Protein AF-A0A2V3HZC6-F1 (afdb_monomer_lite)

Foldseek 3Di:
DLVVLVPDDLVVLQVVCVVVVHDSDDDSVVSSVVVVVVVVPDDDDDDDDDDDDDDDDDDDDDDDDDDDDDDDDDDDDDDDDDPQDPFQWEFEWEDEVQWTKWFFFDLPDLFLHRAIGGQIDGDGPVPVVVVLVSNCQAWVQDSVQKDWDDKFAWDFADRPPDTGTYIYTYIYGPDPHTDGHDRTDDMDIDRLLCPQFDDVVNPPDDDPPPPTHTGRHRPCRNLNVLRGAKFKWKWFFAFPCLVVVQVLLVVLLPDDDPLVVLNVFWDDKADFPVDTRIIITIGSDQLSVCVSQVNNPDPDDHDPGIDDTDPTTDGVVVVVVRVDDQQLCHQPDQQFWKAFCDDPRHRFIWGWHDADRVVQKTWTFTPPDPDTDTDIDHSNRIGTPGHPVD

Structure (mmCIF, N/CA/C/O backbone):
data_AF-A0A2V3HZC6-F1
#
_entry.id   AF-A0A2V3HZC6-F1
#
loop_
_atom_site.group_PDB
_atom_site.id
_atom_site.type_symbol
_atom_site.label_atom_id
_atom_site.label_alt_id
_atom_site.label_comp_id
_atom_site.label_asym_id
_atom_site.label_entity_id
_atom_site.label_seq_id
_atom_site.pdbx_PDB_ins_code
_atom_site.Cartn_x
_atom_site.Cartn_y
_atom_site.Cartn_z
_atom_site.occupancy
_atom_site.B_iso_or_equiv
_atom_site.auth_seq_id
_atom_site.auth_comp_id
_atom_site.auth_asym_id
_atom_site.auth_atom_id
_atom_site.pdbx_PDB_model_num
ATOM 1 N N . MET A 1 1 ? 25.829 60.039 -6.344 1.00 55.97 1 MET A N 1
ATOM 2 C CA . MET A 1 1 ? 25.149 59.001 -5.540 1.00 55.97 1 MET A CA 1
ATOM 3 C C . MET A 1 1 ? 26.104 57.878 -5.127 1.00 55.97 1 MET A C 1
ATOM 5 O O . MET A 1 1 ? 26.099 57.526 -3.957 1.00 55.97 1 MET A O 1
ATOM 9 N N . SER A 1 2 ? 26.960 57.356 -6.019 1.00 55.59 2 SER A N 1
ATOM 10 C CA . SER A 1 2 ? 27.860 56.224 -5.706 1.00 55.59 2 SER A CA 1
ATOM 11 C C . SER A 1 2 ? 29.000 56.514 -4.712 1.00 55.59 2 SER A C 1
ATOM 13 O O . SER A 1 2 ? 29.394 55.615 -3.973 1.00 55.59 2 SER A O 1
ATOM 15 N N . ASP A 1 3 ? 29.514 57.749 -4.634 1.00 59.78 3 ASP A N 1
ATOM 16 C CA . ASP A 1 3 ? 30.631 58.075 -3.723 1.00 59.78 3 ASP A CA 1
ATOM 17 C C . ASP A 1 3 ? 30.206 58.171 -2.244 1.00 59.78 3 ASP A C 1
ATOM 19 O O . ASP A 1 3 ? 30.951 57.747 -1.367 1.00 59.78 3 ASP A O 1
ATOM 23 N N . GLU A 1 4 ? 28.977 58.608 -1.941 1.00 71.00 4 GLU A N 1
ATOM 24 C CA . GLU A 1 4 ? 28.473 58.713 -0.555 1.00 71.00 4 GLU A CA 1
ATOM 25 C C . GLU A 1 4 ? 28.238 57.339 0.100 1.00 71.00 4 GLU A C 1
ATOM 27 O O . GLU A 1 4 ? 28.298 57.187 1.320 1.00 71.00 4 GLU A O 1
ATOM 32 N N . ARG A 1 5 ? 28.021 56.294 -0.708 1.00 72.56 5 ARG A N 1
ATOM 33 C CA . ARG A 1 5 ? 27.761 54.921 -0.236 1.00 72.56 5 ARG A CA 1
ATOM 34 C C . ARG A 1 5 ? 29.026 54.182 0.181 1.00 72.56 5 ARG A C 1
ATOM 36 O O . ARG A 1 5 ? 28.946 53.169 0.881 1.00 72.56 5 ARG A O 1
ATOM 43 N N . GLN A 1 6 ? 30.194 54.692 -0.211 1.00 75.38 6 GLN A N 1
ATOM 44 C CA . GLN A 1 6 ? 31.481 54.127 0.188 1.00 75.38 6 GLN A CA 1
ATOM 45 C C . GLN A 1 6 ? 31.804 54.405 1.660 1.00 75.38 6 GLN A C 1
ATOM 47 O O . GLN A 1 6 ? 32.481 53.583 2.287 1.00 75.38 6 GLN A O 1
ATOM 52 N N . ASP A 1 7 ? 31.245 55.467 2.240 1.00 78.88 7 ASP A N 1
ATOM 53 C CA . ASP A 1 7 ? 31.491 55.862 3.631 1.00 78.88 7 ASP A CA 1
ATOM 54 C C . ASP A 1 7 ? 30.534 55.200 4.639 1.00 78.88 7 ASP A C 1
ATOM 56 O O . ASP A 1 7 ? 30.841 55.134 5.830 1.00 78.88 7 ASP A O 1
ATOM 60 N N . LEU A 1 8 ? 29.431 54.599 4.174 1.00 85.19 8 LEU A N 1
ATOM 61 C CA . LEU A 1 8 ? 28.469 53.880 5.020 1.00 85.19 8 LEU A CA 1
ATOM 62 C C . LEU A 1 8 ? 29.030 52.562 5.569 1.00 85.19 8 LEU A C 1
ATOM 64 O O . LEU A 1 8 ? 29.811 51.849 4.927 1.00 85.19 8 LEU A O 1
ATOM 68 N N . THR A 1 9 ? 28.611 52.184 6.772 1.00 85.81 9 THR A N 1
ATOM 69 C CA . THR A 1 9 ? 28.956 50.884 7.359 1.00 85.81 9 THR A CA 1
ATOM 70 C C . THR A 1 9 ? 28.160 49.747 6.709 1.00 85.81 9 THR A C 1
ATOM 72 O O . THR A 1 9 ? 27.102 49.937 6.114 1.00 85.81 9 THR A O 1
ATOM 75 N N . VAL A 1 10 ? 28.661 48.510 6.821 1.00 81.56 10 VAL A N 1
ATOM 76 C CA . VAL A 1 10 ? 27.986 47.326 6.246 1.00 81.56 10 VAL A CA 1
ATOM 77 C C . VAL A 1 10 ? 26.601 47.096 6.864 1.00 81.56 10 VAL A C 1
ATOM 79 O O . VAL A 1 10 ? 25.725 46.568 6.186 1.00 81.56 10 VAL A O 1
ATOM 82 N N . SER A 1 11 ? 26.392 47.478 8.127 1.00 83.94 11 SER A N 1
ATOM 83 C CA . SER A 1 11 ? 25.078 47.424 8.781 1.00 83.94 11 SER A CA 1
ATOM 84 C C . SER A 1 11 ? 24.091 48.395 8.144 1.00 83.94 11 SER A C 1
ATOM 86 O O . SER A 1 11 ? 23.009 47.970 7.759 1.00 83.94 11 SER A O 1
ATOM 88 N N . GLU A 1 12 ? 24.497 49.647 7.935 1.00 86.31 12 GLU A N 1
ATOM 89 C CA . GLU A 1 12 ? 23.635 50.683 7.352 1.00 86.31 12 GLU A CA 1
ATOM 90 C C . GLU A 1 12 ? 23.250 50.336 5.908 1.00 86.31 12 GLU A C 1
ATOM 92 O O . GLU A 1 12 ? 22.083 50.417 5.541 1.00 86.31 12 GLU A O 1
ATOM 97 N N . LEU A 1 13 ? 24.194 49.828 5.107 1.00 86.50 13 LEU A N 1
ATOM 98 C CA . LEU A 1 13 ? 23.907 49.365 3.743 1.00 86.50 13 LEU A CA 1
ATOM 99 C C . LEU A 1 13 ? 22.909 48.195 3.714 1.00 86.50 13 LEU A C 1
ATOM 101 O O . LEU A 1 13 ? 22.081 48.107 2.809 1.00 86.50 13 LEU A O 1
ATOM 105 N N . LYS A 1 14 ? 22.967 47.290 4.699 1.00 86.31 14 LYS A N 1
ATOM 106 C CA . LYS A 1 14 ? 22.017 46.172 4.805 1.00 86.31 14 LYS A CA 1
ATOM 107 C C . LYS A 1 14 ? 20.638 46.618 5.265 1.00 86.31 14 LYS A C 1
ATOM 109 O O . LYS A 1 14 ? 19.660 46.011 4.842 1.00 86.31 14 LYS A O 1
ATOM 114 N N . ASP A 1 15 ? 20.548 47.634 6.112 1.00 88.31 15 ASP A N 1
ATOM 115 C CA . ASP A 1 15 ? 19.255 48.153 6.548 1.00 88.31 15 ASP A CA 1
ATOM 116 C C . ASP A 1 15 ? 18.537 48.860 5.385 1.00 88.31 15 ASP A C 1
ATOM 118 O O . ASP A 1 15 ? 17.369 48.564 5.142 1.00 88.31 15 ASP A O 1
ATOM 122 N N . ILE A 1 16 ? 19.257 49.630 4.557 1.00 85.38 16 ILE A N 1
ATOM 123 C CA . ILE A 1 16 ? 18.692 50.246 3.340 1.00 85.38 16 ILE A CA 1
ATOM 124 C C . ILE A 1 16 ? 18.259 49.175 2.321 1.00 85.38 16 ILE A C 1
ATOM 126 O O . ILE A 1 16 ? 17.175 49.256 1.744 1.00 85.38 16 ILE A O 1
ATOM 130 N N . LEU A 1 17 ? 19.069 48.130 2.108 1.00 86.25 17 LEU A N 1
ATOM 131 C CA . LEU A 1 17 ? 18.684 47.015 1.231 1.00 86.25 17 LEU A CA 1
ATOM 132 C C . LEU A 1 17 ? 17.466 46.250 1.771 1.00 86.25 17 LEU A C 1
ATOM 134 O O . LEU A 1 17 ? 16.641 45.800 0.980 1.00 86.25 17 LEU A O 1
ATOM 138 N N . ARG A 1 18 ? 17.323 46.125 3.098 1.00 86.31 18 ARG A N 1
ATOM 139 C CA . ARG A 1 18 ? 16.176 45.459 3.730 1.00 86.31 18 ARG A CA 1
ATOM 140 C C . ARG A 1 18 ? 14.891 46.257 3.527 1.00 86.31 18 ARG A C 1
ATOM 142 O O . ARG A 1 18 ? 13.873 45.652 3.212 1.00 86.31 18 ARG A O 1
ATOM 149 N N . GLU A 1 19 ? 14.940 47.580 3.671 1.00 86.38 19 GLU A N 1
ATOM 150 C CA . GLU A 1 19 ? 13.788 48.457 3.408 1.00 86.38 19 GLU A CA 1
ATOM 151 C C . GLU A 1 19 ? 13.340 48.401 1.943 1.00 86.38 19 GLU A C 1
ATOM 153 O O . GLU A 1 19 ? 12.148 48.465 1.661 1.00 86.38 19 GLU A O 1
ATOM 158 N N . ARG A 1 20 ? 14.281 48.190 1.015 1.00 83.31 20 ARG A N 1
ATOM 159 C CA . ARG A 1 20 ? 14.004 48.022 -0.421 1.00 83.31 20 ARG A CA 1
ATOM 160 C C . ARG A 1 20 ? 13.690 46.579 -0.840 1.00 83.31 20 ARG A C 1
ATOM 162 O O . ARG A 1 20 ? 13.508 46.321 -2.024 1.00 83.31 20 ARG A O 1
ATOM 169 N N . GLY A 1 21 ? 13.645 45.631 0.101 1.00 83.50 21 GLY A N 1
ATOM 170 C CA . GLY A 1 21 ? 13.351 44.219 -0.180 1.00 83.50 21 GLY A CA 1
ATOM 171 C C . GLY A 1 21 ? 14.438 43.475 -0.971 1.00 83.50 21 GLY A C 1
ATOM 172 O O . GLY A 1 21 ? 14.168 42.424 -1.547 1.00 83.50 21 GLY A O 1
ATOM 173 N N . LEU A 1 22 ? 15.666 44.001 -1.006 1.00 87.31 22 LEU A N 1
ATOM 174 C CA . LEU A 1 22 ? 16.789 43.473 -1.783 1.00 87.31 22 LEU A CA 1
ATOM 175 C C . LEU A 1 22 ? 17.681 42.523 -0.960 1.00 87.31 22 LEU A C 1
ATOM 177 O O . LEU A 1 22 ? 17.701 42.526 0.273 1.00 87.31 22 LEU A O 1
ATOM 181 N N . ASN A 1 23 ? 18.464 41.689 -1.652 1.00 86.19 23 ASN A N 1
ATOM 182 C CA . ASN A 1 23 ? 19.292 40.653 -1.027 1.00 86.19 23 ASN A CA 1
ATOM 183 C C . ASN A 1 23 ? 20.463 41.230 -0.193 1.00 86.19 23 ASN A C 1
ATOM 185 O O . ASN A 1 23 ? 21.278 42.017 -0.682 1.00 86.19 23 ASN A O 1
ATOM 189 N N . LEU A 1 24 ? 20.589 40.756 1.056 1.00 87.62 24 LEU A N 1
ATOM 190 C CA . LEU A 1 24 ? 21.539 41.221 2.082 1.00 87.62 24 LEU A CA 1
ATOM 191 C C . LEU A 1 24 ? 22.892 40.475 2.103 1.00 87.62 24 LEU A C 1
ATOM 193 O O . LEU A 1 24 ? 23.738 40.739 2.968 1.00 87.62 24 LEU A O 1
ATOM 197 N N . GLY A 1 25 ? 23.091 39.499 1.214 1.00 74.50 25 GLY A N 1
ATOM 198 C CA . GLY A 1 25 ? 24.303 38.679 1.142 1.00 74.50 25 GLY A CA 1
ATOM 199 C C . GLY A 1 25 ? 25.440 39.336 0.351 1.00 74.50 25 GLY A C 1
ATOM 200 O O . GLY A 1 25 ? 25.208 39.941 -0.692 1.00 74.50 25 GLY A O 1
ATOM 201 N N . GLY A 1 26 ? 26.684 39.195 0.815 1.00 85.62 26 GLY A N 1
ATOM 202 C CA . GLY A 1 26 ? 27.879 39.658 0.091 1.00 85.62 26 GLY A CA 1
ATOM 203 C C . GLY A 1 26 ? 28.803 40.563 0.905 1.00 85.62 26 GLY A C 1
ATOM 204 O O . GLY A 1 26 ? 28.544 40.873 2.073 1.00 85.62 26 GLY A O 1
ATOM 205 N N . LYS A 1 27 ? 29.919 40.955 0.285 1.00 86.56 27 LYS A N 1
ATOM 206 C CA . LYS A 1 27 ? 30.865 41.935 0.835 1.00 86.56 27 LYS A CA 1
ATOM 207 C C . LYS A 1 27 ? 30.329 43.353 0.608 1.00 86.56 27 LYS A C 1
ATOM 209 O O . LYS A 1 27 ? 29.418 43.564 -0.182 1.00 86.56 27 LYS A O 1
ATOM 214 N N . LYS A 1 28 ? 30.924 44.345 1.281 1.00 84.38 28 LYS A N 1
ATOM 215 C CA . LYS A 1 28 ? 30.508 45.759 1.202 1.00 84.38 28 LYS A CA 1
ATOM 216 C C . LYS A 1 28 ? 30.363 46.267 -0.244 1.00 84.38 28 LYS A C 1
ATOM 218 O O . LYS A 1 28 ? 29.392 46.949 -0.537 1.00 84.38 28 LYS A O 1
ATOM 223 N N . ALA A 1 29 ? 31.278 45.885 -1.137 1.00 83.69 29 ALA A N 1
ATOM 224 C CA . ALA A 1 29 ? 31.230 46.266 -2.551 1.00 83.69 29 ALA A CA 1
ATOM 225 C C . ALA A 1 29 ? 29.988 45.719 -3.282 1.00 83.69 29 ALA A C 1
ATOM 227 O O . ALA A 1 29 ? 29.374 46.445 -4.056 1.00 83.69 29 ALA A O 1
ATOM 228 N N . ASP A 1 30 ? 29.575 44.485 -2.977 1.00 84.12 30 ASP A N 1
ATOM 229 C CA . ASP A 1 30 ? 28.419 43.839 -3.615 1.00 84.12 30 ASP A CA 1
ATOM 230 C C . ASP A 1 30 ? 27.096 44.489 -3.177 1.00 84.12 30 ASP A C 1
ATOM 232 O O . ASP A 1 30 ? 26.145 44.568 -3.951 1.00 84.12 30 ASP A O 1
ATOM 236 N N . LEU A 1 31 ? 27.034 44.965 -1.926 1.00 86.81 31 LEU A N 1
ATOM 237 C CA . LEU A 1 31 ? 25.872 45.678 -1.387 1.00 86.81 31 LEU A CA 1
ATOM 238 C C . LEU A 1 31 ? 25.720 47.059 -2.034 1.00 86.81 31 LEU A C 1
ATOM 240 O O . LEU A 1 31 ? 24.610 47.445 -2.385 1.00 86.81 31 LEU A O 1
ATOM 244 N N . ILE A 1 32 ? 26.834 47.777 -2.218 1.00 87.50 32 ILE A N 1
ATOM 245 C CA . ILE A 1 32 ? 26.848 49.093 -2.873 1.00 87.50 32 ILE A CA 1
ATOM 246 C C . ILE A 1 32 ? 26.440 48.960 -4.343 1.00 87.50 32 ILE A C 1
ATOM 248 O O . ILE A 1 32 ? 25.582 49.710 -4.792 1.00 87.50 32 ILE A O 1
ATOM 252 N N . ALA A 1 33 ? 26.976 47.969 -5.064 1.00 86.06 33 ALA A N 1
ATOM 253 C CA . ALA A 1 33 ? 26.630 47.739 -6.466 1.00 86.06 33 ALA A CA 1
ATOM 254 C C . ALA A 1 33 ? 25.125 47.485 -6.666 1.00 86.06 33 ALA A C 1
ATOM 256 O O . ALA A 1 33 ? 24.529 48.063 -7.567 1.00 86.06 33 ALA A O 1
ATOM 257 N N . ARG A 1 34 ? 24.487 46.699 -5.784 1.00 89.50 34 ARG A N 1
ATOM 258 C CA . ARG A 1 34 ? 23.032 46.454 -5.850 1.00 89.50 34 ARG A CA 1
ATOM 259 C C . ARG A 1 34 ? 22.189 47.678 -5.536 1.00 89.50 34 ARG A C 1
ATOM 261 O O . ARG A 1 34 ? 21.112 47.833 -6.096 1.00 89.50 34 ARG A O 1
ATOM 268 N N . LEU A 1 35 ? 22.649 48.519 -4.616 1.00 84.56 35 LEU A N 1
ATOM 269 C CA . LEU A 1 35 ? 21.993 49.791 -4.330 1.00 84.56 35 LEU A CA 1
ATOM 270 C C . LEU A 1 35 ? 22.087 50.726 -5.539 1.00 84.56 35 LEU A C 1
ATOM 272 O O . LEU A 1 35 ? 21.094 51.343 -5.900 1.00 84.56 35 LEU A O 1
ATOM 276 N N . ASP A 1 36 ? 23.251 50.8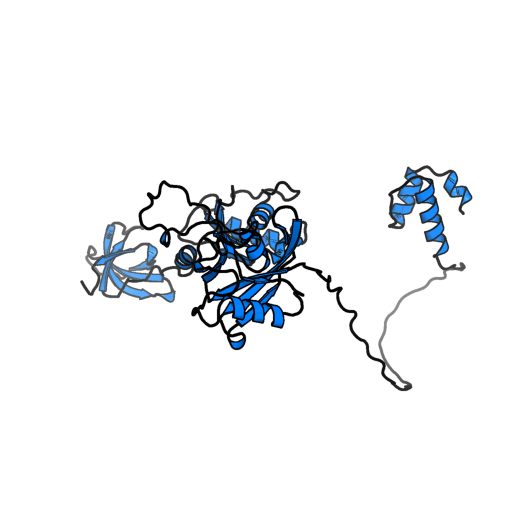04 -6.179 1.00 84.56 36 ASP A N 1
ATOM 277 C CA . ASP A 1 36 ? 23.466 51.654 -7.354 1.00 84.56 36 ASP A CA 1
ATOM 278 C C . ASP A 1 36 ? 22.667 51.176 -8.576 1.00 84.56 36 ASP A C 1
ATOM 280 O O . ASP A 1 36 ? 22.104 51.999 -9.292 1.00 84.56 36 ASP A O 1
ATOM 284 N N . GLU A 1 37 ? 22.556 49.863 -8.776 1.00 81.94 37 GLU A N 1
ATOM 285 C CA . GLU A 1 37 ? 21.741 49.262 -9.838 1.00 81.94 37 GLU A CA 1
ATOM 286 C C . GLU A 1 37 ? 20.239 49.501 -9.607 1.00 81.94 37 GLU A C 1
ATOM 288 O O . GLU A 1 37 ? 19.526 49.879 -10.531 1.00 81.94 37 GLU A O 1
ATOM 293 N N . ALA A 1 38 ? 19.772 49.393 -8.359 1.00 79.19 38 ALA A N 1
ATOM 294 C CA . ALA A 1 38 ? 18.374 49.643 -8.008 1.00 79.19 38 ALA A CA 1
ATOM 295 C C . ALA A 1 38 ? 17.951 51.118 -8.145 1.00 79.19 38 ALA A C 1
ATOM 297 O O . ALA A 1 38 ? 16.779 51.391 -8.381 1.00 79.19 38 ALA A O 1
ATOM 298 N N . ASP A 1 39 ? 18.872 52.076 -7.990 1.00 74.31 39 ASP A N 1
ATOM 299 C CA . ASP A 1 39 ? 18.571 53.498 -8.221 1.00 74.31 39 ASP A CA 1
ATOM 300 C C . ASP A 1 39 ? 18.709 53.912 -9.690 1.00 74.31 39 ASP A C 1
ATOM 302 O O . ASP A 1 39 ? 18.158 54.939 -10.080 1.00 74.31 39 ASP A O 1
ATOM 306 N N . ALA A 1 40 ? 19.423 53.134 -10.509 1.00 68.31 40 ALA A N 1
ATOM 307 C CA . ALA A 1 40 ? 19.499 53.364 -11.950 1.00 68.31 40 ALA A CA 1
ATOM 308 C C . ALA A 1 40 ? 18.182 53.020 -12.670 1.00 68.31 40 ALA A C 1
ATOM 310 O O . ALA A 1 40 ? 17.929 53.557 -13.746 1.00 68.31 40 ALA A O 1
ATOM 311 N N . ASP A 1 41 ? 17.352 52.164 -12.064 1.00 58.62 41 ASP A N 1
ATOM 312 C CA . ASP A 1 41 ? 16.101 51.648 -12.639 1.00 58.62 41 ASP A CA 1
ATOM 313 C C . ASP A 1 41 ? 14.839 52.394 -12.148 1.00 58.62 41 ASP A C 1
ATOM 315 O O . ASP A 1 41 ? 13.708 52.025 -12.465 1.00 58.62 41 ASP A O 1
ATOM 319 N N . ALA A 1 42 ? 15.005 53.468 -11.367 1.00 48.50 42 ALA A N 1
ATOM 320 C CA . ALA A 1 42 ? 13.894 54.310 -10.929 1.00 48.50 42 ALA A CA 1
ATOM 321 C C . ALA A 1 42 ? 13.564 55.385 -11.992 1.00 48.50 42 ALA A C 1
ATOM 323 O O . ALA A 1 42 ? 14.450 56.162 -12.362 1.00 48.50 42 ALA A O 1
ATOM 324 N N . PRO A 1 43 ? 12.309 55.503 -12.477 1.00 38.34 43 PRO A N 1
ATOM 325 C CA . PRO A 1 43 ? 11.927 56.595 -13.368 1.00 38.34 43 PRO A CA 1
ATOM 326 C C . PRO A 1 43 ? 11.962 57.938 -12.620 1.00 38.34 43 PRO A C 1
ATOM 328 O O . PRO A 1 43 ? 11.490 58.050 -11.488 1.00 38.34 43 PRO A O 1
ATOM 331 N N . ALA A 1 44 ? 12.529 58.963 -13.260 1.00 33.22 44 ALA A N 1
ATOM 332 C CA . ALA A 1 44 ? 12.619 60.315 -12.716 1.00 33.22 44 ALA A CA 1
ATOM 333 C C . ALA A 1 44 ? 11.220 60.934 -12.546 1.00 33.22 44 ALA A C 1
ATOM 335 O O . ALA A 1 44 ? 10.465 61.032 -13.511 1.00 33.22 44 ALA A O 1
ATOM 336 N N . ILE A 1 45 ? 10.895 61.375 -11.329 1.00 31.98 45 ILE A N 1
ATOM 337 C CA . ILE A 1 45 ? 9.696 62.166 -11.031 1.00 31.98 45 ILE A CA 1
ATOM 338 C C . ILE A 1 45 ? 10.168 63.577 -10.668 1.00 31.98 45 ILE A C 1
ATOM 340 O O . ILE A 1 45 ? 10.882 63.759 -9.682 1.00 31.98 45 ILE A O 1
ATOM 344 N N . GLU A 1 46 ? 9.805 64.557 -11.498 1.00 31.11 46 GLU A N 1
ATOM 345 C CA . GLU A 1 46 ? 9.931 65.987 -11.201 1.00 31.11 46 GLU A CA 1
ATOM 346 C C . GLU A 1 46 ? 8.849 66.395 -10.181 1.00 31.11 46 GLU A C 1
ATOM 348 O O . GLU A 1 46 ? 7.690 65.993 -10.291 1.00 31.11 46 GLU A O 1
ATOM 353 N N . GLU A 1 47 ? 9.247 67.161 -9.161 1.00 28.39 47 GLU A N 1
ATOM 354 C CA . GLU A 1 47 ? 8.368 67.755 -8.147 1.00 28.39 47 GLU A CA 1
ATOM 355 C C . GLU A 1 47 ? 7.461 68.843 -8.754 1.00 28.39 47 GLU A C 1
ATOM 357 O O . GLU A 1 47 ? 7.962 69.677 -9.497 1.00 28.39 47 GLU A O 1
ATOM 362 N N . GLU A 1 48 ? 6.183 68.923 -8.353 1.00 26.95 48 GLU A N 1
ATOM 363 C CA . GLU A 1 48 ? 5.568 70.176 -7.867 1.00 26.95 48 GLU A CA 1
ATOM 364 C C . GLU A 1 48 ? 4.180 69.960 -7.209 1.00 26.95 48 GLU A C 1
ATOM 366 O O . GLU A 1 48 ? 3.264 69.386 -7.787 1.00 26.95 48 GLU A O 1
ATOM 371 N N . VAL A 1 49 ? 4.093 70.484 -5.979 1.00 26.12 49 VAL A N 1
ATOM 372 C CA . VAL A 1 49 ? 3.002 71.204 -5.281 1.00 26.12 49 VAL A CA 1
ATOM 373 C C . VAL A 1 49 ? 1.596 70.589 -5.130 1.00 26.12 49 VAL A C 1
ATOM 375 O O . VAL A 1 49 ? 0.857 70.320 -6.068 1.00 26.12 49 VAL A O 1
ATOM 378 N N . VAL A 1 50 ? 1.205 70.517 -3.854 1.00 27.05 50 VAL A N 1
ATOM 379 C CA . VAL A 1 50 ? -0.112 70.189 -3.295 1.00 27.05 50 VAL A CA 1
ATOM 380 C C . VAL A 1 50 ? -1.004 71.440 -3.252 1.00 27.05 50 VAL A C 1
ATOM 382 O O . VAL A 1 50 ? -0.571 72.456 -2.715 1.00 27.05 50 VAL A O 1
ATOM 385 N N . GLU A 1 51 ? -2.266 71.338 -3.680 1.00 26.31 51 GLU A N 1
ATOM 386 C CA . GLU A 1 51 ? -3.378 72.095 -3.078 1.00 26.31 51 GLU A CA 1
ATOM 387 C C . GLU A 1 51 ? -4.609 71.190 -2.881 1.00 26.31 51 GLU A C 1
ATOM 389 O O . GLU A 1 51 ? -4.872 70.273 -3.658 1.00 26.31 51 GLU A O 1
ATOM 394 N N . GLU A 1 52 ? -5.292 71.428 -1.762 1.00 26.59 52 GLU A N 1
ATOM 395 C CA . GLU A 1 52 ? -6.380 70.651 -1.157 1.00 26.59 52 GLU A CA 1
ATOM 396 C C . GLU A 1 52 ? -7.748 70.828 -1.860 1.00 26.59 52 GLU A C 1
ATOM 398 O O . GLU A 1 52 ? -7.970 71.819 -2.552 1.00 26.59 52 GLU A O 1
ATOM 403 N N . VAL A 1 53 ? -8.695 69.915 -1.571 1.00 25.73 53 VAL A N 1
ATOM 404 C CA . VAL A 1 53 ? -10.058 70.165 -1.016 1.00 25.73 53 VAL A CA 1
ATOM 405 C C . VAL A 1 53 ? -11.132 69.179 -1.547 1.00 25.73 53 VAL A C 1
ATOM 407 O O . VAL A 1 53 ? -11.463 69.169 -2.725 1.00 25.73 53 VAL A O 1
ATOM 410 N N . GLU A 1 54 ? -11.680 68.423 -0.584 1.00 25.58 54 GLU A N 1
ATOM 411 C CA . GLU A 1 54 ? -13.060 67.927 -0.347 1.00 25.58 54 GLU A CA 1
ATOM 412 C C . GLU A 1 54 ? -13.873 67.037 -1.319 1.00 25.58 54 GLU A C 1
ATOM 414 O O . GLU A 1 54 ? -13.720 66.987 -2.533 1.00 25.58 54 GLU A O 1
ATOM 419 N N . GLU A 1 55 ? -14.759 66.301 -0.636 1.00 27.30 55 GLU A N 1
ATOM 420 C CA . GLU A 1 55 ? -15.666 65.207 -0.985 1.00 27.30 55 GLU A CA 1
ATOM 421 C C . GLU A 1 55 ? -16.728 65.506 -2.061 1.00 27.30 55 GLU A C 1
ATOM 423 O O . GLU A 1 55 ? -17.234 66.621 -2.155 1.00 27.30 55 GLU A O 1
ATOM 428 N N . ALA A 1 56 ? -17.190 64.459 -2.761 1.00 27.36 56 ALA A N 1
ATOM 429 C CA . ALA A 1 56 ? -18.532 63.864 -2.588 1.00 27.36 56 ALA A CA 1
ATOM 430 C C . ALA A 1 56 ? -18.959 63.004 -3.800 1.00 27.36 56 ALA A C 1
ATOM 432 O O . ALA A 1 56 ? -18.516 63.218 -4.925 1.00 27.36 56 ALA A O 1
ATOM 433 N N . ASP A 1 57 ? -19.834 62.034 -3.512 1.00 27.12 57 ASP A N 1
ATOM 434 C CA . ASP A 1 57 ? -20.573 61.114 -4.395 1.00 27.12 57 ASP A CA 1
ATOM 435 C C . ASP A 1 57 ? -21.097 61.724 -5.720 1.00 27.12 57 ASP A C 1
ATOM 437 O O . ASP A 1 57 ? -21.383 62.914 -5.769 1.00 27.12 57 ASP A O 1
ATOM 441 N N . VAL A 1 58 ? -21.294 60.926 -6.787 1.00 27.08 58 VAL A N 1
ATOM 442 C CA . VAL A 1 58 ? -22.565 60.275 -7.222 1.00 27.08 58 VAL A CA 1
ATOM 443 C C . VAL A 1 58 ? -22.410 59.705 -8.659 1.00 27.08 58 VAL A C 1
ATOM 445 O O . VAL A 1 58 ? -21.886 60.377 -9.536 1.00 27.08 58 VAL A O 1
ATOM 448 N N . ASP A 1 59 ? -22.942 58.494 -8.864 1.00 24.89 59 ASP A N 1
ATOM 449 C CA . ASP A 1 59 ? -23.552 57.884 -10.070 1.00 24.89 59 ASP A CA 1
ATOM 450 C C . ASP A 1 59 ? -22.877 57.828 -11.463 1.00 24.89 59 ASP A C 1
ATOM 452 O O . ASP A 1 59 ? -22.232 58.739 -11.965 1.00 24.89 59 ASP A O 1
ATOM 456 N N . ALA A 1 60 ? -23.167 56.694 -12.108 1.00 26.98 60 ALA A N 1
ATOM 457 C CA . ALA A 1 60 ? -22.849 56.240 -13.466 1.00 26.98 60 ALA A CA 1
ATOM 458 C C . ALA A 1 60 ? -23.621 57.012 -14.579 1.00 26.98 60 ALA A C 1
ATOM 460 O O . ALA A 1 60 ? -24.323 57.972 -14.266 1.00 26.98 60 ALA A O 1
ATOM 461 N N . PRO A 1 61 ? -23.735 56.523 -15.840 1.00 48.03 61 PRO A N 1
ATOM 462 C CA . PRO A 1 61 ? -22.832 55.796 -16.756 1.00 48.03 61 PRO A CA 1
ATOM 463 C C . PRO A 1 61 ? -22.724 56.529 -18.134 1.00 48.03 61 PRO A C 1
ATOM 465 O O . PRO A 1 61 ? -23.159 57.670 -18.255 1.00 48.03 61 PRO A O 1
ATOM 468 N N . ALA A 1 62 ? -22.270 55.805 -19.178 1.00 26.95 62 ALA A N 1
ATOM 469 C CA . ALA A 1 62 ? -22.459 56.063 -20.625 1.00 26.95 62 ALA A CA 1
ATOM 470 C C . ALA A 1 62 ? -21.449 57.054 -21.257 1.00 26.95 62 ALA A C 1
ATOM 472 O O . ALA A 1 62 ? -21.112 58.062 -20.656 1.00 26.95 62 ALA A O 1
ATOM 473 N N . THR A 1 63 ? -20.887 56.856 -22.454 1.00 24.88 63 THR A N 1
ATOM 474 C CA . THR A 1 63 ? -21.179 55.949 -23.580 1.00 24.88 63 THR A CA 1
ATOM 475 C C . THR A 1 63 ? -20.066 56.104 -24.627 1.00 24.88 63 THR A C 1
ATOM 477 O O . THR A 1 63 ? -19.469 57.174 -24.693 1.00 24.88 63 THR A O 1
ATOM 480 N N . GLU A 1 64 ? -19.918 55.066 -25.463 1.00 28.38 64 GLU A N 1
ATOM 481 C CA . GLU A 1 64 ? -19.606 55.119 -26.912 1.00 28.38 64 GLU A CA 1
ATOM 482 C C . GLU A 1 64 ? -18.197 55.596 -27.289 1.00 28.38 64 GLU A C 1
ATOM 484 O O . GLU A 1 64 ? -17.774 56.701 -26.981 1.00 28.38 64 GLU A O 1
ATOM 489 N N . GLU A 1 65 ? -17.338 54.743 -27.841 1.00 29.94 65 GLU A N 1
ATOM 490 C CA . GLU A 1 65 ? -17.297 54.154 -29.200 1.00 29.94 65 GLU A CA 1
ATOM 491 C C . GLU A 1 65 ? -15.848 54.474 -29.641 1.00 29.94 65 GLU A C 1
ATOM 493 O O . GLU A 1 65 ? -15.290 55.497 -29.261 1.00 29.94 65 GLU A O 1
ATOM 498 N N . GLU A 1 66 ? -15.076 53.616 -30.289 1.00 26.28 66 GLU A N 1
ATOM 499 C CA . GLU A 1 66 ? -15.317 53.090 -31.622 1.00 26.28 66 GLU A CA 1
ATOM 500 C C . GLU A 1 66 ? -14.246 52.016 -31.901 1.00 26.28 66 GLU A C 1
ATOM 502 O O . GLU A 1 66 ? -13.119 52.075 -31.402 1.00 26.28 66 GLU A O 1
ATOM 507 N N . ALA A 1 67 ? -14.634 51.013 -32.679 1.00 30.30 67 ALA A N 1
ATOM 508 C CA . ALA A 1 67 ? -13.882 49.806 -32.987 1.00 30.30 67 ALA A CA 1
ATOM 509 C C . ALA A 1 67 ? -12.783 50.011 -34.042 1.00 30.30 67 ALA A C 1
ATOM 511 O O . ALA A 1 67 ? -12.996 50.762 -34.989 1.00 30.30 67 ALA A O 1
ATOM 512 N N . VAL A 1 68 ? -11.700 49.221 -33.967 1.00 27.06 68 VAL A N 1
ATOM 513 C CA . VAL A 1 68 ? -10.969 48.740 -35.156 1.00 27.06 68 VAL A CA 1
ATOM 514 C C . VAL A 1 68 ? -10.434 47.316 -34.921 1.00 27.06 68 VAL A C 1
ATOM 516 O O . VAL A 1 68 ? -9.534 47.106 -34.117 1.00 27.06 68 VAL A O 1
ATOM 519 N N . GLU A 1 69 ? -11.073 46.389 -35.637 1.00 27.42 69 GLU A N 1
ATOM 520 C CA . GLU A 1 69 ? -10.630 45.126 -36.260 1.00 27.42 69 GLU A CA 1
ATOM 521 C C . GLU A 1 69 ? -9.583 44.209 -35.590 1.00 27.42 69 GLU A C 1
ATOM 523 O O . GLU A 1 69 ? -8.398 44.516 -35.483 1.00 27.42 69 GLU A O 1
ATOM 528 N N . GLU A 1 70 ? -10.064 42.997 -35.286 1.00 28.34 70 GLU A N 1
ATOM 529 C CA . GLU A 1 70 ? -9.317 41.754 -35.077 1.00 28.34 70 GLU A CA 1
ATOM 530 C C . GLU A 1 70 ? -8.559 41.314 -36.343 1.00 28.34 70 GLU A C 1
ATOM 532 O O . GLU A 1 70 ? -9.144 41.254 -37.427 1.00 28.34 70 GLU A O 1
ATOM 537 N N . ILE A 1 71 ? -7.297 40.901 -36.172 1.00 28.53 71 ILE A N 1
ATOM 538 C CA . ILE A 1 71 ? -6.690 39.776 -36.900 1.00 28.53 71 ILE A CA 1
ATOM 539 C C . ILE A 1 71 ? -5.862 38.973 -35.886 1.00 28.53 71 ILE A C 1
ATOM 541 O O . ILE A 1 71 ? -5.005 39.528 -35.200 1.00 28.53 71 ILE A O 1
ATOM 5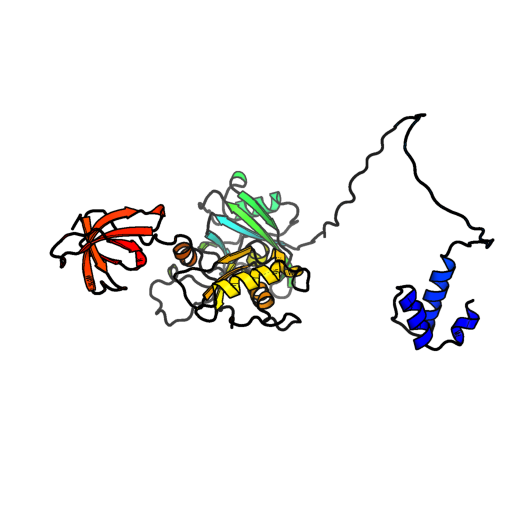45 N N . ASP A 1 72 ? -6.177 37.682 -35.815 1.00 32.78 72 ASP A N 1
ATOM 546 C CA . ASP A 1 72 ? -5.648 36.645 -34.931 1.00 32.78 72 ASP A CA 1
ATOM 547 C C . ASP A 1 72 ? -4.129 36.422 -35.043 1.00 32.78 72 ASP A C 1
ATOM 549 O O . ASP A 1 72 ? -3.625 36.204 -36.144 1.00 32.78 72 ASP A O 1
ATOM 553 N N . GLU A 1 73 ? -3.439 36.326 -33.900 1.00 30.44 73 GLU A N 1
ATOM 554 C CA . GLU A 1 73 ? -2.408 35.304 -33.665 1.00 30.44 73 GLU A CA 1
ATOM 555 C C . GLU A 1 73 ? -2.545 34.781 -32.223 1.00 30.44 73 GLU A C 1
ATOM 557 O O . GLU A 1 73 ? -2.744 35.534 -31.272 1.00 30.44 73 GLU A O 1
ATOM 562 N N . GLU A 1 74 ? -2.528 33.457 -32.118 1.00 30.03 74 GLU A N 1
ATOM 563 C CA . GLU A 1 74 ? -2.955 32.629 -30.995 1.00 30.03 74 GLU A CA 1
ATOM 564 C C . GLU A 1 74 ? -2.074 32.787 -29.740 1.00 30.03 74 GLU A C 1
ATOM 566 O O . GLU A 1 74 ? -0.855 32.618 -29.792 1.00 30.03 74 GLU A O 1
ATOM 571 N N . ASP A 1 75 ? -2.713 32.998 -28.584 1.00 30.41 75 ASP A N 1
ATOM 572 C CA . ASP A 1 75 ? -2.142 32.687 -27.269 1.00 30.41 75 ASP A CA 1
ATOM 573 C C . ASP A 1 75 ? -1.998 31.161 -27.144 1.00 30.41 75 ASP A C 1
ATOM 575 O O . ASP A 1 75 ? -2.940 30.447 -26.785 1.00 30.41 75 ASP A O 1
ATOM 579 N N . VAL A 1 76 ? -0.804 30.648 -27.445 1.00 37.53 76 VAL A N 1
ATOM 580 C CA . VAL A 1 76 ? -0.405 29.295 -27.049 1.00 37.53 76 VAL A CA 1
ATOM 581 C C . VAL A 1 76 ? 0.290 29.378 -25.697 1.00 37.53 76 VAL A C 1
ATOM 583 O O . VAL A 1 76 ? 1.420 29.849 -25.571 1.00 37.53 76 VAL A O 1
ATOM 586 N N . ASP A 1 77 ? -0.460 28.907 -24.707 1.00 33.50 77 ASP A N 1
ATOM 587 C CA . ASP A 1 77 ? -0.068 28.456 -23.376 1.00 33.50 77 ASP A CA 1
ATOM 588 C C . ASP A 1 77 ? 1.422 28.075 -23.292 1.00 33.50 77 ASP A C 1
ATOM 590 O O . ASP A 1 77 ? 1.902 27.170 -23.983 1.00 33.50 77 ASP A O 1
ATOM 594 N N . ALA A 1 78 ? 2.171 28.790 -22.453 1.00 34.16 78 ALA A N 1
ATOM 595 C CA . ALA A 1 78 ? 3.569 28.482 -22.199 1.00 34.16 78 ALA A CA 1
ATOM 596 C C . ALA A 1 78 ? 3.646 27.083 -21.560 1.00 34.16 78 ALA A C 1
ATOM 598 O O . ALA A 1 78 ? 3.093 26.888 -20.474 1.00 34.16 78 ALA A O 1
ATOM 599 N N . PRO A 1 79 ? 4.317 26.097 -22.183 1.00 35.09 79 PRO A N 1
ATOM 600 C CA . PRO A 1 79 ? 4.353 24.758 -21.628 1.00 35.09 79 PRO A CA 1
ATOM 601 C C . PRO A 1 79 ? 5.100 24.790 -20.295 1.00 35.09 79 PRO A C 1
ATOM 603 O O . PRO A 1 79 ? 6.233 25.274 -20.199 1.00 35.09 79 PRO A O 1
ATOM 606 N N . ALA A 1 80 ? 4.449 24.254 -19.261 1.00 37.22 80 ALA A N 1
ATOM 607 C CA . ALA A 1 80 ? 5.113 23.834 -18.040 1.00 37.22 80 ALA A CA 1
ATOM 608 C C . ALA A 1 80 ? 6.344 23.010 -18.434 1.00 37.22 80 ALA A C 1
ATOM 610 O O . ALA A 1 80 ? 6.237 22.092 -19.246 1.00 37.22 80 ALA A O 1
ATOM 611 N N . ALA A 1 81 ? 7.510 23.379 -17.904 1.00 31.61 81 ALA A N 1
ATOM 612 C CA . ALA A 1 81 ? 8.768 22.721 -18.210 1.00 31.61 81 ALA A CA 1
ATOM 613 C C . ALA A 1 81 ? 8.649 21.212 -17.946 1.00 31.61 81 ALA A C 1
ATOM 615 O O . ALA A 1 81 ? 8.652 20.770 -16.797 1.00 31.61 81 ALA A O 1
ATOM 616 N N . VAL A 1 82 ? 8.530 20.434 -19.021 1.00 40.44 82 VAL A N 1
ATOM 617 C CA . VAL A 1 82 ? 8.719 18.988 -18.997 1.00 40.44 82 VAL A CA 1
ATOM 618 C C . VAL A 1 82 ? 10.203 18.790 -18.712 1.00 40.44 82 VAL A C 1
ATOM 620 O O . VAL A 1 82 ? 11.052 19.196 -19.505 1.00 40.44 82 VAL A O 1
ATOM 623 N N . GLN A 1 83 ? 10.534 18.270 -17.532 1.00 36.34 83 GLN A N 1
ATOM 624 C CA . GLN A 1 83 ? 11.886 17.787 -17.277 1.00 36.34 83 GLN A CA 1
ATOM 625 C C . GLN A 1 83 ? 12.097 16.573 -18.184 1.00 36.34 83 GLN A C 1
ATOM 627 O O . GLN A 1 83 ? 11.508 15.525 -17.946 1.00 36.34 83 GLN A O 1
ATOM 632 N N . GLU A 1 84 ? 12.875 16.738 -19.252 1.00 34.19 84 GLU A N 1
ATOM 633 C CA . GLU A 1 84 ? 13.324 15.629 -20.096 1.00 34.19 84 GLU A CA 1
ATOM 634 C C . GLU A 1 84 ? 14.249 14.729 -19.263 1.00 34.19 84 GLU A C 1
ATOM 636 O O . GLU A 1 84 ? 15.352 15.128 -18.879 1.00 34.19 84 GLU A O 1
ATOM 641 N N . PHE A 1 85 ? 13.782 13.521 -18.948 1.00 39.00 85 PHE A N 1
ATOM 642 C CA . PHE A 1 85 ? 14.568 12.491 -18.275 1.00 39.00 85 PHE A CA 1
ATOM 643 C C . PHE A 1 85 ? 15.223 11.606 -19.339 1.00 39.00 85 PHE A C 1
ATOM 645 O O . PHE A 1 85 ? 14.564 10.784 -19.967 1.00 39.00 85 PHE A O 1
ATOM 652 N N . HIS A 1 86 ? 16.533 11.739 -19.548 1.00 48.34 86 HIS A N 1
ATOM 653 C CA . HIS A 1 86 ? 17.286 10.785 -20.366 1.00 48.34 86 HIS A CA 1
ATOM 654 C C . HIS A 1 86 ? 17.639 9.551 -19.528 1.00 48.34 86 HIS A C 1
ATOM 656 O O . HIS A 1 86 ? 18.769 9.410 -19.071 1.00 48.34 86 HIS A O 1
ATOM 662 N N . SER A 1 87 ? 16.666 8.673 -19.292 1.00 56.91 87 SER A N 1
ATOM 663 C CA . SER A 1 87 ? 16.920 7.382 -18.650 1.00 56.91 87 SER A CA 1
ATOM 664 C C . SER A 1 87 ? 17.659 6.440 -19.604 1.00 56.91 87 SER A C 1
ATOM 666 O O . SER A 1 87 ? 17.281 6.318 -20.771 1.00 56.91 87 SER A O 1
ATOM 668 N N . ASP A 1 88 ? 18.659 5.713 -19.105 1.00 72.94 88 ASP A N 1
ATOM 669 C CA . ASP A 1 88 ? 19.365 4.681 -19.879 1.00 72.94 88 ASP A CA 1
ATOM 670 C C . ASP A 1 88 ? 18.495 3.420 -20.076 1.00 72.94 88 ASP A C 1
ATOM 672 O O . ASP A 1 88 ? 18.740 2.612 -20.978 1.00 72.94 88 ASP A O 1
ATOM 676 N N . GLY A 1 89 ? 17.457 3.250 -19.252 1.00 87.38 89 GLY A N 1
ATOM 677 C CA . GLY A 1 89 ? 16.479 2.174 -19.362 1.00 87.38 89 GLY A CA 1
ATOM 678 C C . GLY A 1 89 ? 15.299 2.334 -18.409 1.00 87.38 89 GLY A C 1
ATOM 679 O O . GLY A 1 89 ? 15.183 3.308 -17.670 1.00 87.38 89 GLY A O 1
ATOM 680 N N . PHE A 1 90 ? 14.413 1.346 -18.410 1.00 92.81 90 PHE A N 1
ATOM 681 C CA . PHE A 1 90 ? 13.206 1.342 -17.593 1.00 92.81 90 PHE A CA 1
ATOM 682 C C . PHE A 1 90 ? 12.955 -0.026 -16.970 1.00 92.81 90 PHE A C 1
ATOM 684 O O . PHE A 1 90 ? 13.416 -1.057 -17.471 1.00 92.81 90 PHE A O 1
ATOM 691 N N . ILE A 1 91 ? 12.175 -0.030 -15.891 1.00 94.62 91 ILE A N 1
ATOM 692 C CA . ILE A 1 91 ? 11.578 -1.239 -15.323 1.00 94.62 91 ILE A CA 1
ATOM 693 C C . ILE A 1 91 ? 10.064 -1.059 -15.317 1.00 94.62 91 ILE A C 1
ATOM 695 O O . ILE A 1 91 ? 9.520 -0.223 -14.598 1.00 94.62 91 ILE A O 1
ATOM 699 N N . ALA A 1 92 ? 9.378 -1.856 -16.130 1.00 95.75 92 ALA A N 1
ATOM 700 C CA . ALA A 1 92 ? 7.929 -1.885 -16.191 1.00 95.75 92 ALA A CA 1
ATOM 701 C C . ALA A 1 92 ? 7.371 -2.925 -15.207 1.00 95.75 92 ALA A C 1
ATOM 703 O O . ALA A 1 92 ? 7.638 -4.125 -15.300 1.00 95.75 92 ALA A O 1
ATOM 704 N N . PHE A 1 93 ? 6.576 -2.448 -14.261 1.00 97.12 93 PHE A N 1
ATOM 705 C CA . PHE A 1 93 ? 5.767 -3.235 -13.348 1.00 97.12 93 PHE A CA 1
ATOM 706 C C . PHE A 1 93 ? 4.410 -3.511 -13.985 1.00 97.12 93 PHE A C 1
ATOM 708 O O . PHE A 1 93 ? 3.772 -2.599 -14.507 1.00 97.12 93 PHE A O 1
ATOM 715 N N . VAL A 1 94 ? 3.948 -4.757 -13.905 1.00 97.06 94 VAL A N 1
ATOM 716 C CA . VAL A 1 94 ? 2.625 -5.151 -14.401 1.00 97.06 94 VAL A CA 1
ATOM 717 C C . VAL A 1 94 ? 1.778 -5.600 -13.224 1.00 97.06 94 VAL A C 1
ATOM 719 O O . VAL A 1 94 ? 2.148 -6.530 -12.508 1.00 97.06 94 VAL A O 1
ATOM 722 N N . ARG A 1 95 ? 0.639 -4.946 -13.020 1.00 96.19 95 ARG A N 1
ATOM 723 C CA . ARG A 1 95 ? -0.355 -5.337 -12.022 1.00 96.19 95 ARG A CA 1
ATOM 724 C C . ARG A 1 95 ? -1.578 -5.944 -12.675 1.00 96.19 95 ARG A C 1
ATOM 726 O O . ARG A 1 95 ? -1.973 -5.537 -13.757 1.00 96.19 95 ARG A O 1
ATOM 733 N N . HIS A 1 96 ? -2.208 -6.865 -11.967 1.00 95.38 96 HIS A N 1
ATOM 734 C CA . HIS A 1 96 ? -3.550 -7.335 -12.265 1.00 95.38 96 HIS A CA 1
ATOM 735 C C . HIS A 1 96 ? -4.322 -7.332 -10.947 1.00 95.38 96 HIS A C 1
ATOM 737 O O . HIS A 1 96 ? -4.002 -8.097 -10.033 1.00 95.38 96 HIS A O 1
ATOM 743 N N . ALA A 1 97 ? -5.303 -6.435 -10.827 1.00 91.25 97 ALA A N 1
ATOM 744 C CA . ALA A 1 97 ? -6.011 -6.164 -9.577 1.00 91.25 97 ALA A CA 1
ATOM 745 C C . ALA A 1 97 ? -5.050 -5.854 -8.399 1.00 91.25 97 ALA A C 1
ATOM 747 O O . ALA A 1 97 ? -4.310 -4.863 -8.407 1.00 91.25 97 ALA A O 1
ATOM 748 N N . ASP A 1 98 ? -5.057 -6.679 -7.355 1.00 89.88 98 ASP A N 1
ATOM 749 C CA . ASP A 1 98 ? -4.248 -6.524 -6.145 1.00 89.88 98 ASP A CA 1
ATOM 750 C C . ASP A 1 98 ? -2.868 -7.191 -6.218 1.00 89.88 98 ASP A C 1
ATOM 752 O O . ASP A 1 98 ? -2.071 -7.032 -5.293 1.00 89.88 98 ASP A O 1
ATOM 756 N N . GLN A 1 99 ? -2.550 -7.875 -7.319 1.00 93.25 99 GLN A N 1
ATOM 757 C CA . GLN A 1 99 ? -1.290 -8.592 -7.483 1.00 93.25 99 GLN A CA 1
ATOM 758 C C . GLN A 1 99 ? -0.325 -7.871 -8.427 1.00 93.25 99 GLN A C 1
ATOM 760 O O . GLN A 1 99 ? -0.724 -7.209 -9.388 1.00 93.25 99 GLN A O 1
ATOM 765 N N . LEU A 1 100 ? 0.965 -8.029 -8.144 1.00 95.44 100 LEU A N 1
ATOM 766 C CA . LEU A 1 100 ? 2.094 -7.551 -8.927 1.00 95.44 100 LEU A CA 1
ATOM 767 C C . LEU A 1 100 ? 2.831 -8.740 -9.550 1.00 95.44 100 LEU A C 1
ATOM 769 O O . LEU A 1 100 ? 3.147 -9.710 -8.860 1.00 95.44 100 LEU A O 1
ATOM 773 N N . LEU A 1 101 ? 3.134 -8.646 -10.842 1.00 96.50 101 LEU A N 1
ATOM 774 C CA . LEU A 1 101 ? 3.948 -9.622 -11.553 1.00 96.50 101 LEU A CA 1
ATOM 775 C C . LEU A 1 101 ? 5.431 -9.374 -11.279 1.00 96.50 101 LEU A C 1
ATOM 777 O O . LEU A 1 101 ? 5.952 -8.293 -11.554 1.00 96.50 101 LEU A O 1
ATOM 781 N N . LEU A 1 102 ? 6.117 -10.407 -10.802 1.00 96.44 102 LEU A N 1
ATOM 782 C CA . LEU A 1 102 ? 7.569 -10.471 -10.732 1.00 96.44 102 LEU A CA 1
ATOM 783 C C . LEU A 1 102 ? 8.086 -11.504 -11.726 1.00 96.44 102 LEU A C 1
ATOM 785 O O . LEU A 1 102 ? 7.519 -12.588 -11.865 1.00 96.44 102 LEU A O 1
ATOM 789 N N . LEU A 1 103 ? 9.200 -11.185 -12.375 1.00 96.25 103 LEU A N 1
ATOM 790 C CA . LEU A 1 103 ? 9.887 -12.057 -13.318 1.00 96.25 103 LEU A CA 1
ATOM 791 C C . LEU A 1 103 ? 11.290 -12.361 -12.803 1.00 96.25 103 LEU A C 1
ATOM 793 O O . LEU A 1 103 ? 12.026 -11.464 -12.395 1.00 96.25 103 LEU A O 1
ATOM 797 N N . ARG A 1 104 ? 11.681 -13.632 -12.813 1.00 95.56 104 ARG A N 1
ATOM 798 C CA . ARG A 1 104 ? 13.017 -14.049 -12.389 1.00 95.56 104 ARG A CA 1
ATOM 799 C C . ARG A 1 104 ? 13.964 -14.029 -13.575 1.00 95.56 104 ARG A C 1
ATOM 801 O O . ARG A 1 104 ? 13.721 -14.708 -14.574 1.00 95.56 104 ARG A O 1
ATOM 808 N N . ARG A 1 105 ? 15.048 -13.264 -13.465 1.00 94.38 105 ARG A N 1
ATOM 809 C CA . ARG A 1 105 ? 16.109 -13.203 -14.478 1.00 94.38 105 ARG A CA 1
ATOM 810 C C . ARG A 1 105 ? 16.824 -14.553 -14.549 1.00 94.38 105 ARG A C 1
ATOM 812 O O . ARG A 1 105 ? 17.100 -15.163 -13.515 1.00 94.38 105 ARG A O 1
ATOM 819 N N . SER A 1 106 ? 17.154 -15.005 -15.758 1.00 92.81 106 SER A N 1
ATOM 820 C CA . SER A 1 106 ? 17.950 -16.220 -15.961 1.00 92.81 106 SER A CA 1
ATOM 821 C C . SER A 1 106 ? 19.302 -16.108 -15.252 1.00 92.81 106 SER A C 1
ATOM 823 O O . SER A 1 106 ? 19.939 -15.054 -15.272 1.00 92.81 106 SER A O 1
ATOM 825 N N . ASP A 1 107 ? 19.802 -17.220 -14.712 1.00 91.44 107 ASP A N 1
ATOM 826 C CA . ASP A 1 107 ? 21.141 -17.296 -14.109 1.00 91.44 107 ASP A CA 1
ATOM 827 C C . ASP A 1 107 ? 22.268 -16.997 -15.122 1.00 91.44 107 ASP A C 1
ATOM 829 O O . ASP A 1 107 ? 23.409 -16.743 -14.742 1.00 91.44 107 ASP A O 1
ATOM 833 N N . SER A 1 108 ? 21.962 -17.030 -16.426 1.00 87.75 108 SER A N 1
ATOM 834 C CA . SER A 1 108 ? 22.895 -16.694 -17.506 1.00 87.75 108 SER A CA 1
ATOM 835 C C . SER A 1 108 ? 23.020 -15.192 -17.789 1.00 87.75 108 SER A C 1
ATOM 837 O O . SER A 1 108 ? 23.865 -14.804 -18.597 1.00 87.75 108 SER A O 1
ATOM 839 N N . VAL A 1 109 ? 22.163 -14.350 -17.203 1.00 87.69 109 VAL A N 1
ATOM 840 C CA . VAL A 1 109 ? 22.206 -12.892 -17.387 1.00 87.69 109 VAL A CA 1
ATOM 841 C C . VAL A 1 109 ? 23.361 -12.321 -16.567 1.00 87.69 109 VAL A C 1
ATOM 843 O O . VAL A 1 109 ? 23.563 -12.703 -15.420 1.00 87.69 109 VAL A O 1
ATOM 846 N N . LEU A 1 110 ? 24.135 -11.405 -17.156 1.00 84.12 110 LEU A N 1
ATOM 847 C CA . LEU A 1 110 ? 25.279 -10.788 -16.473 1.00 84.12 110 LEU A CA 1
ATOM 848 C C . LEU A 1 110 ? 24.838 -9.936 -15.277 1.00 84.12 110 LEU A C 1
ATOM 850 O O . LEU A 1 110 ? 25.464 -9.976 -14.220 1.00 84.12 110 LEU A O 1
ATOM 854 N N . ASP A 1 111 ? 23.748 -9.196 -15.455 1.00 83.88 111 ASP A N 1
ATOM 855 C CA . ASP A 1 111 ? 23.211 -8.279 -14.461 1.00 83.88 111 ASP A CA 1
ATOM 856 C C . ASP A 1 111 ? 22.119 -8.948 -13.625 1.00 83.88 111 ASP A C 1
ATOM 858 O O . ASP A 1 111 ? 21.076 -9.344 -14.157 1.00 83.88 111 ASP A O 1
ATOM 862 N N . PHE A 1 112 ? 22.357 -9.030 -12.313 1.00 86.69 112 PHE A N 1
ATOM 863 C CA . PHE A 1 112 ? 21.443 -9.603 -11.317 1.00 86.69 112 PHE A CA 1
ATOM 864 C C . PHE A 1 112 ? 20.959 -11.032 -11.662 1.00 86.69 112 PHE A C 1
ATOM 866 O O . PHE A 1 112 ? 19.750 -11.265 -11.764 1.00 86.69 112 PHE A O 1
ATOM 873 N N . PRO A 1 113 ? 21.875 -12.005 -11.854 1.00 90.88 113 PRO A N 1
ATOM 874 C CA . PRO A 1 113 ? 21.505 -13.380 -12.189 1.00 90.88 113 PRO A CA 1
ATOM 875 C C . PRO A 1 113 ? 20.630 -13.999 -11.094 1.00 90.88 113 PRO A C 1
ATOM 877 O O . PRO A 1 113 ? 20.971 -13.948 -9.911 1.00 90.88 113 PRO A O 1
ATOM 880 N N . GLY A 1 114 ? 19.502 -14.587 -11.491 1.00 90.94 114 GLY A N 1
ATOM 881 C CA . GLY A 1 114 ? 18.582 -15.268 -10.580 1.00 90.94 114 GLY A CA 1
ATOM 882 C C . GLY A 1 114 ? 17.735 -14.347 -9.692 1.00 90.94 114 GLY A C 1
ATOM 883 O O . GLY A 1 114 ? 16.930 -14.869 -8.916 1.00 90.94 114 GLY A O 1
ATOM 884 N N . CYS A 1 115 ? 17.883 -13.020 -9.797 1.00 93.31 115 CYS A N 1
ATOM 885 C CA . CYS A 1 115 ? 17.061 -12.052 -9.071 1.00 93.31 115 CYS A CA 1
ATOM 886 C C . CYS A 1 115 ? 15.678 -11.870 -9.712 1.00 93.31 115 CYS A C 1
ATOM 888 O O . CYS A 1 115 ? 15.511 -11.974 -10.928 1.00 93.31 115 CYS A O 1
ATOM 890 N N . TRP A 1 116 ? 14.698 -11.548 -8.873 1.00 95.25 116 TRP A N 1
ATOM 891 C CA . TRP A 1 116 ? 13.365 -11.107 -9.259 1.00 95.25 116 TRP A CA 1
ATOM 892 C C . TRP A 1 116 ? 13.369 -9.628 -9.642 1.00 95.25 116 TRP A C 1
ATOM 894 O O . TRP A 1 116 ? 14.051 -8.810 -9.023 1.00 95.25 116 TRP A O 1
ATOM 904 N N . ASP A 1 117 ? 12.595 -9.301 -10.662 1.00 94.38 117 ASP A N 1
ATOM 905 C CA . ASP A 1 117 ? 12.571 -8.001 -11.317 1.00 94.38 117 ASP A CA 1
ATOM 906 C C . ASP A 1 117 ? 11.162 -7.712 -11.864 1.00 94.38 117 ASP A C 1
ATOM 908 O O . ASP A 1 117 ? 10.300 -8.597 -11.885 1.00 94.38 117 ASP A O 1
ATOM 912 N N . GLY A 1 118 ? 10.941 -6.484 -12.327 1.00 93.62 118 GLY A N 1
ATOM 913 C CA . GLY A 1 118 ? 9.908 -6.195 -13.322 1.00 93.62 118 GLY A CA 1
ATOM 914 C C . GLY A 1 118 ? 10.411 -6.518 -14.733 1.00 93.62 118 GLY A C 1
ATOM 915 O O . GLY A 1 118 ? 11.398 -7.236 -14.909 1.00 93.62 118 GLY A O 1
ATOM 916 N N . VAL A 1 119 ? 9.754 -5.969 -15.753 1.00 94.81 119 VAL A N 1
ATOM 917 C CA . VAL A 1 119 ? 10.227 -6.042 -17.141 1.00 94.81 119 VAL A CA 1
ATOM 918 C C . VAL A 1 119 ? 11.256 -4.943 -17.383 1.00 94.81 119 VAL A C 1
ATOM 920 O O . VAL A 1 119 ? 10.917 -3.768 -17.474 1.00 94.81 119 VAL A O 1
ATOM 923 N N . PHE A 1 120 ? 12.513 -5.333 -17.522 1.00 93.00 120 PHE A N 1
ATOM 924 C CA . PHE A 1 120 ? 13.626 -4.453 -17.825 1.00 93.00 120 PHE A CA 1
ATOM 925 C C . PHE A 1 120 ? 13.731 -4.225 -19.333 1.00 93.00 120 PHE A C 1
ATOM 927 O O . PHE A 1 120 ? 13.732 -5.178 -20.119 1.00 93.00 120 PHE A O 1
ATOM 934 N N . GLY A 1 121 ? 13.891 -2.968 -19.731 1.00 90.00 121 GLY A N 1
ATOM 935 C CA . GLY A 1 121 ? 14.133 -2.588 -21.114 1.00 90.00 121 GLY A CA 1
ATOM 936 C C . GLY A 1 121 ? 15.086 -1.407 -21.229 1.00 90.00 121 GLY A C 1
ATOM 937 O O . GLY A 1 121 ? 15.286 -0.644 -20.289 1.00 90.00 121 GLY A O 1
ATOM 938 N N . LEU A 1 122 ? 15.690 -1.279 -22.408 1.00 86.94 122 LEU A N 1
ATOM 939 C CA . LEU A 1 122 ? 16.493 -0.124 -22.798 1.00 86.94 122 LEU A CA 1
ATOM 940 C C . LEU A 1 122 ? 15.728 0.645 -23.869 1.00 86.94 122 LEU A C 1
ATOM 942 O O . LEU A 1 122 ? 15.164 0.031 -24.785 1.00 86.94 122 LEU A O 1
ATOM 946 N N . GLY A 1 123 ? 15.755 1.968 -23.792 1.00 79.62 123 GLY A N 1
ATOM 947 C CA . GLY A 1 123 ? 15.110 2.828 -24.772 1.00 79.62 123 GLY A CA 1
ATOM 948 C C . GLY A 1 123 ? 14.536 4.086 -24.148 1.00 79.62 123 GLY A C 1
ATOM 949 O O . GLY A 1 123 ? 14.634 4.294 -22.943 1.00 79.62 123 GLY A O 1
ATOM 950 N N . ASP A 1 124 ? 13.943 4.898 -25.014 1.00 77.56 124 ASP A N 1
ATOM 951 C CA . ASP A 1 124 ? 13.252 6.117 -24.625 1.00 77.56 124 ASP A CA 1
ATOM 952 C C . ASP A 1 124 ? 11.973 5.778 -23.848 1.00 77.56 124 ASP A C 1
ATOM 954 O O . ASP A 1 124 ? 11.151 4.976 -24.303 1.00 77.56 124 ASP A O 1
ATOM 958 N N . ILE A 1 125 ? 11.839 6.368 -22.663 1.00 77.06 125 ILE A N 1
ATOM 959 C CA . ILE A 1 125 ? 10.705 6.169 -21.763 1.00 77.06 125 ILE A CA 1
ATOM 960 C C . ILE A 1 125 ? 9.450 6.896 -22.246 1.00 77.06 125 ILE A C 1
ATOM 962 O O . ILE A 1 125 ? 8.336 6.468 -21.934 1.00 77.06 125 ILE A O 1
ATOM 966 N N . ASP A 1 126 ? 9.627 7.950 -23.046 1.00 80.31 126 ASP A N 1
ATOM 967 C CA . ASP A 1 126 ? 8.524 8.729 -23.603 1.00 80.31 126 ASP A CA 1
ATOM 968 C C . ASP A 1 126 ? 7.772 7.941 -24.693 1.00 80.31 126 ASP A C 1
ATOM 970 O O . ASP A 1 126 ? 6.594 8.195 -24.966 1.00 80.31 126 ASP A O 1
ATOM 974 N N . ASP A 1 127 ? 8.396 6.900 -25.258 1.00 86.62 127 ASP A N 1
ATOM 975 C CA . ASP A 1 127 ? 7.735 5.928 -26.128 1.00 86.62 127 ASP A CA 1
ATOM 976 C C . ASP A 1 127 ? 7.101 4.788 -25.309 1.00 86.62 127 ASP A C 1
ATOM 978 O O . ASP A 1 127 ? 7.592 3.656 -25.235 1.00 86.62 127 ASP A O 1
ATOM 982 N N . ILE A 1 128 ? 5.936 5.072 -24.720 1.00 88.00 128 ILE A N 1
ATOM 983 C CA . ILE A 1 128 ? 5.139 4.080 -23.974 1.00 88.00 128 ILE A CA 1
ATOM 984 C C . ILE A 1 128 ? 4.809 2.853 -24.848 1.00 88.00 128 ILE A C 1
ATOM 986 O O . ILE A 1 128 ? 4.705 1.736 -24.335 1.00 88.00 128 ILE A O 1
ATOM 990 N N . GLY A 1 129 ? 4.688 3.018 -26.170 1.00 87.81 129 GLY A N 1
ATOM 991 C CA . GLY A 1 129 ? 4.457 1.914 -27.105 1.00 87.81 129 GLY A CA 1
ATOM 992 C C . GLY A 1 129 ? 5.639 0.944 -27.159 1.00 87.81 129 GLY A C 1
ATOM 993 O O . GLY A 1 129 ? 5.455 -0.279 -27.127 1.00 87.81 129 GLY A O 1
ATOM 994 N N . ARG A 1 130 ? 6.866 1.471 -27.157 1.00 89.88 130 ARG A N 1
ATOM 995 C CA . ARG A 1 130 ? 8.095 0.674 -27.057 1.00 89.88 130 ARG A CA 1
ATOM 996 C C . ARG A 1 130 ? 8.188 -0.067 -25.727 1.00 89.88 130 ARG A C 1
ATOM 998 O O . ARG A 1 130 ? 8.585 -1.239 -25.732 1.00 89.88 130 ARG A O 1
ATOM 1005 N N . VAL A 1 131 ? 7.811 0.582 -24.624 1.00 91.81 131 VAL A N 1
ATOM 1006 C CA . VAL A 1 131 ? 7.759 -0.029 -23.285 1.00 91.81 131 VAL A CA 1
ATOM 1007 C C . VAL A 1 131 ? 6.743 -1.174 -23.258 1.00 91.81 131 VAL A C 1
ATOM 1009 O O . VAL A 1 131 ? 7.088 -2.286 -22.862 1.00 91.81 131 VAL A O 1
ATOM 1012 N N . ALA A 1 132 ? 5.526 -0.951 -23.762 1.00 93.06 132 ALA A N 1
ATOM 1013 C CA . ALA A 1 132 ? 4.483 -1.974 -23.836 1.00 93.06 132 ALA A CA 1
ATOM 1014 C C . ALA A 1 132 ? 4.899 -3.167 -24.714 1.00 93.06 132 ALA A C 1
ATOM 1016 O O . ALA A 1 132 ? 4.654 -4.314 -24.350 1.00 93.06 132 ALA A O 1
ATOM 1017 N N . THR A 1 133 ? 5.608 -2.912 -25.818 1.00 93.81 133 THR A N 1
ATOM 1018 C CA . THR A 1 133 ? 6.183 -3.973 -26.664 1.00 93.81 133 THR A CA 1
ATOM 1019 C C . THR A 1 133 ? 7.195 -4.819 -25.884 1.00 93.81 133 THR A C 1
ATOM 1021 O O . THR A 1 133 ? 7.173 -6.042 -25.965 1.00 93.81 133 THR A O 1
ATOM 1024 N N . CYS A 1 134 ? 8.052 -4.195 -25.066 1.00 93.19 134 CYS A N 1
ATOM 1025 C CA . CYS A 1 134 ? 8.965 -4.922 -24.175 1.00 93.19 134 CYS A CA 1
ATOM 1026 C C . CYS A 1 134 ? 8.215 -5.793 -23.157 1.00 93.19 134 CYS A C 1
ATOM 1028 O O . CYS A 1 134 ? 8.641 -6.915 -22.880 1.00 93.19 134 CYS A O 1
ATOM 1030 N N . VAL A 1 135 ? 7.113 -5.283 -22.598 1.00 94.44 135 VAL A N 1
ATOM 1031 C CA . VAL A 1 135 ? 6.261 -6.044 -21.674 1.00 94.44 135 VAL A CA 1
ATOM 1032 C C . VAL A 1 135 ? 5.641 -7.245 -22.382 1.00 94.44 135 VAL A C 1
ATOM 1034 O O . VAL A 1 135 ? 5.722 -8.353 -21.852 1.00 94.44 135 VAL A O 1
ATOM 1037 N N . GLU A 1 136 ? 5.102 -7.071 -23.587 1.00 95.62 136 GLU A N 1
ATOM 1038 C CA . GLU A 1 136 ? 4.553 -8.164 -24.399 1.00 95.62 136 GLU A CA 1
ATOM 1039 C C . GLU A 1 136 ? 5.621 -9.218 -24.733 1.00 95.62 136 GLU A C 1
ATOM 1041 O O . GLU A 1 136 ? 5.392 -10.409 -24.538 1.00 95.62 136 GLU A O 1
ATOM 1046 N N . GLU A 1 137 ? 6.825 -8.812 -25.144 1.00 94.44 137 GLU A N 1
ATOM 1047 C CA . GLU A 1 137 ? 7.932 -9.734 -25.442 1.00 94.44 137 GLU A CA 1
ATOM 1048 C C . GLU A 1 137 ? 8.401 -10.537 -24.214 1.00 94.44 137 GLU A C 1
ATOM 1050 O O . GLU A 1 137 ? 8.825 -11.691 -24.343 1.00 94.44 137 GLU A O 1
ATOM 1055 N N . ALA A 1 138 ? 8.354 -9.936 -23.022 1.00 94.38 138 ALA A N 1
ATOM 1056 C CA . ALA A 1 138 ? 8.799 -10.567 -21.781 1.00 94.38 138 ALA A CA 1
ATOM 1057 C C . ALA A 1 138 ? 7.720 -11.434 -21.110 1.00 94.38 138 ALA A C 1
ATOM 1059 O O . ALA A 1 138 ? 8.063 -12.397 -20.421 1.00 94.38 138 ALA A O 1
ATOM 1060 N N . THR A 1 139 ? 6.440 -1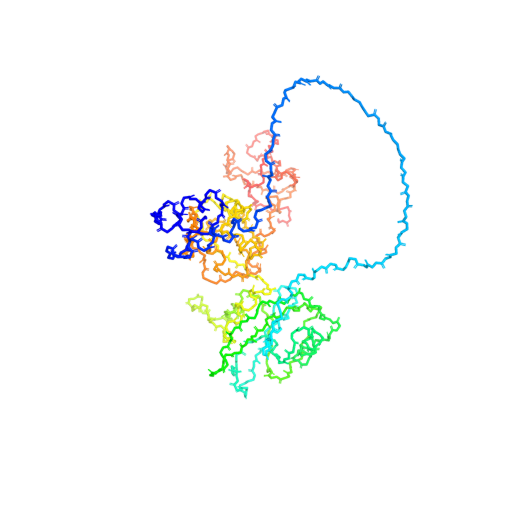1.091 -21.281 1.00 95.12 139 THR A N 1
ATOM 1061 C CA . THR A 1 139 ? 5.322 -11.691 -20.528 1.00 95.12 139 THR A CA 1
ATOM 1062 C C . THR A 1 139 ? 4.292 -12.403 -21.395 1.00 95.12 139 THR A C 1
ATOM 1064 O O . THR A 1 139 ? 3.478 -13.151 -20.861 1.00 95.12 139 THR A O 1
ATOM 1067 N N . GLY A 1 140 ? 4.282 -12.175 -22.708 1.00 94.19 140 GLY A N 1
ATOM 1068 C CA . GLY A 1 140 ? 3.251 -12.666 -23.622 1.00 94.19 140 GLY A CA 1
ATOM 1069 C C . GLY A 1 140 ? 1.879 -12.003 -23.455 1.00 94.19 140 GLY A C 1
ATOM 1070 O O . GLY A 1 140 ? 0.937 -12.414 -24.132 1.00 94.19 140 GLY A O 1
ATOM 1071 N N . ILE A 1 141 ? 1.743 -11.007 -22.571 1.00 94.88 141 ILE A N 1
ATOM 1072 C CA . ILE A 1 141 ? 0.500 -10.251 -22.394 1.00 94.88 141 ILE A CA 1
ATOM 1073 C C . ILE A 1 141 ? 0.340 -9.311 -23.594 1.00 94.88 141 ILE A C 1
ATOM 1075 O O . ILE A 1 141 ? 1.244 -8.511 -23.848 1.00 94.88 141 ILE A O 1
ATOM 1079 N N . PRO A 1 142 ? -0.783 -9.374 -24.332 1.00 94.88 142 PRO A N 1
ATOM 1080 C CA . PRO A 1 142 ? -0.953 -8.559 -25.521 1.00 94.88 142 PRO A CA 1
ATOM 1081 C C . PRO A 1 142 ? -1.032 -7.079 -25.155 1.00 94.88 142 PRO A C 1
ATOM 1083 O O . PRO A 1 142 ? -1.687 -6.714 -24.178 1.00 94.88 142 PRO A O 1
ATOM 1086 N N . ILE A 1 143 ? -0.458 -6.213 -25.993 1.00 94.00 143 ILE A N 1
ATOM 1087 C CA . ILE A 1 143 ? -0.473 -4.753 -25.773 1.00 94.00 143 ILE A CA 1
ATOM 1088 C C . ILE A 1 143 ? -1.902 -4.221 -25.585 1.00 94.00 143 ILE A C 1
ATOM 1090 O O . ILE A 1 143 ? -2.130 -3.317 -24.791 1.00 94.00 143 ILE A O 1
ATOM 1094 N N . SER A 1 144 ? -2.891 -4.810 -26.265 1.00 95.12 144 SER A N 1
ATOM 1095 C CA . SER A 1 144 ? -4.300 -4.417 -26.130 1.00 95.12 144 SER A CA 1
ATOM 1096 C C . SER A 1 144 ? -4.903 -4.673 -24.745 1.00 95.12 144 SER A C 1
ATOM 1098 O O . SER A 1 144 ? -5.955 -4.119 -24.456 1.00 95.12 144 SER A O 1
ATOM 1100 N N . ALA A 1 145 ? -4.288 -5.538 -23.935 1.00 94.56 145 ALA A N 1
ATOM 1101 C CA . ALA A 1 145 ? -4.701 -5.830 -22.563 1.00 94.56 145 ALA A CA 1
ATOM 1102 C C . ALA A 1 145 ? -3.872 -5.059 -21.522 1.00 94.56 145 ALA A C 1
ATOM 1104 O O . ALA A 1 145 ? -4.080 -5.264 -20.328 1.00 94.56 145 ALA A O 1
ATOM 1105 N N . LEU A 1 146 ? -2.927 -4.215 -21.959 1.00 95.31 146 LEU A N 1
ATOM 1106 C CA . LEU A 1 146 ? -2.074 -3.400 -21.100 1.00 95.31 146 LEU A CA 1
ATOM 1107 C C . LEU A 1 146 ? -2.521 -1.940 -21.146 1.00 95.31 146 LEU A C 1
ATOM 1109 O O . LEU A 1 146 ? -2.578 -1.321 -22.207 1.00 95.31 146 LEU A O 1
ATOM 1113 N N . THR A 1 147 ? -2.760 -1.367 -19.974 1.00 96.00 147 THR A N 1
ATOM 1114 C CA . THR A 1 147 ? -3.037 0.060 -19.805 1.00 96.00 147 THR A CA 1
ATOM 1115 C C . THR A 1 147 ? -1.901 0.696 -19.021 1.00 96.00 147 THR A C 1
ATOM 1117 O O . THR A 1 147 ? -1.578 0.255 -17.921 1.00 96.00 147 THR A O 1
ATOM 1120 N N . HIS A 1 148 ? -1.275 1.732 -19.577 1.00 95.56 148 HIS A N 1
ATOM 1121 C CA . HIS A 1 148 ? -0.307 2.539 -18.833 1.00 95.56 148 HIS A CA 1
ATOM 1122 C C . HIS A 1 148 ? -1.024 3.331 -17.735 1.00 95.56 148 HIS A C 1
ATOM 1124 O O . HIS A 1 148 ? -2.049 3.960 -17.990 1.00 95.56 148 HIS A O 1
ATOM 1130 N N . VAL A 1 149 ? -0.486 3.285 -16.515 1.00 94.38 149 VAL A N 1
ATOM 1131 C CA . VAL A 1 149 ? -1.074 3.945 -15.340 1.00 94.38 149 VAL A CA 1
ATOM 1132 C C . VAL A 1 149 ? -0.231 5.135 -14.897 1.00 94.38 149 VAL A C 1
ATOM 1134 O O . VAL A 1 149 ? -0.763 6.217 -14.644 1.00 94.38 149 VAL A O 1
ATOM 1137 N N . ARG A 1 150 ? 1.082 4.934 -14.735 1.00 91.88 150 ARG A N 1
ATOM 1138 C CA . ARG A 1 150 ? 1.995 5.953 -14.200 1.00 91.88 150 ARG A CA 1
ATOM 1139 C C . ARG A 1 150 ? 3.441 5.678 -14.610 1.00 91.88 150 ARG A C 1
ATOM 1141 O O . ARG A 1 150 ? 3.849 4.524 -14.695 1.00 91.88 150 ARG A O 1
ATOM 1148 N N . THR A 1 151 ? 4.217 6.744 -14.769 1.00 92.88 151 THR A N 1
ATOM 1149 C CA . THR A 1 151 ? 5.685 6.720 -14.857 1.00 92.88 151 THR A CA 1
ATOM 1150 C C . THR A 1 151 ? 6.251 7.484 -13.658 1.00 92.88 151 THR A C 1
ATOM 1152 O O . THR A 1 151 ? 5.725 8.544 -13.315 1.00 92.88 151 THR A O 1
ATOM 1155 N N . GLY A 1 152 ? 7.240 6.912 -12.969 1.00 89.19 152 GLY A N 1
ATOM 1156 C CA . GLY A 1 152 ? 7.869 7.512 -11.787 1.00 89.19 152 GLY A CA 1
ATOM 1157 C C . GLY A 1 152 ? 9.140 8.289 -12.126 1.00 89.19 152 GLY A C 1
ATOM 1158 O O . GLY A 1 152 ? 9.506 8.410 -13.292 1.00 89.19 152 GLY A O 1
ATOM 1159 N N . ALA A 1 153 ? 9.813 8.810 -11.100 1.00 88.06 153 ALA A N 1
ATOM 1160 C CA . ALA A 1 153 ? 11.127 9.432 -11.256 1.00 88.06 153 ALA A CA 1
ATOM 1161 C C . ALA A 1 153 ? 12.211 8.371 -11.490 1.00 88.06 153 ALA A C 1
ATOM 1163 O O . ALA A 1 153 ? 12.110 7.243 -11.002 1.00 88.06 153 ALA A O 1
ATOM 1164 N N . ASP A 1 154 ? 13.257 8.742 -12.218 1.00 88.44 154 ASP A N 1
ATOM 1165 C CA . ASP A 1 154 ? 14.412 7.891 -12.446 1.00 88.44 154 ASP A CA 1
ATOM 1166 C C . ASP A 1 154 ? 15.183 7.624 -11.145 1.00 88.44 154 ASP A C 1
ATOM 1168 O O . ASP A 1 154 ? 15.304 8.464 -10.247 1.00 88.44 154 ASP A O 1
ATOM 1172 N N . ARG A 1 155 ? 15.714 6.406 -11.032 1.00 89.25 155 ARG A N 1
ATOM 1173 C CA . ARG A 1 155 ? 16.597 6.007 -9.939 1.00 89.25 155 ARG A CA 1
ATOM 1174 C C . ARG A 1 155 ? 17.915 5.493 -10.484 1.00 89.25 155 ARG A C 1
ATOM 1176 O O . ARG A 1 155 ? 17.942 4.588 -11.314 1.00 89.25 155 ARG A O 1
ATOM 1183 N N . GLY A 1 156 ? 19.009 5.999 -9.922 1.00 88.12 156 GLY A N 1
ATOM 1184 C CA . GLY A 1 156 ? 20.345 5.472 -10.169 1.00 88.12 156 GLY A CA 1
ATOM 1185 C C . GLY A 1 156 ? 20.510 4.076 -9.561 1.00 88.12 156 GLY A C 1
ATOM 1186 O O . GLY A 1 156 ? 20.538 3.912 -8.335 1.00 88.12 156 GLY A O 1
ATOM 1187 N N . ILE A 1 157 ? 20.643 3.068 -10.419 1.00 86.00 157 ILE A N 1
ATOM 1188 C CA . ILE A 1 157 ? 20.856 1.667 -10.051 1.00 86.00 157 ILE A CA 1
ATOM 1189 C C . ILE A 1 157 ? 22.253 1.236 -10.473 1.00 86.00 157 ILE A C 1
ATOM 1191 O O . ILE A 1 157 ? 22.690 1.454 -11.600 1.00 86.00 157 ILE A O 1
ATOM 1195 N N . GLU A 1 158 ? 22.960 0.585 -9.554 1.00 82.25 158 GLU A N 1
ATOM 1196 C CA . GLU A 1 158 ? 24.292 0.056 -9.815 1.00 82.25 158 GLU A CA 1
ATOM 1197 C C . GLU A 1 158 ? 24.208 -1.314 -10.505 1.00 82.25 158 GLU A C 1
ATOM 1199 O O . GLU A 1 158 ? 23.933 -2.338 -9.878 1.00 82.25 158 GLU A O 1
ATOM 1204 N N . PHE A 1 159 ? 24.476 -1.332 -11.808 1.00 76.94 159 PHE A N 1
ATOM 1205 C CA . PHE A 1 159 ? 24.673 -2.536 -12.609 1.00 76.94 159 PHE A CA 1
ATOM 1206 C C . PHE A 1 159 ? 26.166 -2.880 -12.629 1.00 76.94 159 PHE A C 1
ATOM 1208 O O . PHE A 1 159 ? 26.948 -2.403 -13.461 1.00 76.94 159 PHE A O 1
ATOM 1215 N N . GLY A 1 160 ? 26.596 -3.681 -11.653 1.00 74.06 160 GLY A N 1
ATOM 1216 C CA . GLY A 1 160 ? 27.999 -4.062 -11.495 1.00 74.06 160 GLY A CA 1
ATOM 1217 C C . GLY A 1 160 ? 28.874 -2.872 -11.097 1.00 74.06 160 GLY A C 1
ATOM 1218 O O . GLY A 1 160 ? 28.949 -2.546 -9.925 1.00 74.06 160 GLY A O 1
ATOM 1219 N N . ASN A 1 161 ? 29.545 -2.244 -12.069 1.00 72.19 161 ASN A N 1
ATOM 1220 C CA . ASN A 1 161 ? 30.413 -1.072 -11.853 1.00 72.19 161 ASN A CA 1
ATOM 1221 C C . ASN A 1 161 ? 29.896 0.192 -12.570 1.00 72.19 161 ASN A C 1
ATOM 1223 O O . ASN A 1 161 ? 30.651 1.152 -12.749 1.00 72.19 161 ASN A O 1
ATOM 1227 N N . ARG A 1 162 ? 28.662 0.166 -13.083 1.00 80.50 162 ARG A N 1
ATOM 1228 C CA . ARG A 1 162 ? 28.036 1.286 -13.793 1.00 80.50 162 ARG A CA 1
ATOM 1229 C C . ARG A 1 162 ? 26.783 1.712 -13.052 1.00 80.50 162 ARG A C 1
ATOM 1231 O O . ARG A 1 162 ? 26.023 0.859 -12.609 1.00 80.50 162 ARG A O 1
ATOM 1238 N N . LEU A 1 163 ? 26.592 3.017 -12.932 1.00 84.06 163 LEU A N 1
ATOM 1239 C CA . LEU A 1 163 ? 25.347 3.594 -12.452 1.00 84.06 163 LEU A CA 1
ATOM 1240 C C . LEU A 1 163 ? 24.492 3.886 -13.682 1.00 84.06 163 LEU A C 1
ATOM 1242 O O . LEU A 1 163 ? 24.960 4.598 -14.567 1.00 84.06 163 LEU A O 1
ATOM 1246 N N . ASN A 1 164 ? 23.309 3.288 -13.740 1.00 86.12 164 ASN A N 1
ATOM 1247 C CA . ASN A 1 164 ? 22.343 3.504 -14.808 1.00 86.12 164 ASN A CA 1
ATOM 1248 C C . ASN A 1 164 ? 21.106 4.162 -14.204 1.00 86.12 164 ASN A C 1
ATOM 1250 O O . ASN A 1 164 ? 20.630 3.706 -13.161 1.00 86.12 164 ASN A O 1
ATOM 1254 N N . ASP A 1 165 ? 20.570 5.170 -14.877 1.00 89.31 165 ASP A N 1
ATOM 1255 C CA . ASP A 1 165 ? 19.320 5.806 -14.473 1.00 89.31 165 ASP A CA 1
ATOM 1256 C C . ASP A 1 165 ? 18.149 5.008 -15.047 1.00 89.31 165 ASP A C 1
ATOM 1258 O O . ASP A 1 165 ? 17.995 4.877 -16.266 1.00 89.31 165 ASP A O 1
ATOM 1262 N N . ILE A 1 166 ? 17.375 4.398 -14.148 1.00 91.44 166 ILE A N 1
ATOM 1263 C CA . ILE A 1 166 ? 16.270 3.505 -14.482 1.00 91.44 166 ILE A CA 1
ATOM 1264 C C . ILE A 1 166 ? 14.950 4.131 -14.064 1.00 91.44 166 ILE A C 1
ATOM 1266 O O . ILE A 1 166 ? 14.744 4.425 -12.886 1.00 91.44 166 ILE A O 1
ATOM 1270 N N . THR A 1 167 ? 14.034 4.255 -15.019 1.00 93.00 167 THR A N 1
ATOM 1271 C CA . THR A 1 167 ? 12.704 4.807 -14.760 1.00 93.00 167 THR A CA 1
ATOM 1272 C C . THR A 1 167 ? 11.675 3.699 -14.513 1.00 93.00 167 THR A C 1
ATOM 1274 O O . THR A 1 167 ? 11.516 2.805 -15.351 1.00 93.00 167 THR A O 1
ATOM 1277 N N . PRO A 1 168 ? 10.948 3.718 -13.382 1.00 94.69 168 PRO A N 1
ATOM 1278 C CA . PRO A 1 168 ? 9.866 2.781 -13.137 1.00 94.69 168 PRO A CA 1
ATOM 1279 C C . PRO A 1 168 ? 8.602 3.184 -13.908 1.00 94.69 168 PRO A C 1
ATOM 1281 O O . PRO A 1 168 ? 8.202 4.349 -13.925 1.00 94.69 168 PRO A O 1
ATOM 1284 N N . VAL A 1 169 ? 7.931 2.200 -14.503 1.00 95.38 169 VAL A N 1
ATOM 1285 C CA . VAL A 1 169 ? 6.654 2.375 -15.216 1.00 95.38 169 VAL A CA 1
ATOM 1286 C C . VAL A 1 169 ? 5.647 1.373 -14.684 1.00 95.38 169 VAL A C 1
ATOM 1288 O O . VAL A 1 169 ? 5.998 0.222 -14.455 1.00 95.38 169 VAL A O 1
ATOM 1291 N N . LEU A 1 170 ? 4.395 1.773 -14.503 1.00 96.25 170 LEU A N 1
ATOM 1292 C CA . LEU A 1 170 ? 3.318 0.886 -14.079 1.00 96.25 170 LEU A CA 1
ATOM 1293 C C . LEU A 1 170 ? 2.313 0.669 -15.209 1.00 96.25 170 LEU A C 1
ATOM 1295 O O . LEU A 1 170 ? 1.755 1.625 -15.750 1.00 96.25 170 LEU A O 1
ATOM 1299 N N . PHE A 1 171 ? 2.041 -0.603 -15.485 1.00 96.75 171 PHE A N 1
ATOM 1300 C CA . PHE A 1 171 ? 0.954 -1.065 -16.334 1.00 96.75 171 PHE A CA 1
ATOM 1301 C C . PHE A 1 171 ? -0.067 -1.856 -15.522 1.00 96.75 171 PHE A C 1
ATOM 1303 O O . PHE A 1 171 ? 0.282 -2.628 -14.627 1.00 96.75 171 PHE A O 1
ATOM 1310 N N . GLU A 1 172 ? -1.330 -1.696 -15.885 1.00 96.81 172 GLU A N 1
ATOM 1311 C CA . GLU A 1 172 ? -2.427 -2.561 -15.475 1.00 96.81 172 GLU A CA 1
ATOM 1312 C C . GLU A 1 172 ? -2.738 -3.543 -16.608 1.00 96.81 172 GLU A C 1
ATOM 1314 O O . GLU A 1 172 ? -2.822 -3.155 -17.772 1.00 96.81 172 GLU A O 1
ATOM 1319 N N . SER A 1 173 ? -2.868 -4.819 -16.261 1.00 96.69 173 SER A N 1
ATOM 1320 C CA . SER A 1 173 ? -3.212 -5.912 -17.161 1.00 96.69 173 SER A CA 1
ATOM 1321 C C . SER A 1 173 ? -4.636 -6.380 -16.893 1.00 96.69 173 SER A C 1
ATOM 1323 O O . SER A 1 173 ? -5.023 -6.567 -15.740 1.00 96.69 173 SER A O 1
ATOM 1325 N N . GLU A 1 174 ? -5.388 -6.657 -17.956 1.00 96.06 174 GLU A N 1
ATOM 1326 C CA . GLU A 1 174 ? -6.709 -7.300 -17.881 1.00 96.06 174 GLU A CA 1
ATOM 1327 C C . GLU A 1 174 ? -6.636 -8.836 -17.767 1.00 96.06 174 GLU A C 1
ATOM 1329 O O . GLU A 1 174 ? -7.656 -9.502 -17.590 1.00 96.06 174 GLU A O 1
ATOM 1334 N N . THR A 1 175 ? -5.439 -9.420 -17.892 1.00 94.56 175 THR A N 1
ATOM 1335 C CA . THR A 1 175 ? -5.213 -10.872 -17.827 1.00 94.56 175 THR A CA 1
ATOM 1336 C C . THR A 1 175 ? -4.086 -11.251 -16.866 1.00 94.56 175 THR A C 1
ATOM 1338 O O . THR A 1 175 ? -3.161 -10.473 -16.619 1.00 94.56 175 THR A O 1
ATOM 1341 N N . MET A 1 176 ? -4.153 -12.477 -16.346 1.00 93.88 176 MET A N 1
ATOM 1342 C CA . MET A 1 176 ? -3.098 -13.111 -15.547 1.00 93.88 176 MET A CA 1
ATOM 1343 C C . MET A 1 176 ? -2.295 -14.149 -16.340 1.00 93.88 176 MET A C 1
ATOM 1345 O O . MET A 1 176 ? -1.310 -14.682 -15.821 1.00 93.88 176 MET A O 1
ATOM 1349 N N . ASP A 1 177 ? -2.725 -14.457 -17.567 1.00 93.56 177 ASP A N 1
ATOM 1350 C CA . ASP A 1 177 ? -2.071 -15.438 -18.424 1.00 93.56 177 ASP A CA 1
ATOM 1351 C C . ASP A 1 177 ? -0.726 -14.896 -18.898 1.00 93.56 177 ASP A C 1
ATOM 1353 O O . ASP A 1 177 ? -0.642 -13.844 -19.530 1.00 93.56 177 ASP A O 1
ATOM 1357 N N . ILE A 1 178 ? 0.329 -15.644 -18.595 1.00 94.31 178 ILE A N 1
ATOM 1358 C CA . ILE A 1 178 ? 1.705 -15.242 -18.859 1.00 94.31 178 ILE A CA 1
ATOM 1359 C C . ILE A 1 178 ? 2.459 -16.328 -19.623 1.00 94.31 178 ILE A C 1
ATOM 1361 O O . ILE A 1 178 ? 2.349 -17.524 -19.349 1.00 94.31 178 ILE A O 1
ATOM 1365 N N . THR A 1 179 ? 3.280 -15.895 -20.569 1.00 94.31 179 THR A N 1
ATOM 1366 C CA . THR A 1 179 ? 4.298 -16.699 -21.241 1.00 94.31 179 THR A CA 1
ATOM 1367 C C . THR A 1 179 ? 5.636 -15.999 -21.065 1.00 94.31 179 THR A C 1
ATOM 1369 O O . THR A 1 179 ? 5.896 -14.972 -21.683 1.00 94.31 179 THR A O 1
ATOM 1372 N N . VAL A 1 180 ? 6.480 -16.549 -20.194 1.00 93.56 180 VAL A N 1
ATOM 1373 C CA . VAL A 1 180 ? 7.777 -15.951 -19.858 1.00 93.56 180 VAL A CA 1
ATOM 1374 C C . VAL A 1 180 ? 8.703 -15.964 -21.076 1.00 93.56 180 VAL A C 1
ATOM 1376 O O . VAL A 1 180 ? 8.886 -17.006 -21.710 1.00 93.56 180 VAL A O 1
ATOM 1379 N N . GLY A 1 181 ? 9.294 -14.811 -21.382 1.00 92.25 181 GLY A N 1
ATOM 1380 C CA . GLY A 1 181 ? 10.194 -14.607 -22.514 1.00 92.25 181 GLY A CA 1
ATOM 1381 C C . GLY A 1 181 ? 11.411 -13.742 -22.181 1.00 92.25 181 GLY A C 1
ATOM 1382 O O . GLY A 1 181 ? 11.718 -13.456 -21.022 1.00 92.25 181 GLY A O 1
ATOM 1383 N N . SER A 1 182 ? 12.113 -13.300 -23.228 1.00 90.44 182 SER A N 1
ATOM 1384 C CA . SER A 1 182 ? 13.294 -12.432 -23.129 1.00 90.44 182 SER A CA 1
ATOM 1385 C C . SER A 1 182 ? 14.398 -13.022 -22.227 1.00 90.44 182 SER A C 1
ATOM 1387 O O . SER A 1 182 ? 14.908 -14.110 -22.495 1.00 90.44 182 SER A O 1
ATOM 1389 N N . ILE A 1 183 ? 14.800 -12.302 -21.179 1.00 92.00 183 ILE A N 1
ATOM 1390 C CA . ILE A 1 183 ? 15.868 -12.674 -20.243 1.00 92.00 183 ILE A CA 1
ATOM 1391 C C . ILE A 1 183 ? 15.366 -13.447 -19.014 1.00 92.00 183 ILE A C 1
ATOM 1393 O O . ILE A 1 183 ? 16.160 -13.748 -18.118 1.00 92.00 183 ILE A O 1
ATOM 1397 N N . TYR A 1 184 ? 14.069 -13.748 -18.947 1.00 95.56 184 TYR A N 1
ATOM 1398 C CA . TYR A 1 184 ? 13.413 -14.310 -17.769 1.00 95.56 184 TYR A CA 1
ATOM 1399 C C . TYR A 1 184 ? 13.182 -15.817 -17.896 1.00 95.56 184 TYR A C 1
ATOM 1401 O O . TYR A 1 184 ? 13.041 -16.354 -18.994 1.00 95.56 184 TYR A O 1
ATOM 1409 N N . THR A 1 185 ? 13.149 -16.512 -16.761 1.00 94.94 185 THR A N 1
ATOM 1410 C CA . THR A 1 185 ? 12.947 -17.972 -16.693 1.00 94.94 185 THR A CA 1
ATOM 1411 C C . THR A 1 185 ? 11.713 -18.374 -15.904 1.00 94.94 185 THR A C 1
ATOM 1413 O O . THR A 1 185 ? 11.125 -19.417 -16.181 1.00 94.94 185 THR A O 1
ATOM 1416 N N . GLU A 1 186 ? 11.317 -17.566 -14.924 1.00 94.31 186 GLU A N 1
ATOM 1417 C CA . GLU A 1 186 ? 10.179 -17.826 -14.047 1.00 94.31 186 GLU A CA 1
ATOM 1418 C C . GLU A 1 186 ? 9.378 -16.541 -13.858 1.00 94.31 186 GLU A C 1
ATOM 1420 O O . GLU A 1 186 ? 9.890 -15.435 -14.043 1.00 94.31 186 GLU A O 1
ATOM 1425 N N . ALA A 1 187 ? 8.121 -16.695 -13.466 1.00 94.94 187 ALA A N 1
ATOM 1426 C CA . ALA A 1 187 ? 7.221 -15.593 -13.199 1.00 94.94 187 ALA A CA 1
ATOM 1427 C C . ALA A 1 187 ? 6.313 -15.932 -12.023 1.00 94.94 187 ALA A C 1
ATOM 1429 O O . ALA A 1 187 ? 5.973 -17.098 -11.806 1.00 94.94 187 ALA A O 1
ATOM 1430 N N . LEU A 1 188 ? 5.942 -14.910 -11.260 1.00 94.38 188 LEU A N 1
ATOM 1431 C CA . LEU A 1 188 ? 5.170 -15.058 -10.040 1.00 94.38 188 LEU A CA 1
ATOM 1432 C C . LEU A 1 188 ? 4.299 -13.826 -9.810 1.00 94.38 188 LEU A C 1
ATOM 1434 O O . LEU A 1 188 ? 4.791 -12.702 -9.841 1.00 94.38 188 LEU A O 1
ATOM 1438 N N . TRP A 1 189 ? 3.025 -14.054 -9.514 1.00 94.56 189 TRP A N 1
ATOM 1439 C CA . TRP A 1 189 ? 2.123 -13.022 -9.018 1.00 94.56 189 TRP A CA 1
ATOM 1440 C C . TRP A 1 189 ? 2.209 -12.955 -7.492 1.00 94.56 189 TRP A C 1
ATOM 1442 O O . TRP A 1 189 ? 2.048 -13.973 -6.819 1.00 94.56 189 TRP A O 1
ATOM 1452 N N . VAL A 1 190 ? 2.477 -11.769 -6.948 1.00 93.12 190 VAL A N 1
ATOM 1453 C CA . VAL A 1 190 ? 2.625 -11.540 -5.503 1.00 93.12 190 VAL A CA 1
ATOM 1454 C C . VAL A 1 190 ? 1.816 -10.337 -5.044 1.00 93.12 190 VAL A C 1
ATOM 1456 O O . VAL A 1 190 ? 1.585 -9.405 -5.807 1.00 93.12 190 VAL A O 1
ATOM 1459 N N . ASP A 1 191 ? 1.431 -10.312 -3.770 1.00 92.31 191 ASP A N 1
ATOM 1460 C CA . ASP A 1 191 ? 0.986 -9.067 -3.137 1.00 92.31 191 ASP A CA 1
ATOM 1461 C C . ASP A 1 191 ? 2.182 -8.089 -3.075 1.00 92.31 191 ASP A C 1
ATOM 1463 O O . ASP A 1 191 ? 3.285 -8.508 -2.694 1.00 92.31 191 ASP A O 1
ATOM 1467 N N . PRO A 1 192 ? 2.003 -6.800 -3.422 1.00 91.62 192 PRO A N 1
ATOM 1468 C CA . PRO A 1 192 ? 3.066 -5.798 -3.362 1.00 91.62 192 PRO A CA 1
ATOM 1469 C C . PRO A 1 192 ? 3.802 -5.739 -2.015 1.00 91.62 192 PRO A C 1
ATOM 1471 O O . PRO A 1 192 ? 5.007 -5.498 -1.982 1.00 91.62 192 PRO A O 1
ATOM 1474 N N . GLY A 1 193 ? 3.127 -6.035 -0.899 1.00 88.94 193 GLY A N 1
ATOM 1475 C CA . GLY A 1 193 ? 3.743 -6.113 0.427 1.00 88.94 193 GLY A CA 1
ATOM 1476 C C . GLY A 1 193 ? 4.820 -7.202 0.573 1.00 88.94 193 GLY A C 1
ATOM 1477 O O . GLY A 1 193 ? 5.594 -7.183 1.530 1.00 88.94 193 GLY A O 1
ATOM 1478 N N . PHE A 1 194 ? 4.913 -8.127 -0.387 1.00 90.50 194 PHE A N 1
ATOM 1479 C CA . PHE A 1 194 ? 5.908 -9.200 -0.469 1.00 90.50 194 PHE A CA 1
ATOM 1480 C C . PHE A 1 194 ? 6.851 -9.051 -1.679 1.00 90.50 194 PHE A C 1
ATOM 1482 O O . PHE A 1 194 ? 7.468 -10.018 -2.131 1.00 90.50 194 PHE A O 1
ATOM 1489 N N . ILE A 1 195 ? 7.035 -7.831 -2.197 1.00 91.50 195 ILE A N 1
ATOM 1490 C CA . ILE A 1 195 ? 8.041 -7.592 -3.241 1.00 91.50 195 ILE A CA 1
ATOM 1491 C C . ILE A 1 195 ? 9.460 -7.872 -2.723 1.00 91.50 195 ILE A C 1
ATOM 1493 O O . ILE A 1 195 ? 10.213 -8.631 -3.322 1.00 91.50 195 ILE A O 1
ATOM 1497 N N . ASN A 1 196 ? 9.800 -7.339 -1.547 1.00 89.38 196 ASN A N 1
ATOM 1498 C CA . ASN A 1 196 ? 11.133 -7.466 -0.950 1.00 89.38 196 ASN A CA 1
ATOM 1499 C C . ASN A 1 196 ? 11.281 -8.705 -0.055 1.00 89.38 196 ASN A C 1
ATOM 1501 O O . ASN A 1 196 ? 12.387 -9.038 0.376 1.00 89.38 196 ASN A O 1
ATOM 1505 N N . LYS A 1 197 ? 10.177 -9.385 0.270 1.00 88.94 197 LYS A N 1
ATOM 1506 C CA . LYS A 1 197 ? 10.133 -10.484 1.241 1.00 88.94 197 LYS A CA 1
ATOM 1507 C C . LYS A 1 197 ? 9.371 -11.665 0.672 1.00 88.94 197 LYS A C 1
ATOM 1509 O O . LYS A 1 197 ? 8.401 -11.480 -0.042 1.00 88.94 197 LYS A O 1
ATOM 1514 N N . ILE A 1 198 ? 9.779 -12.875 1.011 1.00 85.69 198 ILE A N 1
ATOM 1515 C CA . ILE A 1 198 ? 9.059 -14.076 0.583 1.00 85.69 198 ILE A CA 1
ATOM 1516 C C . ILE A 1 198 ? 7.733 -14.151 1.350 1.00 85.69 198 ILE A C 1
ATOM 1518 O O . ILE A 1 198 ? 7.722 -13.964 2.572 1.00 85.69 198 ILE A O 1
ATOM 1522 N N . SER A 1 199 ? 6.623 -14.383 0.645 1.00 82.38 199 SER A N 1
ATOM 1523 C CA . SER A 1 199 ? 5.317 -14.498 1.293 1.00 82.38 199 SER A CA 1
ATOM 1524 C C . SER A 1 199 ? 5.228 -15.790 2.124 1.00 82.38 199 SER A C 1
ATOM 1526 O O . SER A 1 199 ? 5.889 -16.784 1.808 1.00 82.38 199 SER A O 1
ATOM 1528 N N . PRO A 1 200 ? 4.397 -15.830 3.182 1.00 78.44 200 PRO A N 1
ATOM 1529 C CA . PRO A 1 200 ? 4.188 -17.054 3.957 1.00 78.44 200 PRO A CA 1
ATOM 1530 C C . PRO A 1 200 ? 3.654 -18.230 3.122 1.00 78.44 200 PRO A C 1
ATOM 1532 O O . PRO A 1 200 ? 3.923 -19.384 3.446 1.00 78.44 200 PRO A O 1
ATOM 1535 N N . GLU A 1 201 ? 2.917 -17.948 2.045 1.00 75.62 201 GLU A N 1
ATOM 1536 C CA . GLU A 1 201 ? 2.341 -18.963 1.153 1.00 75.62 201 GLU A CA 1
ATOM 1537 C C . GLU A 1 201 ? 3.400 -19.660 0.293 1.00 75.62 201 GLU A C 1
ATOM 1539 O O . GLU A 1 201 ? 3.269 -20.844 -0.013 1.00 75.62 201 GLU A O 1
ATOM 1544 N N . GLU A 1 202 ? 4.483 -18.956 -0.044 1.00 75.06 202 GLU A N 1
ATOM 1545 C CA . GLU A 1 202 ? 5.623 -19.505 -0.786 1.00 75.06 202 GLU A CA 1
ATOM 1546 C C . GLU A 1 202 ? 6.503 -20.429 0.072 1.00 75.06 202 GLU A C 1
ATOM 1548 O O . GLU A 1 202 ? 7.291 -21.206 -0.467 1.00 75.06 202 GLU A O 1
ATOM 1553 N N . MET A 1 203 ? 6.362 -20.381 1.402 1.00 72.44 203 MET A N 1
ATOM 1554 C CA . MET A 1 203 ? 7.139 -21.187 2.352 1.00 72.44 203 MET A CA 1
ATOM 1555 C C . MET A 1 203 ? 6.237 -22.039 3.263 1.00 72.44 203 MET A C 1
ATOM 1557 O O . MET A 1 203 ? 6.248 -21.878 4.489 1.00 72.44 203 MET A O 1
ATOM 1561 N N . PRO A 1 204 ? 5.471 -23.000 2.710 1.00 59.47 204 PRO A N 1
ATOM 1562 C CA . PRO A 1 204 ? 4.644 -23.885 3.517 1.00 59.47 204 PRO A CA 1
ATOM 1563 C C . PRO A 1 204 ? 5.539 -24.830 4.338 1.00 59.47 204 PRO A C 1
ATOM 1565 O O . PRO A 1 204 ? 6.089 -25.800 3.821 1.00 59.47 204 PRO A O 1
ATOM 1568 N N . GLY A 1 205 ? 5.687 -24.549 5.637 1.00 58.81 205 GLY A N 1
ATOM 1569 C CA . GLY A 1 205 ? 6.403 -25.409 6.589 1.00 58.81 205 GLY A CA 1
ATOM 1570 C C . GLY A 1 205 ? 7.696 -24.839 7.179 1.00 58.81 205 GLY A C 1
ATOM 1571 O O . GLY A 1 205 ? 8.370 -25.549 7.923 1.00 58.81 205 GLY A O 1
ATOM 1572 N N . SER A 1 206 ? 8.052 -23.581 6.900 1.00 57.22 206 SER A N 1
ATOM 1573 C CA . SER A 1 206 ? 9.057 -22.889 7.714 1.00 57.22 206 SER A CA 1
ATOM 1574 C C . SER A 1 206 ? 8.443 -22.508 9.062 1.00 57.22 206 SER A C 1
ATOM 1576 O O . SER A 1 206 ? 7.412 -21.838 9.083 1.00 57.22 206 SER A O 1
ATOM 1578 N N . ASP A 1 207 ? 9.060 -22.917 10.175 1.00 51.84 207 ASP A N 1
ATOM 1579 C CA . ASP A 1 207 ? 8.654 -22.485 11.519 1.00 51.84 207 ASP A CA 1
ATOM 1580 C C . ASP A 1 207 ? 8.475 -20.958 11.546 1.00 51.84 207 ASP A C 1
ATOM 1582 O O . ASP A 1 207 ? 9.375 -20.238 11.111 1.00 51.84 207 ASP A O 1
ATOM 1586 N N . GLU A 1 208 ? 7.366 -20.460 12.111 1.00 51.31 208 GLU A N 1
ATOM 1587 C CA . GLU A 1 208 ? 7.013 -19.025 12.236 1.00 51.31 208 GLU A CA 1
ATOM 1588 C C . GLU A 1 208 ? 8.114 -18.163 12.905 1.00 51.31 208 GLU A C 1
ATOM 1590 O O . GLU A 1 208 ? 8.060 -16.934 12.912 1.00 51.31 208 GLU A O 1
ATOM 1595 N N . VAL A 1 209 ? 9.126 -18.816 13.484 1.00 44.66 209 VAL A N 1
ATOM 1596 C CA . VAL A 1 209 ? 10.295 -18.236 14.157 1.00 44.66 209 VAL A CA 1
ATOM 1597 C C . VAL A 1 209 ? 11.452 -17.939 13.190 1.00 44.66 209 VAL A C 1
ATOM 1599 O O . VAL A 1 209 ? 12.317 -17.117 13.502 1.00 44.66 209 VAL A O 1
ATOM 1602 N N . SER A 1 210 ? 11.488 -18.564 12.010 1.00 45.84 210 SER A N 1
ATOM 1603 C CA . SER A 1 210 ? 12.444 -18.210 10.958 1.00 45.84 210 SER A CA 1
ATOM 1604 C C . SER A 1 210 ? 11.997 -16.888 10.343 1.00 45.84 210 SER A C 1
ATOM 1606 O O . SER A 1 210 ? 11.023 -16.844 9.602 1.00 45.84 210 SER A O 1
ATOM 1608 N N . GLY A 1 211 ? 12.669 -15.796 10.716 1.00 56.19 211 GLY A N 1
ATOM 1609 C CA . GLY A 1 211 ? 12.323 -14.443 10.274 1.00 56.19 211 GLY A CA 1
ATOM 1610 C C . GLY A 1 211 ? 12.088 -14.353 8.763 1.00 56.19 211 GLY A C 1
ATOM 1611 O O . GLY A 1 211 ? 12.744 -15.052 7.992 1.00 56.19 211 GLY A O 1
ATOM 1612 N N . MET A 1 212 ? 11.145 -13.490 8.366 1.00 65.69 212 MET A N 1
ATOM 1613 C CA . MET A 1 212 ? 10.760 -13.257 6.971 1.00 65.69 212 MET A CA 1
ATOM 1614 C C . MET A 1 212 ? 12.012 -13.135 6.090 1.00 65.69 212 MET A C 1
ATOM 1616 O O . MET A 1 212 ? 12.816 -12.220 6.281 1.00 65.69 212 MET A O 1
ATOM 1620 N N . GLN A 1 213 ? 12.206 -14.085 5.178 1.00 80.12 213 GLN A N 1
ATOM 1621 C CA . GLN A 1 213 ? 13.376 -14.105 4.306 1.00 80.12 213 GLN A CA 1
ATOM 1622 C C . GLN A 1 213 ? 13.237 -13.021 3.237 1.00 80.12 213 GLN A C 1
ATOM 1624 O O . GLN A 1 213 ? 12.147 -12.801 2.703 1.00 80.12 213 GLN A O 1
ATOM 1629 N N . ASN A 1 214 ? 14.340 -12.347 2.919 1.00 86.62 214 ASN A N 1
ATOM 1630 C CA . ASN A 1 214 ? 14.351 -11.368 1.838 1.00 86.62 214 ASN A CA 1
ATOM 1631 C C . ASN A 1 214 ? 14.306 -12.092 0.491 1.00 86.62 214 ASN A C 1
ATOM 1633 O O . ASN A 1 214 ? 15.044 -13.057 0.274 1.00 86.62 214 ASN A O 1
ATOM 1637 N N . ARG A 1 215 ? 13.464 -11.601 -0.418 1.00 89.25 215 ARG A N 1
ATOM 1638 C CA . ARG A 1 215 ? 13.447 -12.050 -1.808 1.00 89.25 215 ARG A CA 1
ATOM 1639 C C . ARG A 1 215 ? 14.700 -11.500 -2.502 1.00 89.25 215 ARG A C 1
ATOM 1641 O O . ARG A 1 215 ? 14.999 -10.317 -2.334 1.00 89.25 215 ARG A O 1
ATOM 1648 N N . PRO A 1 216 ? 15.445 -12.309 -3.275 1.00 90.94 216 PRO A N 1
ATOM 1649 C CA . PRO A 1 216 ? 16.540 -11.792 -4.081 1.00 90.94 216 PRO A CA 1
ATOM 1650 C C . PRO A 1 216 ? 15.941 -10.975 -5.227 1.00 90.94 216 PRO A C 1
ATOM 1652 O O . PRO A 1 216 ? 15.521 -11.542 -6.228 1.00 90.94 216 PRO A O 1
ATOM 1655 N N . VAL A 1 217 ? 15.837 -9.662 -5.051 1.00 92.06 217 VAL A N 1
ATOM 1656 C CA . VAL A 1 217 ? 15.342 -8.720 -6.063 1.00 92.06 217 VAL A CA 1
ATOM 1657 C C . VAL A 1 217 ? 16.491 -7.912 -6.657 1.00 92.06 217 VAL A C 1
ATOM 1659 O O . VAL A 1 217 ? 17.581 -7.853 -6.080 1.00 92.06 217 VAL A O 1
ATOM 1662 N N . VAL A 1 218 ? 16.254 -7.285 -7.808 1.00 90.19 218 VAL A N 1
ATOM 1663 C CA . VAL A 1 218 ? 17.116 -6.202 -8.303 1.00 90.19 218 VAL A CA 1
ATOM 1664 C C . VAL A 1 218 ? 17.204 -5.102 -7.240 1.00 90.19 218 VAL A C 1
ATOM 1666 O O . VAL A 1 218 ? 16.264 -4.869 -6.474 1.00 90.19 218 VAL A O 1
ATOM 1669 N N . SER A 1 219 ? 18.365 -4.456 -7.133 1.00 87.75 219 SER A N 1
ATOM 1670 C CA . SER A 1 219 ? 18.574 -3.416 -6.128 1.00 87.75 219 SER A CA 1
ATOM 1671 C C . SER A 1 219 ? 17.548 -2.291 -6.287 1.00 87.75 219 SER A C 1
ATOM 1673 O O . SER A 1 219 ? 17.257 -1.841 -7.389 1.00 87.75 219 SER A O 1
ATOM 1675 N N . GLN A 1 220 ? 16.995 -1.844 -5.159 1.00 89.44 220 GLN A N 1
ATOM 1676 C CA . GLN A 1 220 ? 15.984 -0.784 -5.092 1.00 89.44 220 GLN A CA 1
ATOM 1677 C C . GLN A 1 220 ? 14.641 -1.084 -5.800 1.00 89.44 220 GLN A C 1
ATOM 1679 O O . GLN A 1 220 ? 13.871 -0.161 -6.063 1.00 89.44 220 GLN A O 1
ATOM 1684 N N . LEU A 1 221 ? 14.321 -2.352 -6.111 1.00 92.25 221 LEU A N 1
ATOM 1685 C CA . LEU A 1 221 ? 13.071 -2.708 -6.805 1.00 92.25 221 LEU A CA 1
ATOM 1686 C C . LEU A 1 221 ? 11.812 -2.272 -6.040 1.00 92.25 221 LEU A C 1
ATOM 1688 O O . LEU A 1 221 ? 10.880 -1.737 -6.637 1.00 92.25 221 LEU A O 1
ATOM 1692 N N . GLY A 1 222 ? 11.788 -2.468 -4.719 1.00 92.06 222 GLY A N 1
ATOM 1693 C CA . GLY A 1 222 ? 10.674 -2.023 -3.882 1.00 92.06 222 GLY A CA 1
ATOM 1694 C C . GLY A 1 222 ? 10.517 -0.505 -3.879 1.00 92.06 222 GLY A C 1
ATOM 1695 O O . GLY A 1 222 ? 9.408 0.001 -4.009 1.00 92.06 222 GLY A O 1
ATOM 1696 N N . GLU A 1 223 ? 11.622 0.229 -3.780 1.00 92.12 223 GLU A N 1
ATOM 1697 C CA . GLU A 1 223 ? 11.637 1.689 -3.806 1.00 92.12 223 GLU A CA 1
ATOM 1698 C C . GLU A 1 223 ? 11.204 2.260 -5.163 1.00 92.12 223 GLU A C 1
ATOM 1700 O O . GLU A 1 223 ? 10.537 3.292 -5.187 1.00 92.12 223 GLU A O 1
ATOM 1705 N N . MET A 1 224 ? 11.541 1.586 -6.267 1.00 93.06 224 MET A N 1
ATOM 1706 C CA . MET A 1 224 ? 11.059 1.911 -7.614 1.00 93.06 224 MET A CA 1
ATOM 1707 C C . MET A 1 224 ? 9.555 1.690 -7.757 1.00 93.06 224 MET A C 1
ATOM 1709 O O . MET A 1 224 ? 8.847 2.551 -8.275 1.00 93.06 224 MET A O 1
ATOM 1713 N N . TYR A 1 225 ? 9.049 0.552 -7.274 1.00 94.44 225 TYR A N 1
ATOM 1714 C CA . TYR A 1 225 ? 7.609 0.302 -7.269 1.00 94.44 225 TYR A CA 1
ATOM 1715 C C . TYR A 1 225 ? 6.867 1.342 -6.415 1.00 94.44 225 TYR A C 1
ATOM 1717 O O . TYR A 1 225 ? 5.781 1.786 -6.783 1.00 94.44 225 TYR A O 1
ATOM 1725 N N . GLY A 1 226 ? 7.476 1.771 -5.306 1.00 92.75 226 GLY A N 1
ATOM 1726 C CA . GLY A 1 226 ? 6.967 2.845 -4.459 1.00 92.75 226 GLY A CA 1
ATOM 1727 C C . GLY A 1 226 ? 6.787 4.184 -5.180 1.00 92.75 226 GLY A C 1
ATOM 1728 O O . GLY A 1 226 ? 5.864 4.907 -4.843 1.00 92.75 226 GLY A O 1
ATOM 1729 N N . ASP A 1 227 ? 7.590 4.507 -6.198 1.00 91.75 227 ASP A N 1
ATOM 1730 C CA . ASP A 1 227 ? 7.437 5.773 -6.940 1.00 91.75 227 ASP A CA 1
ATOM 1731 C C . ASP A 1 227 ? 6.249 5.754 -7.909 1.00 91.75 227 ASP A C 1
ATOM 1733 O O . ASP A 1 227 ? 5.618 6.781 -8.174 1.00 91.75 227 ASP A O 1
ATOM 1737 N N . VAL A 1 228 ? 5.925 4.580 -8.456 1.00 92.38 228 VAL A N 1
ATOM 1738 C CA . VAL A 1 228 ? 4.794 4.420 -9.382 1.00 92.38 228 VAL A CA 1
ATOM 1739 C C . VAL A 1 228 ? 3.497 4.014 -8.687 1.00 92.38 228 VAL A C 1
ATOM 1741 O O . VAL A 1 228 ? 2.415 4.183 -9.252 1.00 92.38 228 VAL A O 1
ATOM 1744 N N . CYS A 1 229 ? 3.580 3.481 -7.472 1.00 93.12 229 CYS A N 1
ATOM 1745 C CA . CYS A 1 229 ? 2.445 2.940 -6.741 1.00 93.12 229 CYS A CA 1
ATOM 1746 C C . CYS A 1 229 ? 2.534 3.254 -5.239 1.00 93.12 229 CYS A C 1
ATOM 1748 O O . CYS A 1 229 ? 3.077 4.275 -4.836 1.00 93.12 229 CYS A O 1
ATOM 1750 N N . SER A 1 230 ? 1.923 2.424 -4.398 1.00 93.00 230 SER A N 1
ATOM 1751 C CA . SER A 1 230 ? 1.857 2.631 -2.957 1.00 93.00 230 SER A CA 1
ATOM 1752 C C . SER A 1 230 ? 2.048 1.325 -2.194 1.00 93.00 230 SER A C 1
ATOM 1754 O O . SER A 1 230 ? 1.804 0.226 -2.701 1.00 93.00 230 SER A O 1
ATOM 1756 N N . PHE A 1 231 ? 2.470 1.462 -0.940 1.00 94.69 231 PHE A N 1
ATOM 1757 C CA . PHE A 1 231 ? 2.511 0.389 0.042 1.00 94.69 231 PHE A CA 1
ATOM 1758 C C . PHE A 1 231 ? 1.685 0.756 1.270 1.00 94.69 231 PHE A C 1
ATOM 1760 O O . PHE A 1 231 ? 1.514 1.926 1.618 1.00 94.69 231 PHE A O 1
ATOM 1767 N N . LEU A 1 232 ? 1.220 -0.270 1.979 1.00 93.88 232 LEU A N 1
ATOM 1768 C CA . LEU A 1 232 ? 0.534 -0.120 3.256 1.00 93.88 232 LEU A CA 1
ATOM 1769 C C . LEU A 1 232 ? 1.540 -0.282 4.393 1.00 93.88 232 LEU A C 1
ATOM 1771 O O . LEU A 1 232 ? 2.112 -1.350 4.596 1.00 93.88 232 LEU A O 1
ATOM 1775 N N . TYR A 1 233 ? 1.734 0.767 5.181 1.00 94.50 233 TYR A N 1
ATOM 1776 C CA . TYR A 1 233 ? 2.620 0.759 6.339 1.00 94.50 233 TYR A CA 1
ATOM 1777 C C . TYR A 1 233 ? 1.828 0.699 7.638 1.00 94.50 233 TYR A C 1
ATOM 1779 O O . TYR A 1 233 ? 0.811 1.371 7.808 1.00 94.50 233 TYR A O 1
ATOM 1787 N N . MET A 1 234 ? 2.326 -0.072 8.605 1.00 93.38 234 MET A N 1
ATOM 1788 C CA . MET A 1 234 ? 1.711 -0.165 9.926 1.00 93.38 234 MET A CA 1
ATOM 1789 C C . MET A 1 234 ? 2.398 0.788 10.909 1.00 93.38 234 MET A C 1
ATOM 1791 O O . MET A 1 234 ? 3.566 0.619 11.271 1.00 93.38 234 MET A O 1
ATOM 1795 N N . LEU A 1 235 ? 1.662 1.793 11.376 1.00 94.19 235 LEU A N 1
ATOM 1796 C CA . LEU A 1 235 ? 2.128 2.773 12.348 1.00 94.19 235 LEU A CA 1
ATOM 1797 C C . LEU A 1 235 ? 1.745 2.341 13.765 1.00 94.19 235 LEU A C 1
ATOM 1799 O O . LEU A 1 235 ? 0.565 2.191 14.080 1.00 94.19 235 LEU A O 1
ATOM 1803 N N . LYS A 1 236 ? 2.738 2.198 14.650 1.00 94.06 236 LYS A N 1
ATOM 1804 C CA . LYS A 1 236 ? 2.501 1.913 16.069 1.00 94.06 236 LYS A CA 1
ATOM 1805 C C . LYS A 1 236 ? 2.055 3.167 16.812 1.00 94.06 236 LYS A C 1
ATOM 1807 O O . LYS A 1 236 ? 2.772 4.176 16.843 1.00 94.06 236 LYS A O 1
ATOM 1812 N N . THR A 1 237 ? 0.915 3.060 17.480 1.00 93.44 237 THR A N 1
ATOM 1813 C CA . THR A 1 237 ? 0.267 4.141 18.216 1.00 93.44 237 THR A CA 1
ATOM 1814 C C . THR A 1 237 ? -0.003 3.777 19.678 1.00 93.44 237 THR A C 1
ATOM 1816 O O . THR A 1 237 ? 0.064 2.620 20.099 1.00 93.44 237 THR A O 1
ATOM 1819 N N . THR A 1 238 ? -0.283 4.788 20.496 1.00 93.56 238 THR A N 1
ATOM 1820 C CA . THR A 1 238 ? -0.795 4.616 21.852 1.00 93.56 238 THR A CA 1
ATOM 1821 C C . THR A 1 238 ? -2.228 4.115 21.770 1.00 93.56 238 THR A C 1
ATOM 1823 O O . THR A 1 238 ? -3.064 4.716 21.096 1.00 93.56 238 THR A O 1
ATOM 1826 N N . ILE A 1 239 ? -2.512 3.046 22.511 1.00 92.25 239 ILE A N 1
ATOM 1827 C CA . ILE A 1 239 ? -3.844 2.448 22.603 1.00 92.25 239 ILE A CA 1
ATOM 1828 C C . ILE A 1 239 ? -4.875 3.517 22.997 1.00 92.25 239 ILE A C 1
ATOM 1830 O O . ILE A 1 239 ? -4.713 4.199 24.011 1.00 92.25 239 ILE A O 1
ATOM 1834 N N . GLY A 1 240 ? -5.937 3.648 22.202 1.00 89.38 240 GLY A N 1
ATOM 1835 C CA . GLY A 1 240 ? -7.021 4.614 22.405 1.00 89.38 240 GLY A CA 1
ATOM 1836 C C . GLY A 1 240 ? -6.765 6.013 21.831 1.00 89.38 240 GLY A C 1
ATOM 1837 O O . GLY A 1 240 ? -7.601 6.896 22.016 1.00 89.38 240 GLY A O 1
ATOM 1838 N N . GLN A 1 241 ? -5.627 6.250 21.169 1.00 91.44 241 GLN A N 1
ATOM 1839 C CA . GLN A 1 241 ? -5.312 7.519 20.494 1.00 91.44 241 GLN A CA 1
ATOM 1840 C C . GLN A 1 241 ? -5.264 7.395 18.964 1.00 91.44 241 GLN A C 1
ATOM 1842 O O . GLN A 1 241 ? -4.906 8.355 18.288 1.00 91.44 241 GLN A O 1
ATOM 1847 N N . GLU A 1 242 ? -5.642 6.249 18.403 1.00 93.19 242 GLU A N 1
ATOM 1848 C CA . GLU A 1 242 ? -5.528 5.916 16.981 1.00 93.19 242 GLU A CA 1
ATOM 1849 C C . GLU A 1 242 ? -6.275 6.925 16.096 1.00 93.19 242 GLU A C 1
ATOM 1851 O O . GLU A 1 242 ? -5.685 7.514 15.191 1.00 93.19 242 GLU A O 1
ATOM 1856 N N . GLN A 1 243 ? -7.544 7.204 16.415 1.00 92.31 243 GLN A N 1
ATOM 1857 C CA . GLN A 1 243 ? -8.364 8.169 15.676 1.00 92.31 243 GLN A CA 1
ATOM 1858 C C . GLN A 1 243 ? -7.792 9.591 15.754 1.00 92.31 243 GLN A C 1
ATOM 1860 O O . GLN A 1 243 ? -7.779 10.315 14.759 1.00 92.31 243 GLN A O 1
ATOM 1865 N N . LYS A 1 244 ? -7.281 9.987 16.926 1.00 93.00 244 LYS A N 1
ATOM 1866 C CA . LYS A 1 244 ? -6.646 11.297 17.115 1.00 93.00 244 LYS A CA 1
ATOM 1867 C C . LYS A 1 244 ? -5.381 11.420 16.264 1.00 93.00 244 LYS A C 1
ATOM 1869 O O . LYS A 1 244 ? -5.152 12.463 15.666 1.00 93.00 244 LYS A O 1
ATOM 1874 N N . ILE A 1 245 ? -4.583 10.357 16.192 1.00 93.38 245 ILE A N 1
ATOM 1875 C CA . ILE A 1 245 ? -3.359 10.309 15.386 1.00 93.38 245 ILE A CA 1
ATOM 1876 C C . ILE A 1 245 ? -3.695 10.371 13.898 1.00 93.38 245 ILE A C 1
ATOM 1878 O O . ILE A 1 245 ? -3.068 11.142 13.184 1.00 93.38 245 ILE A O 1
ATOM 1882 N N . ALA A 1 246 ? -4.716 9.644 13.440 1.00 93.31 246 ALA A N 1
ATOM 1883 C CA . ALA A 1 246 ? -5.176 9.726 12.055 1.00 93.31 246 ALA A CA 1
ATOM 1884 C C . ALA A 1 246 ? -5.636 11.150 11.682 1.00 93.31 246 ALA A C 1
ATOM 1886 O O . ALA A 1 246 ? -5.273 11.670 10.627 1.00 93.31 246 ALA A O 1
ATOM 1887 N N . GLN A 1 247 ? -6.373 11.822 12.573 1.00 92.12 247 GLN A N 1
ATOM 1888 C CA . GLN A 1 247 ? -6.773 13.221 12.385 1.00 92.12 247 GLN A CA 1
ATOM 1889 C C . GLN A 1 247 ? -5.580 14.183 12.394 1.00 92.12 247 GLN A C 1
ATOM 1891 O O . GLN A 1 247 ? -5.554 15.118 11.601 1.00 92.12 247 GLN A O 1
ATOM 1896 N N . GLU A 1 248 ? -4.588 13.962 13.260 1.00 91.31 248 GLU A N 1
ATOM 1897 C CA . GLU A 1 248 ? -3.381 14.791 13.301 1.00 91.31 248 GLU A CA 1
ATOM 1898 C C . GLU A 1 248 ? -2.513 14.595 12.048 1.00 91.31 248 GLU A C 1
ATOM 1900 O O . GLU A 1 248 ? -2.007 15.582 11.519 1.00 91.31 248 GLU A O 1
ATOM 1905 N N . ILE A 1 249 ? -2.399 13.369 11.519 1.00 91.75 249 ILE A N 1
ATOM 1906 C CA . ILE A 1 249 ? -1.748 13.104 10.224 1.00 91.75 249 ILE A CA 1
ATOM 1907 C C . ILE A 1 249 ? -2.451 13.896 9.119 1.00 91.75 249 ILE A C 1
ATOM 1909 O O . ILE A 1 249 ? -1.801 14.644 8.392 1.00 91.75 249 ILE A O 1
ATOM 1913 N N . ARG A 1 250 ? -3.785 13.808 9.041 1.00 90.19 250 ARG A N 1
ATOM 1914 C CA . ARG A 1 250 ? -4.570 14.582 8.072 1.00 90.19 250 ARG A CA 1
ATOM 1915 C C . ARG A 1 250 ? -4.344 16.088 8.228 1.00 90.19 250 ARG A C 1
ATOM 1917 O O . ARG A 1 250 ? -4.131 16.768 7.233 1.00 90.19 250 ARG A O 1
ATOM 1924 N N . ALA A 1 251 ? -4.363 16.603 9.458 1.00 88.88 251 ALA A N 1
ATOM 1925 C CA . ALA A 1 251 ? -4.154 18.023 9.734 1.00 88.88 251 ALA A CA 1
ATOM 1926 C C . ALA A 1 251 ? -2.764 18.503 9.283 1.00 88.88 251 ALA A C 1
ATOM 1928 O O . ALA A 1 251 ? -2.639 19.591 8.722 1.00 88.88 251 ALA A O 1
ATOM 1929 N N . ARG A 1 252 ? -1.729 17.677 9.485 1.00 87.94 252 ARG A N 1
ATOM 1930 C CA . ARG A 1 252 ? -0.358 17.952 9.034 1.00 87.94 252 ARG A CA 1
ATOM 1931 C C . ARG A 1 252 ? -0.235 17.991 7.515 1.00 87.94 252 ARG A C 1
ATOM 1933 O O . ARG A 1 252 ? 0.460 18.864 7.012 1.00 87.94 252 ARG A O 1
ATOM 1940 N N . LEU A 1 253 ? -0.918 17.086 6.815 1.00 87.75 253 LEU A N 1
ATOM 1941 C CA . LEU A 1 253 ? -0.925 17.032 5.348 1.00 87.75 253 LEU A CA 1
ATOM 1942 C C . LEU A 1 253 ? -1.771 18.145 4.715 1.00 87.75 253 LEU A C 1
ATOM 1944 O O . LEU A 1 253 ? -1.502 18.546 3.594 1.00 87.75 253 LEU A O 1
ATOM 1948 N N . SER A 1 254 ? -2.773 18.667 5.430 1.00 84.62 254 SER A N 1
ATOM 1949 C CA . SER A 1 254 ? -3.593 19.798 4.966 1.00 84.62 254 SER A CA 1
ATOM 1950 C C . SER A 1 254 ? -2.987 21.181 5.233 1.00 84.62 254 SER A C 1
ATOM 1952 O O . SER A 1 254 ? -3.562 22.188 4.829 1.00 84.62 254 SER A O 1
ATOM 1954 N N . GLY A 1 255 ? -1.891 21.257 5.991 1.00 76.31 255 GLY A N 1
ATOM 1955 C CA . GLY A 1 255 ? -1.278 22.524 6.379 1.00 76.31 255 GLY A CA 1
ATOM 1956 C C . GLY A 1 255 ? -0.324 23.063 5.314 1.00 76.31 255 GLY A C 1
ATOM 1957 O O . GLY A 1 255 ? 0.413 22.308 4.693 1.00 76.31 255 GLY A O 1
ATOM 1958 N N . THR A 1 256 ? -0.261 24.386 5.167 1.00 61.28 256 THR A N 1
ATOM 1959 C CA . THR A 1 256 ? 0.763 25.055 4.353 1.00 61.28 256 THR A CA 1
ATOM 1960 C C . THR A 1 256 ? 2.079 25.087 5.136 1.00 61.28 256 THR A C 1
ATOM 1962 O O . THR A 1 256 ? 2.198 25.830 6.116 1.00 61.28 256 THR A O 1
ATOM 1965 N N . GLY A 1 257 ? 3.062 24.261 4.777 1.00 70.62 257 GLY A N 1
ATOM 1966 C CA . GLY A 1 257 ? 4.319 24.200 5.527 1.00 70.62 257 GLY A CA 1
ATOM 1967 C C . GLY A 1 257 ? 5.352 23.219 4.979 1.00 70.62 257 GLY A C 1
ATOM 1968 O O . GLY A 1 257 ? 5.288 22.786 3.836 1.00 70.62 257 GLY A O 1
ATOM 1969 N N . SER A 1 258 ? 6.308 22.838 5.830 1.00 68.94 258 SER A N 1
ATOM 1970 C CA . SER A 1 258 ? 7.461 21.973 5.513 1.00 68.94 258 SER A CA 1
ATOM 1971 C C . SER A 1 258 ? 7.130 20.518 5.142 1.00 68.94 258 SER A C 1
ATOM 1973 O O . SER A 1 258 ? 8.039 19.697 5.043 1.00 68.94 258 SER A O 1
ATOM 1975 N N . LEU A 1 259 ? 5.843 20.195 4.996 1.00 79.38 259 LEU A N 1
ATOM 1976 C CA . LEU A 1 259 ? 5.319 18.881 4.619 1.00 79.38 259 LEU A CA 1
ATOM 1977 C C . LEU A 1 259 ? 4.600 18.912 3.258 1.00 79.38 259 LEU A C 1
ATOM 1979 O O . LEU A 1 259 ? 3.985 17.922 2.877 1.00 79.38 259 LEU A O 1
ATOM 1983 N N . GLN A 1 260 ? 4.659 20.036 2.535 1.00 78.88 260 GLN A N 1
ATOM 1984 C CA . GLN A 1 260 ? 4.031 20.188 1.220 1.00 78.88 260 GLN A CA 1
ATOM 1985 C C . GLN A 1 260 ? 4.587 19.192 0.195 1.00 78.88 260 GLN A C 1
ATOM 1987 O O . GLN A 1 260 ? 3.857 18.699 -0.658 1.00 78.88 260 GLN A O 1
ATOM 1992 N N . ASP A 1 261 ? 5.876 18.881 0.307 1.00 81.31 261 ASP A N 1
ATOM 1993 C CA . ASP A 1 261 ? 6.595 17.981 -0.589 1.00 81.31 261 ASP A CA 1
ATOM 1994 C C . ASP A 1 261 ? 6.171 16.515 -0.442 1.00 81.31 261 ASP A C 1
ATOM 1996 O O . ASP A 1 261 ? 6.273 15.755 -1.392 1.00 81.31 261 ASP A O 1
ATOM 2000 N N . ILE A 1 262 ? 5.645 16.123 0.721 1.00 85.25 262 ILE A N 1
ATOM 2001 C CA . ILE A 1 262 ? 5.154 14.758 0.963 1.00 85.25 262 ILE A CA 1
ATOM 2002 C C . ILE A 1 262 ? 3.634 14.634 0.866 1.00 85.25 262 ILE A C 1
ATOM 2004 O O . ILE A 1 262 ? 3.094 13.552 1.088 1.00 85.25 262 ILE A O 1
ATOM 2008 N N . GLN A 1 263 ? 2.919 15.728 0.588 1.00 85.25 263 GLN A N 1
ATOM 2009 C CA . GLN A 1 263 ? 1.457 15.714 0.562 1.00 85.25 263 GLN A CA 1
ATOM 2010 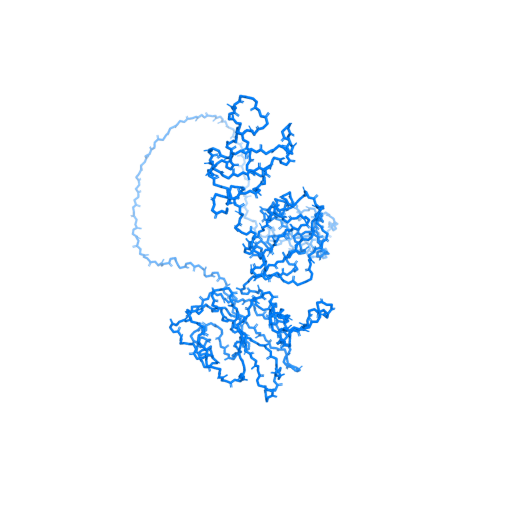C C . GLN A 1 263 ? 0.918 14.733 -0.486 1.00 85.25 263 GLN A C 1
ATOM 2012 O O . GLN A 1 263 ? -0.061 14.041 -0.225 1.00 85.25 263 GLN A O 1
ATOM 2017 N N . ASN A 1 264 ? 1.587 14.648 -1.636 1.00 87.75 264 ASN A N 1
ATOM 2018 C CA . ASN A 1 264 ? 1.193 13.775 -2.743 1.00 87.75 264 ASN A CA 1
ATOM 2019 C C . ASN A 1 264 ? 1.707 12.336 -2.593 1.00 87.75 264 ASN A C 1
ATOM 2021 O O . ASN A 1 264 ? 1.384 11.483 -3.411 1.00 87.75 264 ASN A O 1
ATOM 2025 N N . GLU A 1 265 ? 2.468 12.065 -1.533 1.00 91.50 265 GLU A N 1
ATOM 2026 C CA . GLU A 1 265 ? 3.123 10.780 -1.294 1.00 91.50 265 GLU A CA 1
ATOM 2027 C C . GLU A 1 265 ? 2.405 9.913 -0.252 1.00 91.50 265 GLU A C 1
ATOM 2029 O O . GLU A 1 265 ? 2.815 8.783 0.023 1.00 91.50 265 GLU A O 1
ATOM 2034 N N . ILE A 1 266 ? 1.365 10.456 0.387 1.00 93.38 266 ILE A N 1
ATOM 2035 C CA . ILE A 1 266 ? 0.524 9.754 1.358 1.00 93.38 266 ILE A CA 1
ATOM 2036 C C . ILE A 1 266 ? -0.906 9.787 0.856 1.00 93.38 266 ILE A C 1
ATOM 2038 O O . ILE A 1 266 ? -1.538 10.840 0.789 1.00 93.38 266 ILE A O 1
ATOM 2042 N N . PHE A 1 267 ? -1.420 8.607 0.539 1.00 93.38 267 PHE A N 1
ATOM 2043 C CA . PHE A 1 267 ? -2.684 8.450 -0.165 1.00 93.38 267 PHE A CA 1
ATOM 2044 C C . PHE A 1 267 ? -3.849 8.287 0.807 1.00 93.38 267 PHE A C 1
ATOM 2046 O O . PHE A 1 267 ? -4.896 8.917 0.652 1.00 93.38 267 PHE A O 1
ATOM 2053 N N . SER A 1 268 ? -3.668 7.476 1.853 1.00 93.31 268 SER A N 1
ATOM 2054 C CA . SER A 1 268 ? -4.737 7.188 2.805 1.00 93.31 268 SER A CA 1
ATOM 2055 C C . SER A 1 268 ? -4.223 6.855 4.207 1.00 93.31 268 SER A C 1
ATOM 2057 O O . SER A 1 268 ? -3.078 6.456 4.423 1.00 93.31 268 SER A O 1
ATOM 2059 N N . VAL A 1 269 ? -5.093 7.051 5.202 1.00 93.69 269 VAL A N 1
ATOM 2060 C CA . VAL A 1 269 ? -4.861 6.641 6.591 1.00 93.69 269 VAL A CA 1
ATOM 2061 C C . VAL A 1 269 ? -6.090 5.889 7.070 1.00 93.69 269 VAL A C 1
ATOM 2063 O O . VAL A 1 269 ? -7.170 6.468 7.194 1.00 93.69 269 VAL A O 1
ATOM 2066 N N . LEU A 1 270 ? -5.922 4.607 7.374 1.00 92.25 270 LEU A N 1
ATOM 2067 C CA . LEU A 1 270 ? -6.992 3.735 7.836 1.00 92.25 270 LEU A CA 1
ATOM 2068 C C . LEU A 1 270 ? -6.841 3.462 9.333 1.00 92.25 270 LEU A C 1
ATOM 2070 O O . LEU A 1 270 ? -5.866 2.866 9.798 1.00 92.25 270 LEU A O 1
ATOM 2074 N N . HIS A 1 271 ? -7.862 3.864 10.086 1.00 90.75 271 HIS A N 1
ATOM 2075 C CA . HIS A 1 271 ? -8.037 3.502 11.486 1.00 90.75 271 HIS A CA 1
ATOM 2076 C C . HIS A 1 271 ? -9.062 2.358 11.607 1.00 90.75 271 HIS A C 1
ATOM 2078 O O . HIS A 1 271 ? -10.265 2.619 11.591 1.00 90.75 271 HIS A O 1
ATOM 2084 N N . PRO A 1 272 ? -8.618 1.099 11.754 1.00 84.06 272 PRO A N 1
ATOM 2085 C CA . PRO A 1 272 ? -9.521 -0.020 12.006 1.00 84.06 272 PRO A CA 1
ATOM 2086 C C . PRO A 1 272 ? -10.064 0.010 13.446 1.00 84.06 272 PRO A C 1
ATOM 2088 O O . PRO A 1 272 ? -9.299 0.124 14.402 1.00 84.06 272 PRO A O 1
ATOM 2091 N N . HIS A 1 273 ? -11.378 -0.155 13.632 1.00 77.56 273 HIS A N 1
ATOM 2092 C CA . HIS A 1 273 ? -12.000 -0.147 14.970 1.00 77.56 273 HIS A CA 1
ATOM 2093 C C . HIS A 1 273 ? -11.610 -1.355 15.836 1.00 77.56 273 HIS A C 1
ATOM 2095 O O . HIS A 1 273 ? -11.563 -1.267 17.066 1.00 77.56 273 HIS A O 1
ATOM 2101 N N . THR A 1 274 ? -11.333 -2.489 15.196 1.00 81.12 274 THR A N 1
ATOM 2102 C CA . THR A 1 274 ? -11.036 -3.761 15.866 1.00 81.12 274 THR A CA 1
ATOM 2103 C C . THR A 1 274 ? -9.586 -3.842 16.350 1.00 81.12 274 THR A C 1
ATOM 2105 O O . THR A 1 274 ? -9.301 -4.547 17.319 1.00 81.12 274 THR A O 1
ATOM 2108 N N . MET A 1 275 ? -8.663 -3.116 15.709 1.00 83.75 275 MET A N 1
ATOM 2109 C CA . MET A 1 275 ? -7.238 -3.131 16.046 1.00 83.75 275 MET A CA 1
ATOM 2110 C C . MET A 1 275 ? -6.909 -1.969 16.985 1.00 83.75 275 MET A C 1
ATOM 2112 O O . MET A 1 275 ? -7.209 -0.814 16.698 1.00 83.75 275 MET A O 1
ATOM 2116 N N . ARG A 1 276 ? -6.265 -2.267 18.115 1.00 87.50 276 ARG A N 1
ATOM 2117 C CA . ARG A 1 276 ? -5.825 -1.249 19.079 1.00 87.50 276 ARG A CA 1
ATOM 2118 C C . ARG A 1 276 ? -4.313 -1.080 19.042 1.00 87.50 276 ARG A C 1
ATOM 2120 O O . ARG A 1 276 ? -3.584 -2.063 18.962 1.00 87.50 276 ARG A O 1
ATOM 2127 N N . GLY A 1 277 ? -3.851 0.160 19.158 1.00 90.06 277 GLY A N 1
ATOM 2128 C CA . GLY A 1 277 ? -2.438 0.539 19.162 1.00 90.06 277 GLY A CA 1
ATOM 2129 C C . GLY A 1 277 ? -1.777 0.569 17.783 1.00 90.06 277 GLY A C 1
ATOM 2130 O O . GLY A 1 277 ? -0.549 0.647 17.715 1.00 90.06 277 GLY A O 1
ATOM 2131 N N . TYR A 1 278 ? -2.562 0.506 16.701 1.00 92.38 278 TYR A N 1
ATOM 2132 C CA . TYR A 1 278 ? -2.059 0.537 15.329 1.00 92.38 278 TYR A CA 1
ATOM 2133 C C . TYR A 1 278 ? -2.988 1.309 14.389 1.00 92.38 278 TYR A C 1
ATOM 2135 O O . TYR A 1 278 ? -4.200 1.372 14.596 1.00 92.38 278 TYR A O 1
ATOM 2143 N N . VAL A 1 279 ? -2.393 1.903 13.358 1.00 93.75 279 VAL A N 1
ATOM 2144 C CA . VAL A 1 279 ? -3.061 2.588 12.242 1.00 93.75 279 VAL A CA 1
ATOM 2145 C C . VAL A 1 279 ? -2.335 2.183 10.959 1.00 93.75 279 VAL A C 1
ATOM 2147 O O . VAL A 1 279 ? -1.112 2.029 10.983 1.00 93.75 279 VAL A O 1
ATOM 2150 N N . PHE A 1 280 ? -3.059 2.013 9.857 1.00 94.38 280 PHE A N 1
ATOM 2151 C CA . PHE A 1 280 ? -2.456 1.793 8.544 1.00 94.38 280 PHE A CA 1
ATOM 2152 C C . PHE A 1 280 ? -2.307 3.123 7.810 1.00 94.38 280 PHE A C 1
ATOM 2154 O O . PHE A 1 280 ? -3.212 3.956 7.843 1.00 94.38 280 PHE A O 1
ATOM 2161 N N . VAL A 1 281 ? -1.161 3.327 7.172 1.00 95.00 281 VAL A N 1
ATOM 2162 C CA . VAL A 1 281 ? -0.872 4.503 6.349 1.00 95.00 281 VAL A CA 1
ATOM 2163 C C . VAL A 1 281 ? -0.434 4.012 4.982 1.00 95.00 281 VAL A C 1
ATOM 2165 O O . VAL A 1 281 ? 0.552 3.289 4.879 1.00 95.00 281 VAL A O 1
ATOM 2168 N N . GLU A 1 282 ? -1.171 4.396 3.953 1.00 95.19 282 GLU A N 1
ATOM 2169 C CA . GLU A 1 282 ? -0.827 4.121 2.567 1.00 95.19 282 GLU A CA 1
ATOM 2170 C C . GLU A 1 282 ? 0.074 5.237 2.039 1.00 95.19 282 GLU A C 1
ATOM 2172 O O . GLU A 1 282 ? -0.302 6.413 2.081 1.00 95.19 282 GLU A O 1
ATOM 2177 N N . ALA A 1 283 ? 1.268 4.881 1.576 1.00 95.25 283 ALA A N 1
ATOM 2178 C CA . ALA A 1 283 ? 2.254 5.844 1.105 1.00 95.25 283 ALA A CA 1
ATOM 2179 C C . ALA A 1 283 ? 3.183 5.233 0.054 1.00 95.25 283 ALA A C 1
ATOM 2181 O O . ALA A 1 283 ? 3.368 4.018 0.023 1.00 95.25 283 ALA A O 1
ATOM 2182 N N . SER A 1 284 ? 3.824 6.083 -0.744 1.00 93.88 284 SER A N 1
ATOM 2183 C CA . SER A 1 284 ? 4.827 5.685 -1.743 1.00 93.88 284 SER A CA 1
ATOM 2184 C C . SER A 1 284 ? 6.051 5.029 -1.094 1.00 93.88 284 SER A C 1
ATOM 2186 O O . SER A 1 284 ? 6.597 4.047 -1.586 1.00 93.88 284 SER A O 1
ATOM 2188 N N . ALA A 1 285 ? 6.472 5.543 0.068 1.00 92.62 285 ALA A N 1
ATOM 2189 C CA . ALA A 1 285 ? 7.652 5.055 0.770 1.00 92.62 285 ALA A CA 1
ATOM 2190 C C . ALA A 1 285 ? 7.553 5.219 2.291 1.00 92.62 285 ALA A C 1
ATOM 2192 O O . ALA A 1 285 ? 6.960 6.164 2.820 1.00 92.62 285 ALA A O 1
ATOM 2193 N N . LYS A 1 286 ? 8.240 4.332 3.021 1.00 92.94 286 LYS A N 1
ATOM 2194 C CA . LYS A 1 286 ? 8.275 4.323 4.494 1.00 92.94 286 LYS A CA 1
ATOM 2195 C C . LYS A 1 286 ? 8.743 5.658 5.080 1.00 92.94 286 LYS A C 1
ATOM 2197 O O . LYS A 1 286 ? 8.205 6.125 6.086 1.00 92.94 286 LYS A O 1
ATOM 2202 N N . HIS A 1 287 ? 9.739 6.282 4.454 1.00 91.12 287 HIS A N 1
ATOM 2203 C CA . HIS A 1 287 ? 10.337 7.518 4.953 1.00 91.12 287 HIS A CA 1
ATOM 2204 C C . HIS A 1 287 ? 9.377 8.720 4.860 1.00 91.12 287 HIS A C 1
ATOM 2206 O O . HIS A 1 287 ? 9.464 9.623 5.694 1.00 91.12 287 HIS A O 1
ATOM 2212 N N . HIS A 1 288 ? 8.401 8.708 3.941 1.00 92.31 288 HIS A N 1
ATOM 2213 C CA . HIS A 1 288 ? 7.327 9.708 3.900 1.00 92.31 288 HIS A CA 1
ATOM 2214 C C . HIS A 1 288 ? 6.456 9.633 5.159 1.00 92.31 288 HIS A C 1
ATOM 2216 O O . HIS A 1 288 ? 6.195 10.649 5.811 1.00 92.31 288 HIS A O 1
ATOM 2222 N N . VAL A 1 289 ? 6.100 8.414 5.581 1.00 93.25 289 VAL A N 1
ATOM 2223 C CA . VAL A 1 289 ? 5.346 8.184 6.822 1.00 93.25 289 VAL A CA 1
ATOM 2224 C C . VAL A 1 289 ? 6.161 8.621 8.037 1.00 93.25 289 VAL A C 1
ATOM 2226 O O . VAL A 1 289 ? 5.648 9.334 8.901 1.00 93.25 289 VAL A O 1
ATOM 2229 N N . GLU A 1 290 ? 7.446 8.252 8.098 1.00 92.19 290 GLU A N 1
ATOM 2230 C CA . GLU A 1 290 ? 8.357 8.660 9.177 1.00 92.19 290 GLU A CA 1
ATOM 2231 C C . GLU A 1 290 ? 8.532 10.184 9.255 1.00 92.19 290 GLU A C 1
ATOM 2233 O O . GLU A 1 290 ? 8.651 10.741 10.354 1.00 92.19 290 GLU A O 1
ATOM 2238 N N . LYS A 1 291 ? 8.501 10.878 8.115 1.00 90.81 291 LYS A N 1
ATOM 2239 C CA . LYS A 1 291 ? 8.564 12.338 8.048 1.00 90.81 291 LYS A CA 1
ATOM 2240 C C . LYS A 1 291 ? 7.285 12.992 8.567 1.00 90.81 291 LYS A C 1
ATOM 2242 O O . LYS A 1 291 ? 7.392 13.882 9.412 1.00 90.81 291 LYS A O 1
ATOM 2247 N N . VAL A 1 292 ? 6.093 12.507 8.195 1.00 90.56 292 VAL A N 1
ATOM 2248 C CA . VAL A 1 292 ? 4.817 13.020 8.749 1.00 90.56 292 VAL A CA 1
ATOM 2249 C C . VAL A 1 292 ? 4.788 12.967 10.268 1.00 90.56 292 VAL A C 1
ATOM 2251 O O . VAL A 1 292 ? 4.412 13.941 10.930 1.00 90.56 292 VAL A O 1
ATOM 2254 N N . ILE A 1 293 ? 5.211 11.840 10.843 1.00 91.00 293 ILE A N 1
ATOM 2255 C CA . ILE A 1 293 ? 5.186 11.648 12.297 1.00 91.00 293 ILE A CA 1
ATOM 2256 C C . ILE A 1 293 ? 6.330 12.375 13.024 1.00 91.00 293 ILE A C 1
ATOM 2258 O O . ILE A 1 293 ? 6.407 12.335 14.256 1.00 91.00 293 ILE A O 1
ATOM 2262 N N . GLY A 1 294 ? 7.217 13.049 12.286 1.00 88.19 294 GLY A N 1
ATOM 2263 C CA . GLY A 1 294 ? 8.368 13.774 12.817 1.00 88.19 294 GLY A CA 1
ATOM 2264 C C . GLY A 1 294 ? 9.447 12.861 13.399 1.00 88.19 294 GLY A C 1
ATOM 2265 O O . GLY A 1 294 ? 10.024 13.169 14.441 1.00 88.19 294 GLY A O 1
ATOM 2266 N N . ARG A 1 295 ? 9.690 11.705 12.771 1.00 87.44 295 ARG A N 1
ATOM 2267 C CA . ARG A 1 295 ? 10.738 10.738 13.150 1.00 87.44 295 ARG A CA 1
ATOM 2268 C C . ARG A 1 295 ? 11.905 10.676 12.163 1.00 87.44 295 ARG A C 1
ATOM 2270 O O . ARG A 1 295 ? 12.953 10.175 12.545 1.00 87.44 295 ARG A O 1
ATOM 2277 N N . ALA A 1 296 ? 11.776 11.264 10.974 1.00 80.25 296 ALA A N 1
ATOM 2278 C CA . ALA A 1 296 ? 12.821 11.300 9.942 1.00 80.25 296 ALA A CA 1
ATOM 2279 C C . ALA A 1 296 ? 13.989 12.289 10.209 1.00 80.25 296 ALA A C 1
ATOM 2281 O O . ALA A 1 296 ? 14.758 12.592 9.305 1.00 80.25 296 ALA A O 1
ATOM 2282 N N . GLY A 1 297 ? 14.141 12.823 11.430 1.00 65.94 297 GLY A N 1
ATOM 2283 C CA . GLY A 1 297 ? 15.314 13.634 11.809 1.00 65.94 297 GLY A CA 1
ATOM 2284 C C . GLY A 1 297 ? 15.362 15.082 11.287 1.00 65.94 297 GLY A C 1
ATOM 2285 O O . GLY A 1 297 ? 16.432 15.681 11.299 1.00 65.94 297 GLY A O 1
ATOM 2286 N N . GLY A 1 298 ? 14.232 15.656 10.853 1.00 68.62 298 GLY A N 1
ATOM 2287 C CA . GLY A 1 298 ? 14.140 17.026 10.318 1.00 68.62 298 GLY A CA 1
ATOM 2288 C C . GLY A 1 298 ? 13.489 18.069 11.247 1.00 68.62 298 GLY A C 1
ATOM 2289 O O . GLY A 1 298 ? 13.321 17.857 12.445 1.00 68.62 298 GLY A O 1
ATOM 2290 N N . VAL A 1 299 ? 13.072 19.204 10.663 1.00 67.94 299 VAL A N 1
ATOM 2291 C CA . VAL A 1 299 ? 12.427 20.360 11.346 1.00 67.94 299 VAL A CA 1
ATOM 2292 C C . VAL A 1 299 ? 11.003 20.046 11.845 1.00 67.94 299 VAL A C 1
ATOM 2294 O O . VAL A 1 299 ? 10.399 20.784 12.622 1.00 67.94 299 VAL A O 1
ATOM 2297 N N . THR A 1 300 ? 10.439 18.929 11.401 1.00 78.75 300 THR A N 1
ATOM 2298 C CA . THR A 1 300 ? 9.079 18.491 11.714 1.00 78.75 300 THR A CA 1
ATOM 2299 C C . THR A 1 300 ? 8.958 18.082 13.177 1.00 78.75 300 THR A C 1
ATOM 2301 O O . THR A 1 300 ? 9.656 17.178 13.637 1.00 78.75 300 THR A O 1
ATOM 2304 N N . THR A 1 301 ? 8.032 18.703 13.910 1.00 84.12 301 THR A N 1
ATOM 2305 C CA . THR A 1 301 ? 7.828 18.378 15.326 1.00 84.12 301 THR A CA 1
ATOM 2306 C C . THR A 1 301 ? 7.294 16.951 15.475 1.00 84.12 301 THR A C 1
ATOM 2308 O O . THR A 1 301 ? 6.262 16.623 14.879 1.00 84.12 301 THR A O 1
ATOM 2311 N N . PRO A 1 302 ? 7.926 16.107 16.305 1.00 87.75 302 PRO A N 1
ATOM 2312 C CA . PRO A 1 302 ? 7.421 14.781 16.601 1.00 87.75 302 PRO A CA 1
ATOM 2313 C C . PRO A 1 302 ? 5.965 14.735 17.061 1.00 87.75 302 PRO A C 1
ATOM 2315 O O . PRO A 1 302 ? 5.574 15.432 17.999 1.00 87.75 302 PRO A O 1
ATOM 2318 N N . MET A 1 303 ? 5.176 13.850 16.460 1.00 88.69 303 MET A N 1
ATOM 2319 C CA . MET A 1 303 ? 3.830 13.535 16.942 1.00 88.69 303 MET A CA 1
ATOM 2320 C C . MET A 1 303 ? 3.885 12.828 18.301 1.00 88.69 303 MET A C 1
ATOM 2322 O O . MET A 1 303 ? 4.753 11.982 18.559 1.00 88.69 303 MET A O 1
ATOM 2326 N N . ARG A 1 304 ? 2.935 13.155 19.185 1.00 87.69 304 ARG A N 1
ATOM 2327 C CA . ARG A 1 304 ? 2.730 12.407 20.433 1.00 87.69 304 ARG A CA 1
ATOM 2328 C C . ARG A 1 304 ? 1.804 11.229 20.172 1.00 87.69 304 ARG A C 1
ATOM 2330 O O . ARG A 1 304 ? 0.835 11.342 19.438 1.00 87.69 304 ARG A O 1
ATOM 2337 N N . GLY A 1 305 ? 2.088 10.110 20.824 1.00 84.50 305 GLY A N 1
ATOM 2338 C CA . GLY A 1 305 ? 1.241 8.927 20.733 1.00 84.50 305 GLY A CA 1
ATOM 2339 C C . GLY A 1 305 ? 1.519 8.031 19.530 1.00 84.50 305 GLY A C 1
ATOM 2340 O O . GLY A 1 305 ? 0.887 6.994 19.430 1.00 84.50 305 GLY A O 1
ATOM 2341 N N . CYS A 1 306 ? 2.488 8.344 18.667 1.00 86.88 306 CYS A N 1
ATOM 2342 C CA . CYS A 1 306 ? 3.021 7.389 17.694 1.00 86.88 306 CYS A CA 1
ATOM 2343 C C . CYS A 1 306 ? 4.535 7.224 17.866 1.00 86.88 306 CYS A C 1
ATOM 2345 O O . CYS A 1 306 ? 5.289 8.197 18.017 1.00 86.88 306 CYS A O 1
ATOM 2347 N N . SER A 1 307 ? 4.982 5.969 17.894 1.00 80.81 307 SER A N 1
ATOM 2348 C CA . SER A 1 307 ? 6.361 5.640 18.263 1.00 80.81 307 SER A CA 1
ATOM 2349 C C . SER A 1 307 ? 7.236 5.337 17.056 1.00 80.81 307 SER A C 1
ATOM 2351 O O . SER A 1 307 ? 8.330 5.883 16.958 1.00 80.81 307 SER A O 1
ATOM 2353 N N . LYS A 1 308 ? 6.774 4.451 16.169 1.00 89.88 308 LYS A N 1
ATOM 2354 C CA . LYS A 1 308 ? 7.579 3.865 15.094 1.00 89.88 308 LYS A CA 1
ATOM 2355 C C . LYS A 1 308 ? 6.666 3.300 13.999 1.00 89.88 308 LYS A C 1
ATOM 2357 O O . LYS A 1 308 ? 5.610 2.752 14.318 1.00 89.88 308 LYS A O 1
ATOM 2362 N N . VAL A 1 309 ? 7.103 3.405 12.747 1.00 92.38 309 VAL A N 1
ATOM 2363 C CA . VAL A 1 309 ? 6.563 2.630 11.622 1.00 92.38 309 VAL A CA 1
ATOM 2364 C C . VAL A 1 309 ? 7.194 1.239 11.670 1.00 92.38 309 VAL A C 1
ATOM 2366 O O . VAL A 1 309 ? 8.419 1.127 11.781 1.00 92.38 309 VAL A O 1
ATOM 2369 N N . LEU A 1 310 ? 6.377 0.185 11.688 1.00 91.25 310 LEU A N 1
ATOM 2370 C CA . LEU A 1 310 ? 6.893 -1.183 11.718 1.00 91.25 310 LEU A CA 1
ATOM 2371 C C . LEU A 1 310 ? 7.718 -1.481 10.463 1.00 91.25 310 LEU A C 1
ATOM 2373 O O . LEU A 1 310 ? 7.564 -0.844 9.424 1.00 91.25 310 LEU A O 1
ATOM 2377 N N . ASP A 1 311 ? 8.644 -2.426 10.598 1.00 86.12 311 ASP A N 1
ATOM 2378 C CA . ASP A 1 311 ? 9.509 -2.815 9.494 1.00 86.12 311 ASP A CA 1
ATOM 2379 C C . ASP A 1 311 ? 8.770 -3.810 8.595 1.00 86.12 311 ASP A C 1
ATOM 2381 O O . ASP A 1 311 ? 8.368 -4.888 9.039 1.00 86.12 311 ASP A O 1
ATOM 2385 N N . GLY A 1 312 ? 8.634 -3.460 7.320 1.00 84.38 312 GLY A N 1
ATOM 2386 C CA . GLY A 1 312 ? 7.849 -4.207 6.349 1.00 84.38 312 GLY A CA 1
ATOM 2387 C C . GLY A 1 312 ? 6.500 -3.582 6.036 1.00 84.38 312 GLY A C 1
ATOM 2388 O O . GLY A 1 312 ? 5.930 -2.808 6.805 1.00 84.38 312 GLY A O 1
ATOM 2389 N N . GLU A 1 313 ? 6.019 -3.977 4.877 1.00 89.94 313 GLU A N 1
ATOM 2390 C CA . GLU A 1 313 ? 4.766 -3.594 4.271 1.00 89.94 313 GLU A CA 1
ATOM 2391 C C . GLU A 1 313 ? 3.669 -4.581 4.704 1.00 89.94 313 GLU A C 1
ATOM 2393 O O . GLU A 1 313 ? 3.915 -5.769 4.931 1.00 89.94 313 GLU A O 1
ATOM 2398 N N . ALA A 1 314 ? 2.450 -4.082 4.882 1.00 89.62 314 ALA A N 1
ATOM 2399 C CA . ALA A 1 314 ? 1.283 -4.899 5.169 1.00 89.62 314 ALA A CA 1
ATOM 2400 C C . ALA A 1 314 ? 0.666 -5.392 3.856 1.00 89.62 314 ALA A C 1
ATOM 2402 O O . ALA A 1 314 ? 0.458 -4.605 2.937 1.00 89.62 314 ALA A O 1
ATOM 2403 N N . SER A 1 315 ? 0.327 -6.681 3.804 1.00 88.00 315 SER A N 1
ATOM 2404 C CA . SER A 1 315 ? -0.445 -7.247 2.696 1.00 88.00 315 SER A CA 1
ATOM 2405 C C . SER A 1 315 ? -1.863 -6.679 2.678 1.00 88.00 315 SER A C 1
ATOM 2407 O O . SER A 1 315 ? -2.485 -6.489 3.735 1.00 88.00 315 SER A O 1
ATOM 2409 N N . LEU A 1 316 ? -2.393 -6.464 1.475 1.00 85.75 316 LEU A N 1
ATOM 2410 C CA . LEU A 1 316 ? -3.748 -5.969 1.282 1.00 85.75 316 LEU A CA 1
ATOM 2411 C C . LEU A 1 316 ? -4.778 -6.934 1.875 1.00 85.75 316 LEU A C 1
ATOM 2413 O O . LEU A 1 316 ? -5.702 -6.487 2.545 1.00 85.75 316 LEU A O 1
ATOM 2417 N N . VAL A 1 317 ? -4.569 -8.248 1.747 1.00 84.38 317 VAL A N 1
ATOM 2418 C CA . VAL A 1 317 ? -5.456 -9.290 2.302 1.00 84.38 317 VAL A CA 1
ATOM 2419 C C . VAL A 1 317 ? -5.683 -9.098 3.805 1.00 84.38 317 VAL A C 1
ATOM 2421 O O . VAL A 1 317 ? -6.798 -9.244 4.312 1.00 84.38 317 VAL A O 1
ATOM 2424 N N . VAL A 1 318 ? -4.633 -8.719 4.540 1.00 82.56 318 VAL A N 1
ATOM 2425 C CA . VAL A 1 318 ? -4.728 -8.447 5.980 1.00 82.56 318 VAL A CA 1
ATOM 2426 C C . VAL A 1 318 ? -5.574 -7.203 6.240 1.00 82.56 318 VAL A C 1
ATOM 2428 O O . VAL A 1 318 ? -6.382 -7.203 7.169 1.00 82.56 318 VAL A O 1
ATOM 2431 N N . VAL A 1 319 ? -5.404 -6.157 5.431 1.00 84.75 319 VAL A N 1
ATOM 2432 C CA . VAL A 1 319 ? -6.101 -4.876 5.586 1.00 84.75 319 VAL A CA 1
ATOM 2433 C C . VAL A 1 319 ? -7.573 -4.966 5.172 1.00 84.75 319 VAL A C 1
ATOM 2435 O O . VAL A 1 319 ? -8.421 -4.406 5.867 1.00 84.75 319 VAL A O 1
ATOM 2438 N N . THR A 1 320 ? -7.906 -5.742 4.136 1.00 84.12 320 THR A N 1
ATOM 2439 C CA . THR A 1 320 ? -9.281 -5.961 3.651 1.00 84.12 320 THR A CA 1
ATOM 2440 C C . THR A 1 320 ? -10.206 -6.489 4.746 1.00 84.12 320 THR A C 1
ATOM 2442 O O . THR A 1 320 ? -11.336 -6.023 4.876 1.00 84.12 320 THR A O 1
ATOM 2445 N N . ASN A 1 321 ? -9.701 -7.352 5.636 1.00 81.69 321 ASN A N 1
ATOM 2446 C CA . ASN A 1 321 ? -10.459 -7.847 6.795 1.00 81.69 321 ASN A CA 1
ATOM 2447 C C . ASN A 1 321 ? -10.925 -6.743 7.762 1.00 81.69 321 ASN A C 1
ATOM 2449 O O . ASN A 1 321 ? -11.801 -6.982 8.594 1.00 81.69 321 ASN A O 1
ATOM 2453 N N . TYR A 1 322 ? -10.322 -5.555 7.694 1.00 82.38 322 TYR A N 1
ATOM 2454 C CA . TYR A 1 322 ? -10.711 -4.394 8.488 1.00 82.38 322 TYR A CA 1
ATOM 2455 C C . TYR A 1 322 ? -11.520 -3.353 7.705 1.00 82.38 322 TYR A C 1
ATOM 2457 O O . TYR A 1 322 ? -12.100 -2.468 8.335 1.00 82.38 322 TYR A O 1
ATOM 2465 N N . LEU A 1 323 ? -11.553 -3.436 6.370 1.00 81.44 323 LEU A N 1
ATOM 2466 C CA . LEU A 1 323 ? -12.360 -2.557 5.515 1.00 81.44 323 LEU A CA 1
ATOM 2467 C C . LEU A 1 323 ? -13.841 -2.936 5.538 1.00 81.44 323 LEU A C 1
ATOM 2469 O O . LEU A 1 323 ? -14.691 -2.065 5.375 1.00 81.44 323 LEU A O 1
ATOM 2473 N N . GLU A 1 324 ? -14.141 -4.208 5.801 1.00 73.62 324 GLU A N 1
ATOM 2474 C CA . GLU A 1 324 ? -15.496 -4.694 6.044 1.00 73.62 324 GLU A CA 1
ATOM 2475 C C . GLU A 1 324 ? -15.748 -4.830 7.554 1.00 73.62 324 GLU A C 1
ATOM 2477 O O . GLU A 1 324 ? -15.550 -5.906 8.136 1.00 73.62 324 GLU A O 1
ATOM 2482 N N . PRO A 1 325 ? -16.175 -3.756 8.249 1.00 65.38 325 PRO A N 1
ATOM 2483 C CA . PRO A 1 325 ? -16.624 -3.885 9.621 1.00 65.38 325 PRO A CA 1
ATOM 2484 C C . PRO A 1 325 ? -17.837 -4.813 9.639 1.00 65.38 325 PRO A C 1
ATOM 2486 O O . PRO A 1 325 ? -18.904 -4.495 9.116 1.00 65.38 325 PRO A O 1
ATOM 2489 N N . LYS A 1 326 ? -17.673 -5.985 10.255 1.00 70.50 326 LYS A N 1
ATOM 2490 C CA . LYS A 1 326 ? -18.793 -6.891 10.508 1.00 70.50 326 LYS A CA 1
ATOM 2491 C C . LYS A 1 326 ? -19.811 -6.136 11.352 1.00 70.50 326 LYS A C 1
ATOM 2493 O O . LYS A 1 326 ? -19.464 -5.694 12.449 1.00 70.50 326 LYS A O 1
ATOM 2498 N N . SER A 1 327 ? -21.037 -5.992 10.847 1.00 75.12 327 SER A N 1
ATOM 2499 C CA . SER A 1 327 ? -22.101 -5.363 11.628 1.00 75.12 327 SER A CA 1
ATOM 2500 C C . SER A 1 327 ? -22.228 -6.075 12.969 1.00 75.12 327 SER A C 1
ATOM 2502 O O . SER A 1 327 ? -22.139 -7.303 13.039 1.00 75.12 327 SER A O 1
ATOM 2504 N N . ALA A 1 328 ? -22.483 -5.324 14.036 1.00 79.19 328 ALA A N 1
ATOM 2505 C CA . ALA A 1 328 ? -22.733 -5.923 15.342 1.00 79.19 328 ALA A CA 1
ATOM 2506 C C . ALA A 1 328 ? -23.959 -6.864 15.325 1.00 79.19 328 ALA A C 1
ATOM 2508 O O . ALA A 1 328 ? -24.054 -7.771 16.149 1.00 79.19 328 ALA A O 1
ATOM 2509 N N . THR A 1 329 ? -24.872 -6.675 14.364 1.00 81.56 329 THR A N 1
ATOM 2510 C CA . THR A 1 329 ? -26.040 -7.542 14.128 1.00 81.56 329 THR A CA 1
ATOM 2511 C C . THR A 1 329 ? -25.746 -8.757 13.244 1.00 81.56 329 THR A C 1
ATOM 2513 O O . THR A 1 329 ? -26.604 -9.627 13.104 1.00 81.56 329 THR A O 1
ATOM 2516 N N . ALA A 1 330 ? -24.540 -8.865 12.676 1.00 80.69 330 ALA A N 1
ATOM 2517 C CA . ALA A 1 330 ? -24.189 -9.934 11.749 1.00 80.69 330 ALA A CA 1
ATOM 2518 C C . ALA A 1 330 ? -24.312 -11.318 12.413 1.00 80.69 330 ALA A C 1
ATOM 2520 O O . ALA A 1 330 ? -23.616 -11.636 13.381 1.00 80.69 330 ALA A O 1
ATOM 2521 N N . GLY A 1 331 ? -25.194 -12.157 11.864 1.00 80.19 331 GLY A N 1
ATOM 2522 C CA . GLY A 1 331 ? -25.474 -13.501 12.377 1.00 80.19 331 GLY A CA 1
ATOM 2523 C C . GLY A 1 331 ? -26.406 -13.547 13.595 1.00 80.19 331 GLY A C 1
ATOM 2524 O O . GLY A 1 331 ? -26.470 -14.587 14.256 1.00 80.19 331 GLY A O 1
ATOM 2525 N N . ILE A 1 332 ? -27.097 -12.445 13.912 1.00 88.88 332 ILE A N 1
ATOM 2526 C CA . ILE A 1 332 ? -28.209 -12.411 14.866 1.00 88.88 332 ILE A CA 1
ATOM 2527 C C . ILE A 1 332 ? -29.516 -12.380 14.077 1.00 88.88 332 ILE A C 1
ATOM 2529 O O . ILE A 1 332 ? -29.794 -11.417 13.370 1.00 88.88 332 ILE A O 1
ATOM 2533 N N . GLU A 1 333 ? -30.342 -13.404 14.252 1.00 91.00 333 GLU A N 1
ATOM 2534 C CA . GLU A 1 333 ? -31.652 -13.506 13.613 1.00 91.00 333 GLU A CA 1
ATOM 2535 C C . GLU A 1 333 ? -32.772 -13.464 14.653 1.00 91.00 333 GLU A C 1
ATOM 2537 O O . GLU A 1 333 ? -32.568 -13.692 15.853 1.00 91.00 333 GLU A O 1
ATOM 2542 N N . VAL A 1 334 ? -33.985 -13.160 14.191 1.00 92.50 334 VAL A N 1
ATOM 2543 C CA . VAL A 1 334 ? -35.180 -13.216 15.035 1.00 92.50 334 VAL A CA 1
ATOM 2544 C C . VAL A 1 334 ? -35.397 -14.659 15.484 1.00 92.50 334 VAL A C 1
ATOM 2546 O O . VAL A 1 334 ? -35.500 -15.562 14.665 1.00 92.50 334 VAL A O 1
ATOM 2549 N N . GLY A 1 335 ? -35.490 -14.871 16.796 1.00 90.12 335 GLY A N 1
ATOM 2550 C CA . GLY A 1 335 ? -35.606 -16.193 17.409 1.00 90.12 335 GLY A CA 1
ATOM 2551 C C . GLY A 1 335 ? -34.313 -16.715 18.035 1.00 90.12 335 GLY A C 1
ATOM 2552 O O . GLY A 1 335 ? -34.403 -17.594 18.891 1.00 90.12 335 GLY A O 1
ATOM 2553 N N . CYS A 1 336 ? -33.143 -16.146 17.710 1.00 92.50 336 CYS A N 1
ATOM 2554 C CA . CYS A 1 336 ? -31.876 -16.543 18.331 1.00 92.50 336 CYS A CA 1
ATOM 2555 C C . CYS A 1 336 ? -31.906 -16.360 19.855 1.00 92.50 336 CYS A C 1
ATOM 2557 O O . CYS A 1 336 ? -32.483 -15.397 20.380 1.00 92.50 336 CYS A O 1
ATOM 2559 N N . ILE A 1 337 ? -31.221 -17.254 20.571 1.00 92.44 337 ILE A N 1
ATOM 2560 C CA . ILE A 1 337 ? -30.984 -17.104 22.008 1.00 92.44 337 ILE A CA 1
ATOM 2561 C C . ILE A 1 337 ? -29.639 -16.422 22.199 1.00 92.44 337 ILE A C 1
ATOM 2563 O O . ILE A 1 337 ? -28.601 -16.911 21.752 1.00 92.44 337 ILE A O 1
ATOM 2567 N N . VAL A 1 338 ? -29.659 -15.290 22.893 1.00 94.00 338 VAL A N 1
ATOM 2568 C CA . VAL A 1 338 ? -28.482 -14.469 23.164 1.00 94.00 338 VAL A CA 1
ATOM 2569 C C . VAL A 1 338 ? -28.244 -14.326 24.665 1.00 94.00 338 VAL A C 1
ATOM 2571 O O . VAL A 1 338 ? -29.175 -14.333 25.468 1.00 94.00 338 VAL A O 1
ATOM 2574 N N . GLU A 1 339 ? -26.985 -14.178 25.054 1.00 93.75 339 GLU A N 1
ATOM 2575 C CA . GLU A 1 339 ? -26.549 -13.834 26.406 1.00 93.75 339 GLU A CA 1
ATOM 2576 C C . GLU A 1 339 ? -26.058 -12.384 26.433 1.00 93.75 339 GLU A C 1
ATOM 2578 O O . GLU A 1 339 ? -25.245 -11.969 25.601 1.00 93.75 339 GLU A O 1
ATOM 2583 N N . ILE A 1 340 ? -26.524 -11.610 27.409 1.00 94.12 340 ILE A N 1
ATOM 2584 C CA . ILE A 1 340 ? -26.152 -10.202 27.560 1.00 94.12 340 ILE A CA 1
ATOM 2585 C C . ILE A 1 340 ? -24.803 -10.104 28.290 1.00 94.12 340 ILE A C 1
ATOM 2587 O O . ILE A 1 340 ? -24.658 -10.565 29.421 1.00 94.12 340 ILE A O 1
ATOM 2591 N N . ARG A 1 341 ? -23.794 -9.469 27.684 1.00 91.62 341 ARG A N 1
ATOM 2592 C CA . ARG A 1 341 ? -22.431 -9.357 28.245 1.00 91.62 341 ARG A CA 1
ATOM 2593 C C . ARG A 1 341 ? -22.216 -8.151 29.154 1.00 91.62 341 ARG A C 1
ATOM 2595 O O . ARG A 1 341 ? -21.294 -8.173 29.974 1.00 91.62 341 ARG A O 1
ATOM 2602 N N . SER A 1 342 ? -23.026 -7.106 29.026 1.00 87.62 342 SER A N 1
ATOM 2603 C CA . SER A 1 342 ? -22.852 -5.857 29.775 1.00 87.62 342 SER A CA 1
ATOM 2604 C C . SER A 1 342 ? -24.174 -5.178 30.123 1.00 87.62 342 SER A C 1
ATOM 2606 O O . SER A 1 342 ? -25.205 -5.464 29.529 1.00 87.62 342 SER A O 1
ATOM 2608 N N . GLY A 1 343 ? -24.130 -4.244 31.074 1.00 88.12 343 GLY A N 1
ATOM 2609 C CA . GLY A 1 343 ? -25.313 -3.549 31.581 1.00 88.12 343 GLY A CA 1
ATOM 2610 C C . GLY A 1 343 ? -25.968 -4.276 32.755 1.00 88.12 343 GLY A C 1
ATOM 2611 O O . GLY A 1 343 ? -25.404 -5.208 33.327 1.00 88.12 343 GLY A O 1
ATOM 2612 N N . GLN A 1 344 ? -27.164 -3.824 33.129 1.00 88.56 344 GLN A N 1
ATOM 2613 C CA . GLN A 1 344 ? -27.883 -4.316 34.312 1.00 88.56 344 GLN A CA 1
ATOM 2614 C C . GLN A 1 344 ? -28.392 -5.761 34.187 1.00 88.56 344 GLN A C 1
ATOM 2616 O O . GLN A 1 344 ? -28.657 -6.398 35.198 1.00 88.56 344 GLN A O 1
ATOM 2621 N N . PHE A 1 345 ? -28.497 -6.282 32.962 1.00 88.94 345 PHE A N 1
ATOM 2622 C CA . PHE A 1 345 ? -28.975 -7.637 32.663 1.00 88.94 345 PHE A CA 1
ATOM 2623 C C . PHE A 1 345 ? -27.838 -8.592 32.275 1.00 88.94 345 PHE A C 1
ATOM 2625 O O . PHE A 1 345 ? -28.057 -9.585 31.588 1.00 88.94 345 PHE A O 1
ATOM 2632 N N . ARG A 1 346 ? -26.598 -8.265 32.654 1.00 91.44 346 ARG A N 1
ATOM 2633 C CA . ARG A 1 346 ? -25.416 -9.065 32.326 1.00 91.44 346 ARG A CA 1
ATOM 2634 C C . ARG A 1 346 ? -25.542 -10.500 32.855 1.00 91.44 346 ARG A C 1
ATOM 2636 O O . ARG A 1 346 ? -25.767 -10.693 34.042 1.00 91.44 346 ARG A O 1
ATOM 2643 N N . GLY A 1 347 ? -25.280 -11.477 31.989 1.00 90.56 347 GLY A N 1
ATOM 2644 C CA . GLY A 1 347 ? -25.352 -12.914 32.271 1.00 90.56 347 GLY A CA 1
ATOM 2645 C C . GLY A 1 347 ? -26.720 -13.529 31.976 1.00 90.56 347 GLY A C 1
ATOM 2646 O O . GLY A 1 347 ? -26.836 -14.751 31.895 1.00 90.56 347 GLY A O 1
ATOM 2647 N N . ASN A 1 348 ? -27.748 -12.707 31.759 1.00 92.25 348 ASN A N 1
ATOM 2648 C CA . ASN A 1 348 ? -29.082 -13.210 31.479 1.00 92.25 348 ASN A CA 1
ATOM 2649 C C . ASN A 1 348 ? -29.194 -13.649 30.020 1.00 92.25 348 ASN A C 1
ATOM 2651 O O . ASN A 1 348 ? -28.681 -12.998 29.102 1.00 92.25 348 ASN A O 1
ATOM 2655 N N . ARG A 1 349 ? -29.928 -14.745 29.817 1.00 93.19 349 ARG A N 1
ATOM 2656 C CA . ARG A 1 349 ? -30.332 -15.203 28.490 1.00 93.19 349 ARG A CA 1
ATOM 2657 C C . ARG A 1 349 ? -31.612 -14.500 28.069 1.00 93.19 349 ARG A C 1
ATOM 2659 O O . ARG A 1 349 ? -32.539 -14.331 28.868 1.00 93.19 349 ARG A O 1
ATOM 2666 N N . ALA A 1 350 ? -31.673 -14.142 26.799 1.00 93.38 350 ALA A N 1
ATOM 2667 C CA . ALA A 1 350 ? -32.824 -13.512 26.188 1.00 93.38 350 ALA A CA 1
ATOM 2668 C C . ALA A 1 350 ? -33.049 -14.064 24.779 1.00 93.38 350 ALA A C 1
ATOM 2670 O O . ALA A 1 350 ? -32.121 -14.561 24.141 1.00 93.38 350 ALA A O 1
ATOM 2671 N N . ARG A 1 351 ? -34.287 -13.990 24.300 1.00 92.88 351 ARG A N 1
ATOM 2672 C CA . ARG A 1 351 ? -34.649 -14.342 22.927 1.00 92.88 351 ARG A CA 1
ATOM 2673 C C . ARG A 1 351 ? -34.779 -13.082 22.096 1.00 92.88 351 ARG A C 1
ATOM 2675 O O . ARG A 1 351 ? -35.422 -12.133 22.533 1.00 92.88 351 ARG A O 1
ATOM 2682 N N . VAL A 1 352 ? -34.189 -13.079 20.911 1.00 94.88 352 VAL A N 1
ATOM 2683 C CA . VAL A 1 352 ? -34.277 -11.951 19.981 1.00 94.88 352 VAL A CA 1
ATOM 2684 C C . VAL A 1 352 ? -35.659 -11.931 19.335 1.00 94.88 352 VAL A C 1
ATOM 2686 O O . VAL A 1 352 ? -36.092 -12.935 18.774 1.00 94.88 352 VAL A O 1
ATOM 2689 N N . THR A 1 353 ? -36.355 -10.798 19.405 1.00 93.31 353 THR A N 1
ATOM 2690 C CA . THR A 1 353 ? -37.678 -10.609 18.787 1.00 93.31 353 THR A CA 1
ATOM 2691 C C . THR A 1 353 ? -37.631 -9.723 17.555 1.00 93.31 353 THR A C 1
ATOM 2693 O O . THR A 1 353 ? -38.365 -9.966 16.603 1.00 93.31 353 THR A O 1
ATOM 2696 N N . VAL A 1 354 ? -36.764 -8.710 17.551 1.00 92.69 354 VAL A N 1
ATOM 2697 C CA . VAL A 1 354 ? -36.583 -7.793 16.421 1.00 92.69 354 VAL A CA 1
ATOM 2698 C C . VAL A 1 354 ? -35.102 -7.468 16.284 1.00 92.69 354 VAL A C 1
ATOM 2700 O O . VAL A 1 354 ? -34.427 -7.203 17.279 1.00 92.69 354 VAL A O 1
ATOM 2703 N N . VAL A 1 355 ? -34.612 -7.458 15.048 1.00 92.62 355 VAL A N 1
ATOM 2704 C CA . VAL A 1 355 ? -33.264 -7.003 14.697 1.00 92.62 355 VAL A CA 1
ATOM 2705 C C . VAL A 1 355 ? -33.403 -5.754 13.838 1.00 92.62 355 VAL A C 1
ATOM 2707 O O . VAL A 1 355 ? -34.156 -5.741 12.867 1.00 92.62 355 VAL A O 1
ATOM 2710 N N . SER A 1 356 ? -32.709 -4.687 14.221 1.00 90.81 356 SER A N 1
ATOM 2711 C CA . SER A 1 356 ? -32.679 -3.422 13.492 1.00 90.81 356 SER A CA 1
ATOM 2712 C C . SER A 1 356 ? -31.257 -3.156 13.009 1.00 90.81 356 SER A C 1
ATOM 2714 O O . SER A 1 356 ? -30.509 -2.418 13.652 1.00 90.81 356 SER A O 1
ATOM 2716 N N . GLU A 1 357 ? -30.902 -3.724 11.855 1.00 84.88 357 GLU A N 1
ATOM 2717 C CA . GLU A 1 357 ? -29.557 -3.640 11.259 1.00 84.88 357 GLU A CA 1
ATOM 2718 C C . GLU A 1 357 ? -29.072 -2.194 11.093 1.00 84.88 357 GLU A C 1
ATOM 2720 O O . GLU A 1 357 ? -27.980 -1.855 11.535 1.00 84.88 357 GLU A O 1
ATOM 2725 N N . GLY A 1 358 ? -29.914 -1.292 10.570 1.00 84.12 358 GLY A N 1
ATOM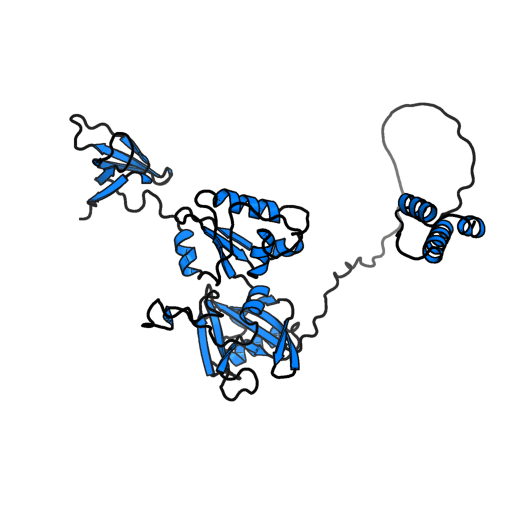 2726 C CA . GLY A 1 358 ? -29.524 0.105 10.323 1.00 84.12 358 GLY A CA 1
ATOM 2727 C C . GLY A 1 358 ? -29.180 0.922 11.578 1.00 84.12 358 GLY A C 1
ATOM 2728 O O . GLY A 1 358 ? -28.544 1.966 11.466 1.00 84.12 358 GLY A O 1
ATOM 2729 N N . LYS A 1 359 ? -29.595 0.468 12.768 1.00 86.12 359 LYS A N 1
ATOM 2730 C CA . LYS A 1 359 ? -29.237 1.086 14.062 1.00 86.12 359 LYS A CA 1
ATOM 2731 C C . LYS A 1 359 ? -28.280 0.229 14.886 1.00 86.12 359 LYS A C 1
ATOM 2733 O O . LYS A 1 359 ? -27.899 0.639 15.976 1.00 86.12 359 LYS A O 1
ATOM 2738 N N . GLU A 1 360 ? -27.940 -0.958 14.392 1.00 88.75 360 GLU A N 1
ATOM 2739 C CA . GLU A 1 360 ? -27.204 -1.985 15.126 1.00 88.75 360 GLU A CA 1
ATOM 2740 C C . GLU A 1 360 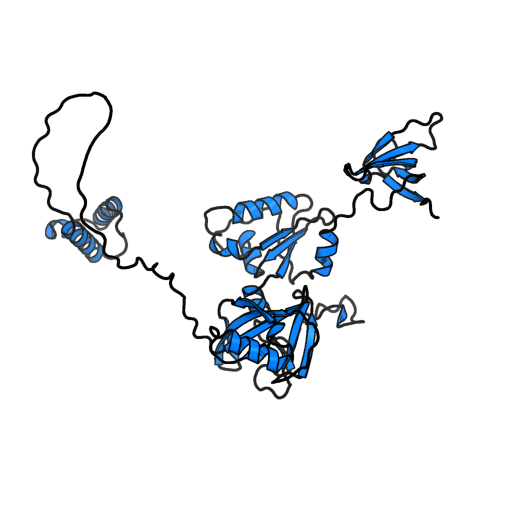? -27.805 -2.304 16.510 1.00 88.75 360 GLU A C 1
ATOM 2742 O O . GLU A 1 360 ? -27.099 -2.511 17.502 1.00 88.75 360 GLU A O 1
ATOM 2747 N N . GLU A 1 361 ? -29.138 -2.348 16.580 1.00 93.00 361 GLU A N 1
ATOM 2748 C CA . GLU A 1 361 ? -29.902 -2.630 17.798 1.00 93.00 361 GLU A CA 1
ATOM 2749 C C . GLU A 1 361 ? -30.678 -3.945 17.676 1.00 93.00 361 GLU A C 1
ATOM 2751 O O . GLU A 1 361 ? -31.176 -4.312 16.610 1.00 93.00 361 GLU A O 1
ATOM 2756 N N . VAL A 1 362 ? -30.816 -4.640 18.802 1.00 93.75 362 VAL A N 1
ATOM 2757 C CA . VAL A 1 362 ? -31.613 -5.856 18.962 1.00 93.75 362 VAL A CA 1
ATOM 2758 C C . VAL A 1 362 ? -32.626 -5.658 20.081 1.00 93.75 362 VAL A C 1
ATOM 2760 O O . VAL A 1 362 ? -32.301 -5.171 21.168 1.00 93.75 362 VAL A O 1
ATOM 2763 N N . THR A 1 363 ? -33.869 -6.042 19.824 1.00 93.94 363 THR A N 1
ATOM 2764 C CA . THR A 1 363 ? -34.906 -6.136 20.849 1.00 93.94 363 THR A CA 1
ATOM 2765 C C . THR A 1 363 ? -34.961 -7.569 21.342 1.00 93.94 363 THR A C 1
ATOM 2767 O O . THR A 1 363 ? -35.089 -8.504 20.550 1.00 93.94 363 THR A O 1
ATOM 2770 N N . VAL A 1 364 ? -34.835 -7.741 22.655 1.00 93.56 364 VAL A N 1
ATOM 2771 C CA . VAL A 1 364 ? -34.761 -9.055 23.289 1.00 93.56 364 VAL A CA 1
ATOM 2772 C C . VAL A 1 364 ? -35.767 -9.189 24.426 1.00 93.56 364 VAL A C 1
ATOM 2774 O O . VAL A 1 364 ? -36.099 -8.216 25.106 1.00 93.56 364 VAL A O 1
ATOM 2777 N N . GLU A 1 365 ? -36.223 -10.414 24.656 1.00 93.19 365 GLU A N 1
ATOM 2778 C CA . GLU A 1 365 ? -37.095 -10.793 25.767 1.00 93.19 365 GLU A CA 1
ATOM 2779 C C . GLU A 1 365 ? -36.355 -11.738 26.718 1.00 93.19 365 GLU A C 1
ATOM 2781 O O . GLU A 1 365 ? -35.866 -12.792 26.313 1.00 93.19 365 GLU A O 1
ATOM 2786 N N . LEU A 1 366 ? -36.251 -11.357 27.993 1.00 91.44 366 LEU A N 1
ATOM 2787 C CA . LEU A 1 366 ? -35.534 -12.121 29.019 1.00 91.44 366 LEU A CA 1
ATOM 2788 C C . LEU A 1 366 ? -36.291 -13.401 29.396 1.00 91.44 366 LEU A C 1
ATOM 2790 O O . LEU A 1 366 ? -37.485 -13.350 29.681 1.00 91.44 366 LEU A O 1
ATOM 2794 N N . PHE A 1 367 ? -35.582 -14.527 29.513 1.00 86.88 367 PHE A N 1
ATOM 2795 C CA . PHE A 1 367 ? -36.183 -15.787 29.980 1.00 86.88 367 PHE A CA 1
ATOM 2796 C C . PHE A 1 367 ? -36.510 -15.785 31.480 1.00 86.88 367 PHE A C 1
ATOM 2798 O O . PHE A 1 367 ? -37.451 -16.442 31.910 1.00 86.88 367 PHE A O 1
ATOM 2805 N N . GLU A 1 368 ? -35.731 -15.062 32.287 1.00 80.88 368 GLU A N 1
ATOM 2806 C CA . GLU A 1 368 ? -35.882 -15.038 33.750 1.00 80.88 368 GLU A CA 1
ATOM 2807 C C . GLU A 1 368 ? -37.003 -14.101 34.239 1.00 80.88 368 GLU A C 1
ATOM 2809 O O . GLU A 1 368 ? -37.328 -14.085 35.427 1.00 80.88 368 GLU A O 1
ATOM 2814 N N . ALA A 1 369 ? -37.600 -13.302 33.349 1.00 78.06 369 ALA A N 1
ATOM 2815 C CA . ALA A 1 369 ? -38.649 -12.359 33.712 1.00 78.06 369 ALA A CA 1
ATOM 2816 C C . ALA A 1 369 ? -40.025 -13.047 33.742 1.00 78.06 369 ALA A C 1
ATOM 2818 O O . ALA A 1 369 ? -40.452 -13.645 32.759 1.00 78.06 369 ALA A O 1
ATOM 2819 N N . MET A 1 370 ? -40.764 -12.907 34.851 1.00 78.50 370 MET A N 1
ATOM 2820 C CA . MET A 1 370 ? -42.147 -13.415 34.957 1.00 78.50 370 MET A CA 1
ATOM 2821 C C . MET A 1 370 ? -43.109 -12.768 33.948 1.00 78.50 370 MET A C 1
ATOM 2823 O O . MET A 1 370 ? -44.130 -13.362 33.610 1.00 78.50 370 MET A O 1
ATOM 2827 N N . VAL A 1 371 ? -42.802 -11.552 33.490 1.00 83.31 371 VAL A N 1
ATOM 2828 C CA . VAL A 1 371 ? -43.561 -10.832 32.463 1.00 83.31 371 VAL A CA 1
ATOM 2829 C C . VAL A 1 371 ? -42.594 -10.477 31.333 1.00 83.31 371 VAL A C 1
ATOM 2831 O O . VAL A 1 371 ? -41.595 -9.807 31.610 1.00 83.31 371 VAL A O 1
ATOM 2834 N N . PRO A 1 372 ? -42.859 -10.898 30.082 1.00 79.81 372 PRO A N 1
ATOM 2835 C CA . PRO A 1 372 ? -41.995 -10.577 28.957 1.00 79.81 372 PRO A CA 1
ATOM 2836 C C . PRO A 1 372 ? -42.138 -9.089 28.631 1.00 79.81 372 PRO A C 1
ATOM 2838 O O . PRO A 1 372 ? -43.196 -8.626 28.207 1.00 79.81 372 PRO A O 1
ATOM 2841 N N . ILE A 1 373 ? -41.074 -8.328 28.877 1.00 87.88 373 ILE A N 1
ATOM 2842 C CA . ILE A 1 373 ? -40.968 -6.928 28.472 1.00 87.88 373 ILE A CA 1
ATOM 2843 C C . ILE A 1 373 ? -39.865 -6.863 27.413 1.00 87.88 373 ILE A C 1
ATOM 2845 O O . ILE A 1 373 ? -38.733 -7.247 27.723 1.00 87.88 373 ILE A O 1
ATOM 2849 N N . PRO A 1 374 ? -40.164 -6.398 26.186 1.00 90.12 374 PRO A N 1
ATOM 2850 C CA . PRO A 1 374 ? -39.154 -6.244 25.153 1.00 90.12 374 PRO A CA 1
ATOM 2851 C C . PRO A 1 374 ? -38.189 -5.122 25.541 1.00 90.12 374 PRO A C 1
ATOM 2853 O O . PRO A 1 374 ? -38.603 -4.003 25.854 1.00 90.12 374 PRO A O 1
ATOM 2856 N N . ILE A 1 375 ? -36.894 -5.425 25.523 1.00 91.81 375 ILE A N 1
ATOM 2857 C CA . ILE A 1 375 ? -35.830 -4.470 25.830 1.00 91.81 375 ILE A CA 1
ATOM 2858 C C . ILE A 1 375 ? -34.984 -4.301 24.578 1.00 91.81 375 ILE A C 1
ATOM 2860 O O . ILE A 1 375 ? -34.400 -5.264 24.087 1.00 91.81 375 ILE A O 1
ATOM 2864 N N . THR A 1 376 ? -34.899 -3.072 24.078 1.00 92.56 376 THR A N 1
ATOM 2865 C CA . THR A 1 376 ? -33.996 -2.727 22.978 1.00 92.56 376 THR A CA 1
ATOM 2866 C C . THR A 1 376 ? -32.621 -2.387 23.531 1.00 92.56 376 THR A C 1
ATOM 2868 O O . THR A 1 376 ? -32.490 -1.604 24.474 1.00 92.56 376 THR A O 1
ATOM 2871 N N . MET A 1 377 ? -31.590 -2.988 22.952 1.00 92.62 377 MET A N 1
ATOM 2872 C CA . MET A 1 377 ? -30.197 -2.744 23.297 1.00 92.62 377 MET A CA 1
ATOM 2873 C C . MET A 1 377 ? -29.311 -2.859 22.062 1.00 92.62 377 MET A C 1
ATOM 2875 O O . MET A 1 377 ? -29.740 -3.364 21.030 1.00 92.62 377 MET A O 1
ATOM 2879 N N . ARG A 1 378 ? -28.063 -2.405 22.158 1.00 91.75 378 ARG A N 1
ATOM 2880 C CA . ARG A 1 378 ? -27.116 -2.545 21.051 1.00 91.75 378 ARG A CA 1
ATOM 2881 C C . ARG A 1 378 ? -26.720 -4.004 20.829 1.00 91.75 378 ARG A C 1
ATOM 2883 O O . ARG A 1 378 ? -26.624 -4.783 21.776 1.00 91.75 378 ARG A O 1
ATOM 2890 N N . ALA A 1 379 ? -26.454 -4.363 19.584 1.00 89.81 379 ALA A N 1
ATOM 2891 C CA . ALA A 1 379 ? -26.073 -5.721 19.226 1.00 89.81 379 ALA A CA 1
ATOM 2892 C C . ALA A 1 379 ? -24.664 -6.108 19.733 1.00 89.81 379 ALA A C 1
ATOM 2894 O O . ALA A 1 379 ? -24.412 -7.271 20.032 1.00 89.81 379 ALA A O 1
ATOM 2895 N N . ASP A 1 380 ? -23.762 -5.139 19.943 1.00 87.94 380 ASP A N 1
ATOM 2896 C CA . ASP A 1 380 ? -22.390 -5.375 20.428 1.00 87.94 380 ASP A CA 1
ATOM 2897 C C . ASP A 1 380 ? -22.321 -5.890 21.877 1.00 87.94 380 ASP A C 1
ATOM 2899 O O . ASP A 1 380 ? -21.331 -6.505 22.284 1.00 87.94 380 ASP A O 1
ATOM 2903 N N . ILE A 1 381 ? -23.374 -5.652 22.666 1.00 91.38 381 ILE A N 1
ATOM 2904 C CA . ILE A 1 381 ? -23.443 -6.087 24.064 1.00 91.38 381 ILE A CA 1
ATOM 2905 C C . ILE A 1 381 ? -24.057 -7.475 24.245 1.00 91.38 381 ILE A C 1
ATOM 2907 O O . ILE A 1 381 ? -24.107 -7.966 25.376 1.00 91.38 381 ILE A O 1
ATOM 2911 N N . VAL A 1 382 ? -24.519 -8.113 23.171 1.00 90.38 382 VAL A N 1
ATOM 2912 C CA . VAL A 1 382 ? -25.102 -9.456 23.212 1.00 90.38 382 VAL A CA 1
ATOM 2913 C C . VAL A 1 382 ? -24.196 -10.469 22.519 1.00 90.38 382 VAL A C 1
ATOM 2915 O O . VAL A 1 382 ? -23.396 -10.145 21.647 1.00 90.38 382 VAL A O 1
ATOM 2918 N N . ARG A 1 383 ? -24.291 -11.730 22.934 1.00 90.81 383 ARG A N 1
ATOM 2919 C CA . ARG A 1 383 ? -23.577 -12.856 22.328 1.00 90.81 383 ARG A CA 1
ATOM 2920 C C . ARG A 1 383 ? -24.576 -13.945 21.973 1.00 90.81 383 ARG A C 1
ATOM 2922 O O . ARG A 1 383 ? -25.286 -14.399 22.860 1.00 90.81 383 ARG A O 1
ATOM 2929 N N . VAL A 1 384 ? -24.586 -14.412 20.728 1.00 91.44 384 VAL A N 1
ATOM 2930 C CA . VAL A 1 384 ? -25.402 -15.569 20.324 1.00 91.44 384 VAL A CA 1
ATOM 2931 C C . VAL A 1 384 ? -24.925 -16.832 21.049 1.00 91.44 384 VAL A C 1
ATOM 2933 O O . VAL A 1 384 ? -23.722 -17.106 21.102 1.00 91.44 384 VAL A O 1
ATOM 2936 N N . VAL A 1 385 ? -25.874 -17.557 21.643 1.00 90.69 385 VAL A N 1
ATOM 2937 C CA . VAL A 1 385 ? -25.681 -18.839 22.339 1.00 90.69 385 VAL A CA 1
ATOM 2938 C C . VAL A 1 385 ? -26.241 -19.979 21.495 1.00 90.69 385 VAL A C 1
ATOM 2940 O O . VAL A 1 385 ? -25.542 -20.965 21.300 1.00 90.69 385 VAL A O 1
ATOM 2943 N N . GLU A 1 386 ? -27.457 -19.814 20.970 1.00 88.62 386 GLU A N 1
ATOM 2944 C CA . GLU A 1 386 ? -28.113 -20.764 20.060 1.00 88.62 386 GLU A CA 1
ATOM 2945 C C . GLU A 1 386 ? -28.685 -20.001 18.861 1.00 88.62 386 GLU A C 1
ATOM 2947 O O . GLU A 1 386 ? -29.265 -18.915 19.018 1.00 88.62 386 GLU A O 1
ATOM 2952 N N . ARG A 1 387 ? -28.475 -20.560 17.666 1.00 88.44 387 ARG A N 1
ATOM 2953 C CA . ARG A 1 387 ? -29.038 -20.073 16.402 1.00 88.44 387 ARG A CA 1
ATOM 2954 C C . ARG A 1 387 ? -30.359 -20.787 16.128 1.00 88.44 387 ARG A C 1
ATOM 2956 O O . ARG A 1 387 ? -30.632 -21.810 16.731 1.00 88.44 387 ARG A O 1
ATOM 2963 N N . VAL A 1 388 ? -31.189 -20.224 15.254 1.00 77.31 388 VAL A N 1
ATOM 2964 C CA . VAL A 1 388 ? -32.508 -20.797 14.923 1.00 77.31 388 VAL A CA 1
ATOM 2965 C C . VAL A 1 388 ? -32.389 -22.085 14.092 1.00 77.31 388 VAL A C 1
ATOM 2967 O O . VAL A 1 388 ? -33.282 -22.927 14.156 1.00 77.31 388 VAL A O 1
ATOM 2970 N N . ASP A 1 389 ? -31.283 -22.245 13.360 1.00 64.00 389 ASP A N 1
ATOM 2971 C CA . ASP A 1 389 ? -31.024 -23.375 12.456 1.00 64.00 389 ASP A CA 1
ATOM 2972 C C . ASP A 1 389 ? -30.229 -24.543 13.086 1.00 64.00 389 ASP A C 1
ATOM 2974 O O . ASP A 1 389 ? -29.967 -25.530 12.396 1.00 64.00 389 ASP A O 1
ATOM 2978 N N . ASP A 1 390 ? -29.864 -24.448 14.372 1.00 49.47 390 ASP A N 1
ATOM 2979 C CA . ASP A 1 390 ? -29.240 -25.515 15.183 1.00 49.47 390 ASP A CA 1
ATOM 2980 C C . ASP A 1 390 ? -30.214 -25.977 16.280 1.00 49.47 390 ASP A C 1
ATOM 2982 O O . ASP A 1 390 ? -30.269 -27.201 16.562 1.00 49.47 390 ASP A O 1
#

Radius of gyration: 33.84 Å; chains: 1; bounding box: 75×98×72 Å

pLDDT: mean 80.43, std 19.95, range [24.88, 97.12]

Secondary structure (DSSP, 8-state):
-TTGGGSS-HHHHHHHHHHTT----S-HHHHHHHHHHHHHTSPP---------------------------------PPP-------SEEEEEEEETTEEEEEEEPTT-SSSTT-EESEEE-S-SS-HHHHHHHHHHHH---GGGEEEEEE---EEEEETTEEEEEEEEEEEES-------TTEEEEEEE-GGGSSB--GGGSTT--TTS--PBP-B-TTHHHHHHHHS-EEEEEEE-TT-HHHHHHHHHHHHTSSSTTGGGGGGEEEEE--SS-SSEEEEEES-HHHHHHHTT-SSSSSPPPSSEEEEEEEEEPHHHHHHHHS---TTTT--TT-EEEE-SSTTTT-EEEEEEEEGGGTEEEEEETT-SS---EEEEGGGEEEEE-TT-

Sequence (390 aa):
MSDERQDLTVSELKDILRERGLNLGGKKADLIARLDEADADAPAIEEEVVEEVEEADVDAPATEEEAVEEIDEEDVDAPAAVQEFHSDGFIAFVRHADQLLLLRRSDSVLDFPGCWDGVFGLGDIDDIGRVATCVEEATGIPISALTHVRTGADRGIEFGNRLNDITPVLFESETMDITVGSIYTEALWVDPGFINKISPEEMPGSDEVSGMQNRPVVSQLGEMYGDVCSFLYMLKTTIGQEQKIAQEIRARLSGTGSLQDIQNEIFSVLHPHTMRGYVFVEASAKHHVEKVIGRAGGVTTPMRGCSKVLDGEASLVVVTNYLEPKSATAGIEVGCIVEIRSGQFRGNRARVTVVSEGKEEVTVELFEAMVPIPITMRADIVRVVERVDD